Protein 2JJQ (pdb70)

Organism: Pyrococcus abyssi (strain GE5 / Orsay) (NCBI:txid272844)

B-factor: mean 24.48, std 11.79, range [9.78, 74.44]

Radius of gyration: 22.69 Å; Cα contacts (8 Å, |Δi|>4): 899; chains: 1; bounding box: 58×38×58 Å

Secondary structure (DSSP, 8-state):
-EEE--EE-TTS-EEETTEEETT--TT-EEEEEEEEESSSSEEEEEEEEEE--TTB---TTTTB-HHHHHHHHHHHHHHHHSS--EEEPPS-SSS-B-EEEEEEETTEEEEE--TTSEEE-S-BTTTBHHHHHHHHHHHHHHHHHT--BBBTTTTB-SEEEEEEEE-TTT--EEEEEE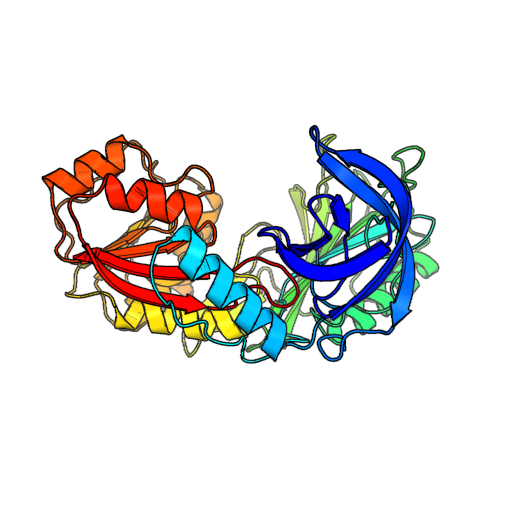ESSS-PPP-TTT---SEEEEEE--SSS--S--EEEEEEE-S-EEEEETTEEEEE-TTS---SBHHHHHHHHHHHHHH--SSEEEEET-TTTHHHHHHHHTT-EEEEEES-HHHHHHHHHHHHHHT--EEEEE--TTT---TT-SEEEE---TT-S-HHHHHHHHHH--SEEEEEES-HHHHHHHHHHSS--EEEEEEE--STTSS--EEEEEE-

GO terms:
  GO:0030697 tRNA (uracil(54)-C5)-methyltransferase activity, S-adenosyl methionine-dependent (F, IDA)
  GO:0030488 tRNA methylation (P, IDA)

CATH classification: 2.40.50.140 (+2 more: 3.40.50.150, 2.40.50.1070)

Nearest PDB structures (foldseek):
  2jjq-assembly1_A  TM=1.003E+00  e=6.076E-87  Pyrococcus abyssi
  2vs1-assembly1_A  TM=9.930E-01  e=3.707E-79  Pyrococcus abyssi
  8z62-assembly2_B  TM=8.956E-01  e=3.308E-47  Pyrococcus horikoshii OT3
  4dmg-assembly1_B  TM=4.684E-01  e=2.525E-12  Thermus thermophilus HB8
  3grv-assembly1_A  TM=6.833E-01  e=1.059E-05  Methanocaldococcus jannaschii

Foldseek 3Di:
DWDFFAAAPLQGFTQDPFATEFLADGGFTKAQDDWDDDPNGTYRPDMGGPDHHPQAPCLRQVRGDQVVLQVNLQVSLCVQQVHGFAEAEQPDQWLQFFKDKWFWEPVAIHAADPNQDGDHDQADGNNHDVRNLVSVLVVVQCVVVVAWHAYSVVRDGFWTIWMKGAASAPGAIEIETETADDDRPDCVVRDDGQKYWYAHADDPDRDRGHHTDDMDHDQWDWHDQPHAIATHHPPADDQGGSRLLNVVLVVLLVQADDAFEEAELCQLNSNPLSNQLVPGAYEYEHQDPVSQVRVVVSCVVRVGDYYYDYDDLLDDAPADGQEYEEEDDPQARDPNNLVRCQVRVRVKYKYKYQDSNSVSVSVVSHPWDFPHKHWYQSDRSGSTIIMITITD

Solvent-accessible surface area: 18596 Å² total; per-residue (Å²): 116,138,8,40,1,182,85,3,30,46,87,1,60,0,32,3,153,52,12,16,0,40,105,0,0,12,36,0,52,0,66,4,93,146,52,97,172,83,168,169,108,119,21,2,52,100,62,116,66,66,172,77,4,114,48,57,132,96,43,42,0,74,20,2,50,39,101,15,0,16,63,4,2,82,92,24,1,93,106,37,24,62,77,110,1,113,6,36,67,7,77,97,47,88,17,7,77,7,52,13,49,5,5,1,9,149,105,13,9,0,104,114,92,114,175,149,93,22,48,82,31,81,44,18,72,13,1,12,176,20,0,119,62,0,2,93,52,0,84,78,0,32,110,107,70,166,14,62,34,11,37,35,198,130,90,97,24,25,0,25,19,0,1,0,6,22,1,28,86,41,148,28,14,0,0,2,0,0,0,43,107,37,135,16,37,81,0,63,130,27,5,111,25,45,0,6,2,20,0,2,10,114,50,187,65,70,32,20,116,10,74,67,82,137,80,44,61,94,80,28,0,80,2,88,0,55,50,0,15,0,14,7,19,2,57,7,136,4,18,22,1,0,39,0,0,15,38,0,1,104,50,0,24,118,4,10,88,50,88,106,0,0,1,1,29,9,22,6,0,10,8,0,0,10,1,11,77,98,51,40,68,3,89,0,37,21,82,80,134,64,14,1,60,0,0,105,79,0,19,121,52,8,138,28,136,15,86,3,65,71,13,31,24,132,109,5,60,2,125,62,28,56,0,0,0,0,36,17,76,207,79,3,4,48,85,127,0,9,138,62,0,36,156,56,94,8,45,3,0,0,0,0,5,52,37,13,118,31,1,20,98,0,17,171,89,6,91,20,157,52,58,77,24,15,0,4,0,2,51,6,5,22,11,99,5,11,0,0,0,14,0,64

Structure (mmCIF, N/CA/C/O backbone):
data_2JJQ
#
_entry.id   2JJQ
#
_cell.length_a   62.894
_cell.length_b   63.313
_cell.length_c   101.685
_cell.angle_alpha   90.00
_cell.angle_beta   90.00
_cell.angle_gamma   90.00
#
_symmetry.space_group_name_H-M   'P 21 21 21'
#
loop_
_entity.id
_entity.type
_entity.pdbx_description
1 polymer 'UNCHARACTERIZED RNA METHYLTRANSFERASE PYRAB10780'
2 non-polymer S-ADENOSYL-L-HOMOCYSTEINE
3 non-polymer GLYCEROL
4 water water
#
loop_
_atom_site.group_PDB
_atom_site.id
_atom_site.type_symbol
_atom_site.label_atom_id
_atom_site.label_alt_id
_atom_site.label_comp_id
_atom_site.label_asym_id
_atom_site.label_entity_id
_atom_site.label_seq_id
_atom_site.pdbx_PDB_ins_code
_atom_site.Cartn_x
_atom_site.Cartn_y
_atom_site.Cartn_z
_atom_site.occupancy
_atom_site.B_iso_or_equiv
_atom_site.auth_seq_id
_atom_site.auth_comp_id
_atom_site.auth_asym_id
_atom_site.auth_atom_id
_atom_site.pdbx_PDB_model_num
ATOM 1 N N . MET A 1 21 ? 37.596 -8.348 -26.695 1.00 45.29 1 MET A N 1
ATOM 2 C CA . MET A 1 21 ? 38.564 -8.097 -25.593 1.00 45.46 1 MET A CA 1
ATOM 3 C C . MET A 1 21 ? 39.196 -6.699 -25.571 1.00 43.61 1 MET A C 1
ATOM 4 O O . MET A 1 21 ? 40.047 -6.438 -24.750 1.00 42.85 1 MET A O 1
ATOM 9 N N . ARG A 1 22 ? 38.752 -5.804 -26.450 1.00 42.33 2 ARG A N 1
ATOM 10 C CA . ARG A 1 22 ? 39.171 -4.395 -26.390 1.00 40.86 2 ARG A CA 1
ATOM 11 C C . ARG A 1 22 ? 38.057 -3.498 -26.881 1.00 39.24 2 ARG A C 1
ATOM 12 O O . ARG A 1 22 ? 37.257 -3.912 -27.728 1.00 38.83 2 ARG A O 1
ATOM 20 N N . GLY A 1 23 ? 37.979 -2.271 -26.354 1.00 36.31 3 GLY A N 1
ATOM 21 C CA . GLY A 1 23 ? 36.921 -1.351 -26.791 1.00 34.56 3 GLY A CA 1
ATOM 22 C C . GLY A 1 23 ? 36.580 -0.393 -25.670 1.00 32.59 3 GLY A C 1
ATOM 23 O O . GLY A 1 23 ? 37.226 -0.407 -24.638 1.00 31.05 3 GLY A O 1
ATOM 24 N N . VAL A 1 24 ? 35.583 0.451 -25.900 1.00 31.65 4 VAL A N 1
ATOM 25 C CA . VAL A 1 24 ? 35.144 1.396 -24.881 1.00 30.25 4 VAL A CA 1
ATOM 26 C C . VAL A 1 24 ? 33.868 0.883 -24.193 1.00 28.54 4 VAL A C 1
ATOM 27 O O . VAL A 1 24 ? 32.944 0.373 -24.833 1.00 27.32 4 VAL A O 1
ATOM 31 N N . ILE A 1 25 ? 33.847 0.975 -22.877 1.00 26.03 5 ILE A N 1
ATOM 32 C CA . ILE A 1 25 ? 32.644 0.639 -22.115 1.00 25.09 5 ILE A CA 1
ATOM 33 C C . ILE A 1 25 ? 31.541 1.569 -22.571 1.00 24.30 5 ILE A C 1
ATOM 34 O O . ILE A 1 25 ? 31.752 2.765 -22.641 1.00 22.87 5 ILE A O 1
ATOM 39 N N . ARG A 1 26 ? 30.373 1.032 -22.940 1.00 24.05 6 ARG A N 1
ATOM 40 C CA . ARG A 1 26 ? 29.300 1.868 -23.468 1.00 24.45 6 ARG A CA 1
ATOM 41 C C . ARG A 1 26 ? 28.248 2.220 -22.430 1.00 23.63 6 ARG A C 1
ATOM 42 O O . ARG A 1 26 ? 27.664 3.310 -22.464 1.00 23.58 6 ARG A O 1
ATOM 50 N N . LYS A 1 27 ? 28.000 1.287 -21.513 1.00 24.57 7 LYS A N 1
ATOM 51 C CA . LYS A 1 27 ? 27.002 1.520 -20.483 1.00 23.62 7 LYS A CA 1
ATOM 52 C C . LYS A 1 27 ? 27.275 0.599 -19.285 1.00 22.26 7 LYS A C 1
ATOM 53 O O . LYS A 1 27 ? 28.180 -0.247 -19.311 1.00 21.18 7 LYS A O 1
ATOM 59 N N . LEU A 1 28 ? 26.500 0.807 -18.216 1.00 21.08 8 LEU A N 1
ATOM 60 C CA . LEU A 1 28 ? 26.535 -0.074 -17.070 1.00 19.93 8 LEU A CA 1
ATOM 61 C C . LEU A 1 28 ? 25.274 -0.939 -17.124 1.00 20.28 8 LEU A C 1
ATOM 62 O O . LEU A 1 28 ? 24.202 -0.466 -17.514 1.00 21.31 8 LEU A O 1
ATOM 67 N N . ASN A 1 29 ? 25.369 -2.170 -16.695 1.00 19.46 9 ASN A N 1
ATOM 68 C CA . ASN A 1 29 ? 24.131 -2.916 -16.587 1.00 22.08 9 ASN A CA 1
ATOM 69 C C . ASN A 1 29 ? 23.447 -2.570 -15.251 1.00 22.62 9 ASN A C 1
ATOM 70 O O . ASN A 1 29 ? 23.929 -1.703 -14.482 1.00 21.46 9 ASN A O 1
ATOM 75 N N . ASP A 1 30 ? 22.353 -3.260 -14.962 1.00 23.23 10 ASP A N 1
ATOM 76 C CA . ASP A 1 30 ? 21.568 -2.918 -13.786 1.00 24.29 10 ASP A CA 1
ATOM 77 C C . ASP A 1 30 ? 22.305 -3.166 -12.458 1.00 23.87 10 ASP A C 1
ATOM 78 O O . ASP A 1 30 ? 21.933 -2.564 -11.455 1.00 23.59 10 ASP A O 1
ATOM 83 N N . ASP A 1 31 ? 23.315 -4.041 -12.425 1.00 23.04 11 ASP A N 1
ATOM 84 C CA . ASP A 1 31 ? 24.131 -4.196 -11.208 1.00 23.81 11 ASP A CA 1
ATOM 85 C C . ASP A 1 31 ? 25.315 -3.240 -11.175 1.00 22.77 11 ASP A C 1
ATOM 86 O O . ASP A 1 31 ? 26.126 -3.239 -10.265 1.00 22.96 11 ASP A O 1
ATOM 91 N N . GLY A 1 32 ? 25.421 -2.391 -12.174 1.00 21.88 12 GLY A N 1
ATOM 92 C CA . GLY A 1 32 ? 26.511 -1.445 -12.147 1.00 22.33 12 GLY A CA 1
ATOM 93 C C . GLY A 1 32 ? 27.761 -1.878 -12.872 1.00 23.21 12 GLY A C 1
ATOM 94 O O . GLY A 1 32 ? 28.777 -1.197 -12.778 1.00 24.16 12 GLY A O 1
ATOM 95 N N . PHE A 1 33 ? 27.714 -2.976 -13.621 1.00 22.88 13 PHE A N 1
ATOM 96 C CA . PHE A 1 33 ? 28.936 -3.465 -14.290 1.00 23.46 13 PHE A CA 1
ATOM 97 C C . PHE A 1 33 ? 29.037 -2.890 -15.694 1.00 22.35 13 PHE A C 1
ATOM 98 O O . PHE A 1 33 ? 28.021 -2.802 -16.383 1.00 21.84 13 PHE A O 1
ATOM 106 N N . GLY A 1 34 ? 30.246 -2.486 -16.111 1.00 22.51 14 GLY A N 1
ATOM 107 C CA . GLY A 1 34 ? 30.413 -1.971 -17.476 1.00 22.50 14 GLY A CA 1
ATOM 108 C C . GLY A 1 34 ? 30.096 -3.057 -18.521 1.00 24.05 14 GLY A C 1
ATOM 109 O O . GLY A 1 34 ? 30.401 -4.224 -18.298 1.00 24.10 14 GLY A O 1
ATOM 110 N N . VAL A 1 35 ? 29.457 -2.655 -19.626 1.00 25.34 15 VAL A N 1
ATOM 111 C CA . VAL A 1 35 ? 29.099 -3.567 -20.740 1.00 26.42 15 VAL A CA 1
ATOM 112 C C . VAL A 1 35 ? 30.033 -3.184 -21.890 1.00 26.37 15 VAL A C 1
ATOM 113 O O . VAL A 1 35 ? 29.987 -2.048 -22.401 1.00 25.52 15 VAL A O 1
ATOM 117 N N . LEU A 1 36 ? 30.886 -4.137 -22.245 1.00 26.82 16 LEU A N 1
ATOM 118 C CA . LEU A 1 36 ? 31.730 -4.097 -23.444 1.00 28.26 16 LEU A CA 1
ATOM 119 C C . LEU A 1 36 ? 31.381 -5.275 -24.359 1.00 28.72 16 LEU A C 1
ATOM 120 O O . LEU A 1 36 ? 31.844 -6.423 -24.157 1.00 28.05 16 LEU A O 1
ATOM 125 N N . LYS A 1 37 ? 30.565 -4.968 -25.358 1.00 29.70 17 LYS A N 1
ATOM 126 C CA . LYS A 1 37 ? 30.155 -5.925 -26.375 1.00 30.84 17 LYS A CA 1
ATOM 127 C C . LYS A 1 37 ? 29.683 -7.205 -25.714 1.00 31.68 17 LYS A C 1
ATOM 128 O O . LYS A 1 37 ? 30.090 -8.287 -26.137 1.00 32.59 17 LYS A O 1
ATOM 134 N N . GLY A 1 38 ? 28.835 -7.115 -24.690 1.00 31.53 18 GLY A N 1
ATOM 135 C CA . GLY A 1 38 ? 28.481 -8.371 -23.980 1.00 33.92 18 GLY A CA 1
ATOM 136 C C . GLY A 1 38 ? 29.564 -9.186 -23.214 1.00 33.37 18 GLY A C 1
ATOM 137 O O . GLY A 1 38 ? 29.428 -10.383 -23.050 1.00 33.72 18 GLY A O 1
ATOM 138 N N . ILE A 1 39 ? 30.648 -8.555 -22.789 1.00 32.80 19 ILE A N 1
ATOM 139 C CA . ILE A 1 39 ? 31.420 -9.032 -21.638 1.00 33.26 19 ILE A CA 1
ATOM 140 C C . ILE A 1 39 ? 31.127 -7.995 -20.521 1.00 33.17 19 ILE A C 1
ATOM 141 O O . ILE A 1 39 ? 30.832 -6.841 -20.853 1.00 33.19 19 ILE A O 1
ATOM 146 N N . LEU A 1 40 ? 31.157 -8.399 -19.244 1.00 31.92 20 LEU A N 1
ATOM 147 C CA . LEU A 1 40 ? 30.873 -7.488 -18.107 1.00 31.81 20 LEU A CA 1
ATOM 148 C C . LEU A 1 40 ? 32.219 -7.116 -17.511 1.00 31.48 20 LEU A C 1
ATOM 149 O O . LEU A 1 40 ? 33.127 -7.934 -17.597 1.00 30.96 20 LEU A O 1
ATOM 154 N N . VAL A 1 41 ? 32.345 -5.895 -16.945 1.00 30.31 21 VAL A N 1
ATOM 155 C CA . VAL A 1 41 ? 33.589 -5.385 -16.348 1.00 30.01 21 VAL A CA 1
ATOM 156 C C . VAL A 1 41 ? 33.277 -4.548 -15.095 1.00 29.53 21 VAL A C 1
ATOM 157 O O . VAL A 1 41 ? 32.776 -3.417 -15.217 1.00 27.94 21 VAL A O 1
ATOM 161 N N . PRO A 1 42 ? 33.553 -5.080 -13.891 1.00 29.42 22 PRO A N 1
ATOM 162 C CA . PRO A 1 42 ? 33.241 -4.331 -12.652 1.00 28.84 22 PRO A CA 1
ATOM 163 C C . PRO A 1 42 ? 34.125 -3.091 -12.469 1.00 27.80 22 PRO A C 1
ATOM 164 O O . PRO A 1 42 ? 35.296 -3.115 -12.879 1.00 28.40 22 PRO A O 1
ATOM 168 N N . PHE A 1 43 ? 33.587 -2.061 -11.811 1.00 25.57 23 PHE A N 1
ATOM 169 C CA . PHE A 1 43 ? 34.314 -0.822 -11.488 1.00 24.91 23 PHE A CA 1
ATOM 170 C C . PHE A 1 43 ? 34.877 -0.151 -12.731 1.00 22.06 23 PHE A C 1
ATOM 171 O O . PHE A 1 43 ? 35.958 0.442 -12.710 1.00 22.03 23 PHE A O 1
ATOM 179 N N . SER A 1 44 ? 34.132 -0.276 -13.815 1.00 20.76 24 SER A N 1
ATOM 180 C CA . SER A 1 44 ? 34.440 0.448 -15.030 1.00 20.08 24 SER A CA 1
ATOM 181 C C . SER A 1 44 ? 33.389 1.555 -15.248 1.00 19.59 24 SER A C 1
ATOM 182 O O . SER A 1 44 ? 32.358 1.617 -14.555 1.00 20.14 24 SER A O 1
ATOM 185 N N . ALA A 1 45 ? 33.660 2.447 -16.175 1.00 18.94 25 ALA A N 1
ATOM 186 C CA . ALA A 1 45 ? 32.774 3.607 -16.423 1.00 18.03 25 ALA A CA 1
ATOM 187 C C . ALA A 1 45 ? 32.522 3.701 -17.905 1.00 18.70 25 ALA A C 1
ATOM 188 O O . ALA A 1 45 ? 33.464 3.497 -18.698 1.00 18.07 25 ALA A O 1
ATOM 190 N N . PRO A 1 46 ? 31.299 4.073 -18.317 1.00 19.58 26 PRO A N 1
ATOM 191 C CA . PRO A 1 46 ? 31.093 4.249 -19.737 1.00 20.55 26 PRO A CA 1
ATOM 192 C C . PRO A 1 46 ? 32.063 5.287 -20.256 1.00 20.92 26 PRO A C 1
ATOM 193 O O . PRO A 1 46 ? 32.227 6.351 -19.632 1.00 21.42 26 PRO A O 1
ATOM 197 N N . GLY A 1 47 ? 32.724 4.986 -21.369 1.00 20.74 27 GLY A N 1
ATOM 198 C CA . GLY A 1 47 ? 33.726 5.941 -21.900 1.00 22.61 27 GLY A CA 1
ATOM 199 C C . GLY A 1 47 ? 35.157 5.476 -21.610 1.00 22.71 27 GLY A C 1
ATOM 200 O O . GLY A 1 47 ? 36.116 5.911 -22.261 1.00 23.70 27 GLY A O 1
ATOM 201 N N . ASP A 1 48 ? 35.317 4.592 -20.632 1.00 20.62 28 ASP A N 1
ATOM 202 C CA . ASP A 1 48 ? 36.623 3.963 -20.359 1.00 20.96 28 ASP A CA 1
ATOM 203 C C . ASP A 1 48 ? 37.116 3.200 -21.581 1.00 21.96 28 ASP A C 1
ATOM 204 O O . ASP A 1 48 ? 36.361 2.491 -22.212 1.00 21.21 28 ASP A O 1
ATOM 209 N N . GLU A 1 49 ? 38.387 3.350 -21.914 1.00 23.62 29 GLU A N 1
ATOM 210 C CA . GLU A 1 49 ? 38.952 2.590 -22.993 1.00 27.23 29 GLU A CA 1
ATOM 211 C C . GLU A 1 49 ? 39.768 1.520 -22.273 1.00 26.70 29 GLU A C 1
ATOM 212 O O . GLU A 1 49 ? 40.625 1.827 -21.434 1.00 28.14 29 GLU A O 1
ATOM 218 N N . ILE A 1 50 ? 39.423 0.260 -22.490 1.00 27.43 30 ILE A N 1
ATOM 219 C CA . ILE A 1 50 ? 40.083 -0.824 -21.747 1.00 27.99 30 ILE A CA 1
ATOM 220 C C . ILE A 1 50 ? 40.609 -1.961 -22.659 1.00 29.63 30 ILE A C 1
ATOM 221 O O . ILE A 1 50 ? 40.213 -2.091 -23.814 1.00 29.22 30 ILE A O 1
ATOM 226 N N . ILE A 1 51 ? 41.521 -2.758 -22.126 1.00 31.90 31 ILE A N 1
ATOM 227 C CA . ILE A 1 51 ? 41.888 -4.035 -22.755 1.00 34.50 31 ILE A CA 1
ATOM 228 C C . ILE A 1 51 ? 41.547 -5.129 -21.756 1.00 36.54 31 ILE A C 1
ATOM 229 O O . ILE A 1 51 ? 41.968 -5.049 -20.604 1.00 35.99 31 ILE A O 1
ATOM 234 N N . VAL A 1 52 ? 40.771 -6.129 -22.178 1.00 39.50 32 VAL A N 1
ATOM 235 C CA .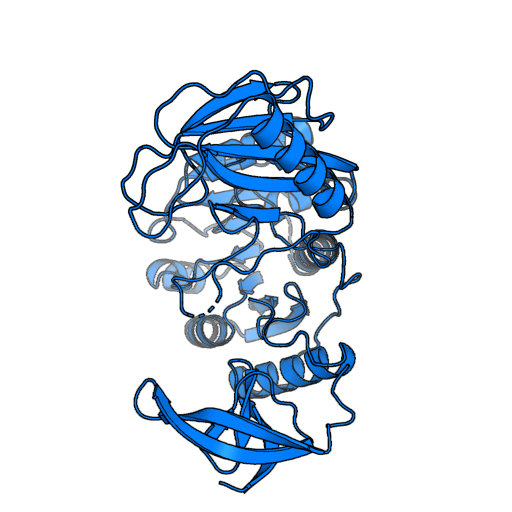 VAL A 1 52 ? 40.418 -7.229 -21.278 1.00 43.27 32 VAL A CA 1
ATOM 236 C C . VAL A 1 52 ? 41.523 -8.273 -21.347 1.00 45.83 32 VAL A C 1
ATOM 237 O O . VAL A 1 52 ? 41.797 -8.823 -22.428 1.00 46.59 32 VAL A O 1
ATOM 241 N N . GLU A 1 53 ? 42.156 -8.538 -20.211 1.00 48.36 33 GLU A N 1
ATOM 242 C CA . GLU A 1 53 ? 43.226 -9.520 -20.151 1.00 51.49 33 GLU A CA 1
ATOM 243 C C . GLU A 1 53 ? 42.701 -10.913 -19.813 1.00 52.99 33 GLU A C 1
ATOM 244 O O . GLU A 1 53 ? 42.922 -11.867 -20.549 1.00 53.05 33 GLU A O 1
ATOM 250 N N . ARG A 1 54 ? 41.996 -11.012 -18.693 1.00 55.46 34 ARG A N 1
ATOM 251 C CA . ARG A 1 54 ? 41.474 -12.286 -18.215 1.00 57.68 34 ARG A CA 1
ATOM 252 C C . ARG A 1 54 ? 39.950 -12.245 -18.205 1.00 58.79 34 ARG A C 1
ATOM 253 O O . ARG A 1 54 ? 39.348 -11.228 -17.845 1.00 58.33 34 ARG A O 1
ATOM 261 N N . VAL A 1 55 ? 39.329 -13.344 -18.625 1.00 60.48 35 VAL A N 1
ATOM 262 C CA . VAL A 1 55 ? 37.881 -13.493 -18.482 1.00 62.17 35 VAL A CA 1
ATOM 263 C C . VAL A 1 55 ? 37.562 -14.620 -17.504 1.00 63.17 35 VAL A C 1
ATOM 264 O O . VAL A 1 55 ? 38.342 -15.568 -17.364 1.00 63.33 35 VAL A O 1
ATOM 268 N N . GLU A 1 56 ? 36.433 -14.489 -16.809 1.00 64.25 36 GLU A N 1
ATOM 269 C CA . GLU A 1 56 ? 35.907 -15.546 -15.951 1.00 65.16 36 GLU A CA 1
ATOM 270 C C . GLU A 1 56 ? 34.414 -15.657 -16.186 1.00 65.79 36 GLU A C 1
ATOM 271 O O . GLU A 1 56 ? 33.782 -14.692 -16.633 1.00 65.46 36 GLU A O 1
ATOM 277 N N . ARG A 1 57 ? 33.839 -16.825 -15.909 1.00 66.6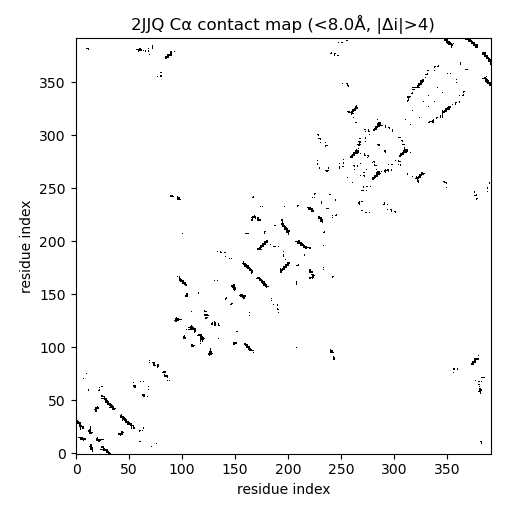6 37 ARG A N 1
ATOM 278 C CA . ARG A 1 57 ? 32.385 -16.948 -16.049 1.00 67.42 37 ARG A CA 1
ATOM 279 C C . ARG A 1 57 ? 31.648 -16.942 -14.714 1.00 67.37 37 ARG A C 1
ATOM 280 O O . ARG A 1 57 ? 31.999 -17.681 -13.777 1.00 67.37 37 ARG A O 1
ATOM 288 N N . VAL A 1 58 ? 30.649 -16.063 -14.641 1.00 67.21 38 VAL A N 1
ATOM 289 C CA . VAL A 1 58 ? 29.825 -15.896 -13.450 1.00 67.09 38 VAL A CA 1
ATOM 290 C C . VAL A 1 58 ? 28.360 -15.958 -13.851 1.00 66.97 38 VAL A C 1
ATOM 291 O O . VAL A 1 58 ? 27.814 -15.015 -14.439 1.00 67.26 38 VAL A O 1
ATOM 295 N N . LYS A 1 59 ? 27.742 -17.088 -13.530 1.00 66.49 39 LYS A N 1
ATOM 296 C CA . LYS A 1 59 ? 26.391 -17.424 -13.963 1.00 66.24 39 LYS A CA 1
ATOM 297 C C . LYS A 1 59 ? 26.214 -17.342 -15.486 1.00 65.73 39 LYS A C 1
ATOM 298 O O . LYS A 1 59 ? 25.315 -16.654 -15.992 1.00 65.82 39 LYS A O 1
ATOM 304 N N . LYS A 1 60 ? 27.089 -18.055 -16.199 1.00 64.89 40 LYS A N 1
ATOM 305 C CA . LYS A 1 60 ? 27.022 -18.199 -17.657 1.00 64.03 40 LYS A CA 1
ATOM 306 C C . LYS A 1 60 ? 27.199 -16.871 -18.414 1.00 63.32 40 LYS A C 1
ATOM 307 O O . LYS A 1 60 ? 26.650 -16.669 -19.510 1.00 63.25 40 LYS A O 1
ATOM 313 N N . ARG A 1 61 ? 27.980 -15.977 -17.819 1.00 61.82 41 ARG A N 1
ATOM 314 C CA . ARG A 1 61 ? 28.341 -14.725 -18.463 1.00 60.24 41 ARG A CA 1
ATOM 315 C C . ARG A 1 61 ? 29.846 -14.507 -18.366 1.00 58.86 41 ARG A C 1
ATOM 316 O O . ARG A 1 61 ? 30.505 -14.963 -17.427 1.00 58.27 41 ARG A O 1
ATOM 324 N N . ARG A 1 62 ? 30.395 -13.820 -19.355 1.00 57.23 42 ARG A N 1
ATOM 325 C CA . ARG A 1 62 ? 31.810 -13.510 -19.312 1.00 55.48 42 ARG A CA 1
ATOM 326 C C . ARG A 1 62 ? 31.999 -12.234 -18.514 1.00 53.61 42 ARG A C 1
ATOM 327 O O . ARG A 1 62 ? 31.372 -11.221 -18.796 1.00 53.13 42 ARG A O 1
ATOM 335 N N . VAL A 1 63 ? 32.857 -12.321 -17.508 1.00 51.84 43 VAL A N 1
ATOM 336 C CA . VAL A 1 63 ? 33.181 -11.212 -16.638 1.00 50.38 43 VAL A CA 1
ATOM 337 C C . VAL A 1 63 ? 34.682 -10.933 -16.699 1.00 49.90 43 VAL A C 1
ATOM 338 O O . VAL A 1 63 ? 35.498 -11.824 -16.420 1.00 49.99 43 VAL A O 1
ATOM 342 N N . ALA A 1 64 ? 35.050 -9.704 -17.058 1.00 48.43 44 ALA A N 1
ATOM 343 C CA . ALA A 1 64 ? 36.458 -9.301 -17.075 1.00 47.60 44 ALA A CA 1
ATOM 344 C C . ALA A 1 64 ? 37.089 -9.326 -15.674 1.00 46.98 44 ALA A C 1
ATOM 345 O O . ALA A 1 64 ? 36.874 -8.425 -14.884 1.00 47.10 44 ALA A O 1
ATOM 347 N N . SER A 1 65 ? 37.882 -10.349 -15.372 1.00 46.51 45 SER A N 1
ATOM 348 C CA . SER A 1 65 ? 38.552 -10.429 -14.064 1.00 46.05 45 SER A CA 1
ATOM 349 C C . SER A 1 65 ? 39.915 -9.723 -13.989 1.00 45.47 45 SER A C 1
ATOM 350 O O . SER A 1 65 ? 40.371 -9.376 -12.902 1.00 45.37 45 SER A O 1
ATOM 353 N N . GLN A 1 66 ? 40.565 -9.531 -15.136 1.00 44.39 46 GLN A N 1
ATOM 354 C CA . GLN A 1 66 ? 41.796 -8.740 -15.197 1.00 43.97 46 GLN A CA 1
ATOM 355 C C . GLN A 1 66 ? 41.729 -7.863 -16.447 1.00 42.88 46 GLN A C 1
ATOM 356 O O . GLN A 1 66 ? 41.536 -8.368 -17.563 1.00 43.05 46 GLN A O 1
ATOM 362 N N . TRP A 1 67 ? 41.837 -6.549 -16.260 1.00 41.42 47 TRP A N 1
ATOM 363 C CA . TRP A 1 67 ? 41.742 -5.629 -17.380 1.00 39.84 47 TRP A CA 1
ATOM 364 C C . TRP A 1 67 ? 42.653 -4.431 -17.180 1.00 39.27 47 TRP A C 1
ATOM 365 O O . TRP A 1 67 ? 43.084 -4.140 -16.063 1.00 37.79 47 TRP A O 1
ATOM 376 N N . LYS A 1 68 ? 42.967 -3.762 -18.290 1.00 38.13 48 LYS A N 1
ATOM 377 C CA . LYS A 1 68 ? 43.840 -2.601 -18.248 1.00 37.75 48 LYS A CA 1
ATOM 378 C C . LYS A 1 68 ? 43.038 -1.358 -18.630 1.00 35.95 48 LYS A C 1
ATOM 379 O O . LYS A 1 68 ? 42.391 -1.314 -19.670 1.00 35.55 48 LYS A O 1
ATOM 385 N N . LEU A 1 69 ? 43.094 -0.347 -17.789 1.00 35.17 49 LEU A N 1
ATOM 386 C CA . LEU A 1 69 ? 42.482 0.940 -18.132 1.00 34.39 49 LEU A CA 1
ATOM 387 C C . LEU A 1 69 ? 43.446 1.761 -18.986 1.00 34.42 49 LEU A C 1
ATOM 388 O O . LEU A 1 69 ? 44.428 2.294 -18.465 1.00 35.28 49 LEU A O 1
ATOM 393 N N . VAL A 1 70 ? 43.180 1.867 -20.283 1.00 33.42 50 VAL A N 1
ATOM 394 C CA . VAL A 1 70 ? 44.043 2.662 -21.188 1.00 33.02 50 VAL A CA 1
ATOM 395 C C . VAL A 1 70 ? 43.718 4.169 -21.183 1.00 33.26 50 VAL A C 1
ATOM 396 O O . VAL A 1 70 ? 44.624 5.032 -21.222 1.00 33.26 50 VAL A O 1
ATOM 400 N N . ARG A 1 71 ? 42.422 4.485 -21.167 1.00 31.46 51 ARG A N 1
ATOM 401 C CA . ARG A 1 71 ? 41.948 5.867 -21.080 1.00 30.81 51 ARG A CA 1
ATOM 402 C C . ARG A 1 71 ? 40.773 5.926 -20.093 1.00 28.89 51 ARG A C 1
ATOM 403 O O . ARG A 1 71 ? 39.882 5.074 -20.125 1.00 28.11 51 ARG A O 1
ATOM 411 N N . SER A 1 72 ? 40.831 6.882 -19.181 1.00 27.65 52 SER A N 1
ATOM 412 C CA . SER A 1 72 ? 39.793 7.047 -18.141 1.00 26.21 52 SER A CA 1
ATOM 413 C C . SER A 1 72 ? 38.614 7.862 -18.634 1.00 23.66 52 SER A C 1
ATOM 414 O O . SER A 1 72 ? 38.776 8.919 -19.230 1.00 23.07 52 SER A O 1
ATOM 417 N N . SER A 1 73 ? 37.408 7.380 -18.345 1.00 21.18 53 SER A N 1
ATOM 418 C CA . SER A 1 73 ? 36.203 8.068 -18.697 1.00 19.66 53 SER A CA 1
ATOM 419 C C . SER A 1 73 ? 36.158 9.356 -17.903 1.00 18.82 53 SER A C 1
ATOM 420 O O . SER A 1 73 ? 36.556 9.362 -16.738 1.00 18.39 53 SER A O 1
ATOM 423 N N . PRO A 1 74 ? 35.579 10.417 -18.510 1.00 18.79 54 PRO A N 1
ATOM 424 C CA . PRO A 1 74 ? 35.355 11.684 -17.824 1.00 18.67 54 PRO A CA 1
ATOM 425 C C . PRO A 1 74 ? 34.211 11.507 -16.786 1.00 19.02 54 PRO A C 1
ATOM 426 O O . PRO A 1 74 ? 34.011 12.386 -15.955 1.00 21.42 54 PRO A O 1
ATOM 430 N N . LEU A 1 75 ? 33.504 10.371 -16.795 1.00 17.91 55 LEU A N 1
ATOM 431 C CA . LEU A 1 75 ? 32.466 10.136 -15.762 1.00 17.19 55 LEU A CA 1
ATOM 432 C C . LEU A 1 75 ? 33.059 9.667 -14.438 1.00 17.04 55 LEU A C 1
ATOM 433 O O . LEU A 1 75 ? 32.322 9.520 -13.440 1.00 17.56 55 LEU A O 1
ATOM 438 N N . ARG A 1 76 ? 34.367 9.391 -14.410 1.00 17.25 56 ARG A N 1
ATOM 439 C CA . ARG A 1 76 ? 35.016 8.860 -13.218 1.00 17.97 56 ARG A CA 1
ATOM 440 C C . ARG A 1 76 ? 35.355 10.021 -12.272 1.00 19.09 56 ARG A C 1
ATOM 441 O O . ARG A 1 76 ? 35.487 11.172 -12.711 1.00 19.19 56 ARG A O 1
ATOM 449 N N . VAL A 1 77 ? 35.497 9.711 -10.999 1.00 20.11 57 VAL A N 1
ATOM 450 C CA . VAL A 1 77 ? 35.918 10.722 -10.056 1.00 21.45 57 VAL A CA 1
ATOM 451 C C . VAL A 1 77 ? 37.382 11.036 -10.319 1.00 22.32 57 VAL A C 1
ATOM 452 O O . VAL A 1 77 ? 37.911 11.900 -9.610 1.00 26.22 57 VAL A O 1
ATOM 456 N N . GLY A 1 89 ? 30.247 -2.530 -0.495 1.00 36.28 69 GLY A N 1
ATOM 457 C CA . GLY A 1 89 ? 29.017 -2.397 -1.291 1.00 35.44 69 GLY A CA 1
ATOM 458 C C . GLY A 1 89 ? 29.028 -1.244 -2.281 1.00 35.11 69 GLY A C 1
ATOM 459 O O . GLY A 1 89 ? 28.178 -1.175 -3.177 1.00 36.29 69 GLY A O 1
ATOM 460 N N . CYS A 1 90 ? 29.983 -0.328 -2.124 1.00 33.44 70 CYS A N 1
ATOM 461 C CA . CYS A 1 90 ? 30.017 0.925 -2.901 1.00 30.84 70 CYS A CA 1
ATOM 462 C C . CYS A 1 90 ? 30.520 0.759 -4.346 1.00 28.45 70 CYS A C 1
ATOM 463 O O . CYS A 1 90 ? 31.494 1.394 -4.798 1.00 28.49 70 CYS A O 1
ATOM 466 N N . THR A 1 91 ? 29.824 -0.071 -5.076 1.00 24.66 71 THR A N 1
ATOM 467 C CA . THR A 1 91 ? 30.291 -0.458 -6.387 1.00 23.63 71 THR A CA 1
ATOM 468 C C . THR A 1 91 ? 30.250 0.634 -7.451 1.00 21.38 71 THR A C 1
ATOM 469 O O . THR A 1 91 ? 30.755 0.450 -8.567 1.00 20.95 71 THR A O 1
ATOM 473 N N . LEU A 1 92 ? 29.656 1.779 -7.119 1.00 18.58 72 LEU A N 1
ATOM 474 C CA . LEU A 1 92 ? 29.672 2.911 -8.089 1.00 17.03 72 LEU A CA 1
ATOM 475 C C . LEU A 1 92 ? 30.504 4.082 -7.583 1.00 14.92 72 LEU A C 1
ATOM 476 O O . LEU A 1 92 ? 30.398 5.171 -8.131 1.00 14.35 72 LEU A O 1
ATOM 481 N N . GLN A 1 93 ? 31.304 3.877 -6.537 1.00 16.34 73 GLN A N 1
ATOM 482 C CA . GLN A 1 93 ? 32.026 4.995 -5.888 1.00 17.70 73 GLN A CA 1
ATOM 483 C C . GLN A 1 93 ? 33.065 5.645 -6.762 1.00 17.26 73 GLN A C 1
ATOM 484 O O . GLN A 1 93 ? 33.537 6.737 -6.460 1.00 18.44 73 GLN A O 1
ATOM 490 N N . HIS A 1 94 ? 33.435 4.963 -7.834 1.00 16.09 74 HIS A N 1
ATOM 491 C CA . HIS A 1 94 ? 34.469 5.480 -8.783 1.00 16.27 74 HIS A CA 1
ATOM 492 C C . HIS A 1 94 ? 33.844 6.455 -9.785 1.00 16.30 74 HIS A C 1
ATOM 493 O O . HIS A 1 94 ? 34.550 7.013 -10.651 1.00 16.40 74 HIS A O 1
ATOM 500 N N . LEU A 1 95 ? 32.528 6.649 -9.676 1.00 15.18 75 LEU A N 1
ATOM 501 C CA . LEU A 1 95 ? 31.760 7.510 -10.639 1.00 13.94 75 LEU A CA 1
ATOM 502 C C . LEU A 1 95 ? 31.321 8.831 -10.026 1.00 14.57 75 LEU A C 1
ATOM 503 O O . LEU A 1 95 ? 30.846 8.854 -8.890 1.00 14.91 75 LEU A O 1
ATOM 508 N N . ASN A 1 96 ? 31.411 9.914 -10.791 1.00 13.14 76 ASN A N 1
ATOM 509 C CA . ASN A 1 96 ? 30.894 11.219 -10.356 1.00 12.91 76 ASN A CA 1
ATOM 510 C C . ASN A 1 96 ? 29.436 11.053 -9.984 1.00 13.17 76 ASN A C 1
ATOM 511 O O . ASN A 1 96 ? 28.681 10.289 -10.629 1.00 10.62 76 ASN A O 1
ATOM 516 N N . TYR A 1 97 ? 29.041 11.808 -8.974 1.00 13.10 77 TYR A N 1
ATOM 517 C CA . TYR A 1 97 ? 27.677 11.615 -8.422 1.00 14.48 77 TYR A CA 1
ATOM 518 C C . TYR A 1 97 ? 26.582 11.912 -9.433 1.00 14.60 77 TYR A C 1
ATOM 519 O O . TYR A 1 97 ? 25.563 11.188 -9.552 1.00 13.58 77 TYR A O 1
ATOM 528 N N . ASP A 1 98 ? 26.799 12.946 -10.258 1.00 14.02 78 ASP A N 1
ATOM 529 C CA . ASP A 1 98 ? 25.758 13.260 -11.238 1.00 13.66 78 ASP A CA 1
ATOM 530 C C . ASP A 1 98 ? 25.569 12.092 -12.206 1.00 14.53 78 ASP A C 1
ATOM 531 O O . ASP A 1 98 ? 24.453 11.856 -12.707 1.00 15.12 78 ASP A O 1
ATOM 536 N N . TYR A 1 99 ? 26.646 11.375 -12.494 1.00 13.06 79 TYR A N 1
ATOM 537 C CA . TYR A 1 99 ? 26.503 10.231 -13.397 1.00 13.76 79 TYR A CA 1
ATOM 538 C C . TYR A 1 99 ? 25.816 9.083 -12.669 1.00 13.16 79 TYR A C 1
ATOM 539 O O . TYR A 1 99 ? 25.023 8.353 -13.270 1.00 13.96 79 TYR A O 1
ATOM 548 N N . GLN A 1 100 ? 26.161 8.871 -11.399 1.00 11.25 80 GLN A N 1
ATOM 549 C CA . GLN A 1 100 ? 25.392 7.851 -10.643 1.00 12.36 80 GLN A CA 1
ATOM 550 C C . GLN A 1 100 ? 23.899 8.127 -10.817 1.00 12.35 80 GLN A C 1
ATOM 551 O O . GLN A 1 100 ? 23.142 7.194 -11.006 1.00 13.44 80 GLN A O 1
ATOM 557 N N . LEU A 1 101 ? 23.458 9.382 -10.685 1.00 12.76 81 LEU A N 1
ATOM 558 C CA . LEU A 1 101 ? 22.022 9.668 -10.767 1.00 13.16 81 LEU A CA 1
ATOM 559 C C . LEU A 1 101 ? 21.466 9.427 -12.178 1.00 14.46 81 LEU A C 1
ATOM 560 O O . LEU A 1 101 ? 20.345 8.963 -12.351 1.00 13.95 81 LEU A O 1
ATOM 565 N N . GLU A 1 102 ? 22.279 9.721 -13.193 1.00 13.48 82 GLU A N 1
ATOM 566 C CA . GLU A 1 102 ? 21.887 9.485 -14.578 1.00 14.33 82 GLU A CA 1
ATOM 567 C C . GLU A 1 102 ? 21.716 7.968 -14.811 1.00 13.16 82 GLU A C 1
ATOM 568 O O . GLU A 1 102 ? 20.757 7.541 -15.443 1.00 13.93 82 GLU A O 1
ATOM 574 N N . PHE A 1 103 ? 22.634 7.166 -14.283 1.00 13.42 83 PHE A N 1
ATOM 575 C CA . PHE A 1 103 ? 22.548 5.721 -14.393 1.00 13.22 83 PHE A CA 1
ATOM 576 C C . PHE A 1 103 ? 21.235 5.225 -13.760 1.00 13.30 83 PHE A C 1
ATOM 577 O O . PHE A 1 103 ? 20.563 4.339 -14.311 1.00 13.32 83 PHE A O 1
ATOM 585 N N . LYS A 1 104 ? 20.872 5.784 -12.611 1.00 13.03 84 LYS A N 1
ATOM 586 C CA . LYS A 1 104 ? 19.661 5.376 -11.894 1.00 14.01 84 LYS A CA 1
ATOM 587 C C . LYS A 1 104 ? 18.410 5.795 -12.660 1.00 14.40 84 LYS A C 1
ATOM 588 O O . LYS A 1 104 ? 17.463 5.025 -12.740 1.00 15.26 84 LYS A O 1
ATOM 594 N N . ARG A 1 105 ? 18.419 6.990 -13.243 1.00 14.68 85 ARG A N 1
ATOM 595 C CA . ARG A 1 105 ? 17.292 7.415 -14.096 1.00 15.66 85 ARG A CA 1
ATOM 596 C C . ARG A 1 105 ? 17.074 6.460 -15.247 1.00 15.32 85 ARG A C 1
ATOM 597 O O . ARG A 1 105 ? 15.962 6.014 -15.495 1.00 15.19 85 ARG A O 1
ATOM 605 N N . LYS A 1 106 ? 18.148 6.133 -15.930 1.00 14.83 86 LYS A N 1
ATOM 606 C CA . LYS A 1 106 ? 18.078 5.251 -17.091 1.00 16.13 86 LYS A CA 1
ATOM 607 C C . LYS A 1 106 ? 17.602 3.838 -16.707 1.00 15.12 86 LYS A C 1
ATOM 608 O O . LYS A 1 106 ? 16.725 3.245 -17.363 1.00 14.36 86 LYS A O 1
ATOM 614 N N . LYS A 1 107 ? 18.174 3.302 -15.626 1.00 14.56 87 LYS A N 1
ATOM 615 C CA . LYS A 1 107 ? 17.751 1.999 -15.096 1.00 14.04 87 LYS A CA 1
ATOM 616 C C . LYS A 1 107 ? 16.268 1.919 -14.763 1.00 14.71 87 LYS A C 1
ATOM 617 O O . LYS A 1 107 ? 15.575 0.966 -15.169 1.00 13.64 87 LYS A O 1
ATOM 623 N N . LEU A 1 108 ? 15.747 2.945 -14.063 1.00 14.64 88 LEU A N 1
ATOM 624 C CA . LEU A 1 108 ? 14.320 2.979 -13.703 1.00 14.71 88 LEU A CA 1
ATOM 625 C C . LEU A 1 108 ? 13.443 3.070 -14.941 1.00 14.08 88 LEU A C 1
ATOM 626 O O . LEU A 1 108 ? 12.386 2.417 -15.005 1.00 13.37 88 LEU A O 1
ATOM 631 N N . LYS A 1 109 ? 13.826 3.917 -15.874 1.00 13.92 89 LYS A N 1
ATOM 632 C CA . LYS A 1 109 ? 13.048 4.028 -17.116 1.00 15.74 89 LYS A CA 1
ATOM 633 C C . LYS A 1 109 ? 13.008 2.680 -17.842 1.00 15.52 89 LYS A C 1
ATOM 634 O O . LYS A 1 109 ? 11.958 2.269 -18.299 1.00 14.91 89 LYS A O 1
ATOM 640 N N . ARG A 1 110 ? 14.144 1.972 -17.929 1.00 16.41 90 ARG A N 1
ATOM 641 C CA . ARG A 1 110 ? 14.196 0.591 -18.512 1.00 17.23 90 ARG A CA 1
ATOM 642 C C . ARG A 1 110 ? 13.248 -0.396 -17.840 1.00 16.40 90 ARG A C 1
ATOM 643 O O . ARG A 1 110 ? 12.512 -1.149 -18.509 1.00 17.92 90 ARG A O 1
ATOM 651 N N . ILE A 1 111 ? 13.257 -0.408 -16.505 1.00 14.40 91 ILE A N 1
ATOM 652 C CA . ILE A 1 111 ? 12.447 -1.341 -15.732 1.00 14.96 91 ILE A CA 1
ATOM 653 C C . ILE A 1 111 ? 10.949 -1.003 -15.689 1.00 15.37 91 ILE A C 1
ATOM 654 O O . ILE A 1 111 ? 10.101 -1.881 -15.852 1.00 14.65 91 ILE A O 1
ATOM 659 N N . LEU A 1 112 ? 10.639 0.264 -15.451 1.00 13.52 92 LEU A N 1
ATOM 660 C CA . LEU A 1 112 ? 9.266 0.700 -15.246 1.00 15.29 92 LEU A CA 1
ATOM 661 C C . LEU A 1 112 ? 8.573 1.139 -16.546 1.00 15.55 92 LEU A C 1
ATOM 662 O O . LEU A 1 112 ? 7.364 1.203 -16.576 1.00 15.50 92 LEU A O 1
ATOM 667 N N . GLY A 1 113 ? 9.345 1.577 -17.539 1.00 15.44 93 GLY A N 1
ATOM 668 C CA . GLY A 1 113 ? 8.732 1.969 -18.836 1.00 14.26 93 GLY A CA 1
ATOM 669 C C . GLY A 1 113 ? 8.583 3.448 -19.085 1.00 14.94 93 GLY A C 1
ATOM 670 O O . GLY A 1 113 ? 8.086 3.858 -20.141 1.00 13.79 93 GLY A O 1
ATOM 671 N N . PHE A 1 114 ? 9.033 4.286 -18.153 1.00 15.45 94 PHE A N 1
ATOM 672 C CA . PHE A 1 114 ? 8.842 5.758 -18.306 1.00 16.04 94 PHE A CA 1
ATOM 673 C C . PHE A 1 114 ? 9.799 6.490 -17.398 1.00 17.21 94 PHE A C 1
ATOM 674 O O . PHE A 1 114 ? 10.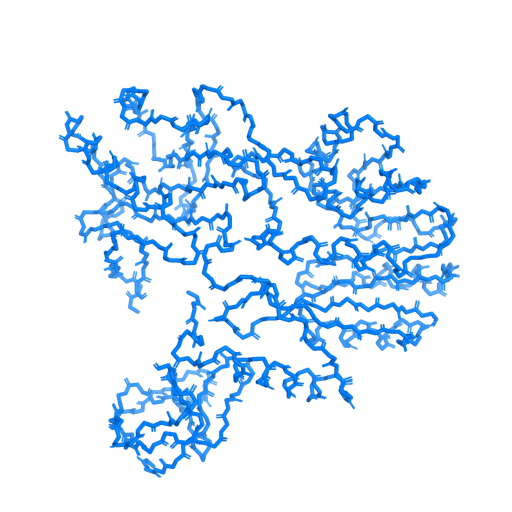352 5.883 -16.483 1.00 17.48 94 PHE A O 1
ATOM 682 N N . GLU A 1 115 ? 10.004 7.768 -17.667 1.00 17.16 95 GLU A N 1
ATOM 683 C CA . GLU A 1 115 ? 10.932 8.608 -16.910 1.00 18.71 95 GLU A CA 1
ATOM 684 C C . GLU A 1 115 ? 10.473 8.759 -15.436 1.00 16.62 95 GLU A C 1
ATOM 685 O O . GLU A 1 115 ? 9.303 9.110 -15.148 1.00 17.41 95 GLU A O 1
ATOM 691 N N . VAL A 1 116 ? 11.418 8.541 -14.533 1.00 15.91 96 VAL A N 1
ATOM 692 C CA . VAL A 1 116 ? 11.209 8.737 -13.093 1.00 15.76 96 VAL A CA 1
ATOM 693 C C . VAL A 1 116 ? 12.281 9.680 -12.558 1.00 15.25 96 VAL A C 1
ATOM 694 O O . VAL A 1 116 ? 13.447 9.505 -12.835 1.00 14.91 96 VAL A O 1
ATOM 698 N N . GLU A 1 117 ? 11.872 10.739 -11.870 1.00 15.20 97 GLU A N 1
ATOM 699 C CA . GLU A 1 117 ? 12.840 11.649 -11.280 1.00 15.72 97 GLU A CA 1
ATOM 700 C C . GLU A 1 117 ? 13.591 10.907 -10.166 1.00 15.17 97 GLU A C 1
ATOM 701 O O . GLU A 1 117 ? 12.997 10.083 -9.416 1.00 15.88 97 GLU A O 1
ATOM 707 N N . VAL A 1 118 ? 14.885 11.166 -10.046 1.00 14.71 98 VAL A N 1
ATOM 708 C CA . VAL A 1 118 ? 15.701 10.628 -8.951 1.00 14.41 98 VAL A CA 1
ATOM 709 C C . VAL A 1 118 ? 16.198 11.784 -8.055 1.00 15.72 98 VAL A C 1
ATOM 710 O O . VAL A 1 118 ? 17.009 12.636 -8.504 1.00 15.94 98 VAL A O 1
ATOM 714 N N . VAL A 1 119 ? 15.749 11.812 -6.814 1.00 13.77 99 VAL A N 1
ATOM 715 C CA . VAL A 1 119 ? 16.166 12.892 -5.897 1.00 14.83 99 VAL A CA 1
ATOM 716 C C . VAL A 1 119 ? 17.534 12.577 -5.310 1.00 14.00 99 VAL A C 1
ATOM 717 O O . VAL A 1 119 ? 17.704 11.485 -4.737 1.00 13.76 99 VAL A O 1
ATOM 721 N N . PRO A 1 120 ? 18.504 13.502 -5.477 1.00 13.68 100 PRO A N 1
ATOM 722 C CA . PRO A 1 120 ? 19.865 13.306 -4.953 1.00 13.96 100 PRO A CA 1
ATOM 723 C C . PRO A 1 120 ? 19.842 13.213 -3.460 1.00 12.82 100 PRO A C 1
ATOM 724 O O . PRO A 1 120 ? 18.985 13.829 -2.795 1.00 12.64 100 PRO A O 1
ATOM 728 N N . SER A 1 121 ? 20.714 12.366 -2.913 1.00 12.77 101 SER A N 1
ATOM 729 C CA . SER A 1 121 ? 20.959 12.391 -1.471 1.00 13.25 101 SER A CA 1
ATOM 730 C C . SER A 1 121 ? 21.547 13.776 -1.082 1.00 13.30 101 SER A C 1
ATOM 731 O O . SER A 1 121 ? 22.411 14.309 -1.829 1.00 14.31 101 SER A O 1
ATOM 734 N N . PRO A 1 122 ? 21.023 14.397 0.008 1.00 13.64 102 PRO A N 1
ATOM 735 C CA . PRO A 1 122 ? 21.498 15.737 0.417 1.00 15.02 102 PRO A CA 1
ATOM 736 C C . PRO A 1 122 ? 22.981 15.723 0.693 1.00 15.82 102 PRO A C 1
ATOM 737 O O . PRO A 1 122 ? 23.657 16.752 0.471 1.00 17.64 102 PRO A O 1
ATOM 741 N N . LYS A 1 123 ? 23.491 14.587 1.159 1.00 14.53 103 LYS A N 1
ATOM 742 C CA . LYS A 1 123 ? 24.937 14.397 1.374 1.00 15.58 103 LYS A CA 1
ATOM 743 C C . LYS A 1 123 ? 25.350 13.081 0.811 1.00 16.57 103 LYS A C 1
ATOM 744 O O . LYS A 1 123 ? 24.559 12.160 0.812 1.00 16.28 103 LYS A O 1
ATOM 750 N N . ILE A 1 124 ? 26.586 12.961 0.315 1.00 16.21 104 ILE A N 1
ATOM 751 C CA . ILE A 1 124 ? 26.985 11.658 -0.220 1.00 17.98 104 ILE A CA 1
ATOM 752 C C . ILE A 1 124 ? 28.235 11.144 0.448 1.00 19.41 104 ILE A C 1
ATOM 753 O O . ILE A 1 124 ? 28.749 10.069 0.091 1.00 21.29 104 ILE A O 1
ATOM 758 N N . PHE A 1 125 ? 28.737 11.926 1.390 1.00 21.38 105 PHE A N 1
ATOM 759 C CA . PHE A 1 125 ? 29.623 11.360 2.410 1.00 23.33 105 PHE A CA 1
ATOM 760 C C . PHE A 1 125 ? 29.179 11.850 3.826 1.00 22.14 105 PHE A C 1
ATOM 761 O O . PHE A 1 125 ? 28.683 12.986 4.008 1.00 22.79 105 PHE A O 1
ATOM 769 N N . GLY A 1 126 ? 29.303 10.977 4.820 1.00 20.97 106 GLY A N 1
ATOM 770 C CA . GLY A 1 126 ? 28.751 11.302 6.136 1.00 19.18 106 GLY A CA 1
ATOM 771 C C . GLY A 1 126 ? 27.264 10.997 6.300 1.00 18.84 106 GLY A C 1
ATOM 772 O O . GLY A 1 126 ? 26.723 11.210 7.386 1.00 19.07 106 GLY A O 1
ATOM 773 N N . HIS A 1 127 ? 26.613 10.498 5.247 1.00 17.54 107 HIS A N 1
ATOM 774 C CA . HIS A 1 127 ? 25.132 10.274 5.275 1.00 17.20 107 HIS A CA 1
ATOM 775 C C . HIS A 1 127 ? 24.723 8.974 5.951 1.00 17.22 107 HIS A C 1
ATOM 776 O O . HIS A 1 127 ? 23.559 8.811 6.384 1.00 16.37 107 HIS A O 1
ATOM 783 N N . ARG A 1 128 ? 25.648 8.006 5.986 1.00 15.52 108 ARG A N 1
ATOM 784 C CA . ARG A 1 128 ? 25.295 6.689 6.433 1.00 14.78 108 ARG A CA 1
ATOM 785 C C . ARG A 1 128 ? 25.367 6.634 7.972 1.00 14.13 108 ARG A C 1
ATOM 786 O O . ARG A 1 128 ? 26.372 7.054 8.559 1.00 15.25 108 ARG A O 1
ATOM 794 N N . ASN A 1 129 ? 24.350 6.047 8.600 1.00 13.73 109 ASN A N 1
ATOM 795 C CA . ASN A 1 129 ? 24.212 6.114 10.032 1.00 13.30 109 ASN A CA 1
ATOM 796 C C . ASN A 1 129 ? 24.446 4.774 10.742 1.00 13.50 109 ASN A C 1
ATOM 797 O O . ASN A 1 129 ? 24.226 4.689 11.963 1.00 14.46 109 ASN A O 1
ATOM 802 N N . ARG A 1 130 ? 24.918 3.754 10.005 1.00 13.18 110 ARG A N 1
ATOM 803 C CA . ARG A 1 130 ? 25.350 2.473 10.584 1.00 13.66 110 ARG A CA 1
ATOM 804 C C . ARG A 1 130 ? 26.491 1.881 9.740 1.00 15.35 110 ARG A C 1
ATOM 805 O O . ARG A 1 130 ? 26.386 1.847 8.521 1.00 16.00 110 ARG A O 1
ATOM 813 N N . ILE A 1 131 ? 27.560 1.408 10.384 1.00 14.32 111 ILE A N 1
ATOM 814 C CA . ILE A 1 131 ? 28.542 0.594 9.691 1.00 14.74 111 ILE A CA 1
ATOM 815 C C . ILE A 1 131 ? 28.926 -0.562 10.603 1.00 15.07 111 ILE A C 1
ATOM 816 O O . ILE A 1 131 ? 28.849 -0.412 11.854 1.00 15.79 111 ILE A O 1
ATOM 821 N N . ASP A 1 132 ? 29.243 -1.705 9.996 1.00 15.46 112 ASP A N 1
ATOM 822 C CA . ASP A 1 132 ? 29.584 -2.926 10.736 1.00 17.11 112 ASP A CA 1
ATOM 823 C C . ASP A 1 132 ? 31.025 -3.228 10.344 1.00 19.04 112 ASP A C 1
ATOM 824 O O . ASP A 1 132 ? 31.313 -3.528 9.165 1.00 18.32 112 ASP A O 1
ATOM 829 N N . LEU A 1 133 ? 31.945 -3.014 11.276 1.00 16.78 113 LEU A N 1
ATOM 830 C CA . LEU A 1 133 ? 33.359 -3.223 11.017 1.00 16.46 113 LEU A CA 1
ATOM 831 C C . LEU A 1 133 ? 33.809 -4.532 11.636 1.00 16.51 113 LEU A C 1
ATOM 832 O O . LEU A 1 133 ? 33.596 -4.783 12.833 1.00 16.44 113 LEU A O 1
ATOM 837 N N . ALA A 1 134 ? 34.390 -5.408 10.814 1.00 15.26 114 ALA A N 1
ATOM 838 C CA . ALA A 1 134 ? 34.986 -6.607 11.327 1.00 16.16 114 ALA A CA 1
ATOM 839 C C . ALA A 1 134 ? 36.325 -6.298 12.017 1.00 17.10 114 ALA A C 1
ATOM 840 O O . ALA A 1 134 ? 37.093 -5.446 11.552 1.00 17.92 114 ALA A O 1
ATOM 842 N N . ILE A 1 135 ? 36.610 -7.010 13.115 1.00 18.33 115 ILE A N 1
ATOM 843 C CA . ILE A 1 135 ? 37.818 -6.706 13.913 1.00 18.21 115 ILE A CA 1
ATOM 844 C C . ILE A 1 135 ? 38.681 -7.969 13.882 1.00 20.10 115 ILE A C 1
ATOM 845 O O . ILE A 1 135 ? 38.400 -8.936 14.544 1.00 18.23 115 ILE A O 1
ATOM 850 N N . THR A 1 136 ? 39.731 -7.971 13.072 1.00 22.79 116 THR A N 1
ATOM 851 C CA . THR A 1 136 ? 40.409 -9.236 12.836 1.00 25.29 116 THR A CA 1
ATOM 852 C C . THR A 1 136 ? 41.906 -9.123 13.085 1.00 27.06 116 THR A C 1
ATOM 853 O O . THR A 1 136 ? 42.453 -8.030 13.241 1.00 26.88 116 THR A O 1
ATOM 857 N N . LYS A 1 137 ? 42.561 -10.285 13.138 1.00 29.49 117 LYS A N 1
ATOM 858 C CA . LYS A 1 137 ? 44.006 -10.323 13.328 1.00 32.37 117 LYS A CA 1
ATOM 859 C C . LYS A 1 137 ? 44.716 -9.391 12.336 1.00 32.82 117 LYS A C 1
ATOM 860 O O . LYS A 1 137 ? 45.541 -8.550 12.718 1.00 33.77 117 LYS A O 1
ATOM 866 N N . ASP A 1 138 ? 44.338 -9.472 11.070 1.00 33.18 118 ASP A N 1
ATOM 867 C CA . ASP A 1 138 ? 44.993 -8.652 10.048 1.00 34.12 118 ASP A CA 1
ATOM 868 C C . ASP A 1 138 ? 44.352 -7.313 9.708 1.00 33.07 118 ASP A C 1
ATOM 869 O O . ASP A 1 138 ? 44.607 -6.753 8.652 1.00 34.00 118 ASP A O 1
ATOM 874 N N . GLY A 1 139 ? 43.497 -6.797 10.576 1.00 31.66 119 GLY A N 1
ATOM 875 C CA . GLY A 1 139 ? 42.989 -5.448 10.347 1.00 29.16 119 GLY A CA 1
ATOM 876 C C . GLY A 1 139 ? 41.544 -5.288 10.769 1.00 28.37 119 GLY A C 1
ATOM 877 O O . GLY A 1 139 ? 40.878 -6.284 11.085 1.00 27.27 119 GLY A O 1
ATOM 878 N N . ILE A 1 140 ? 41.082 -4.037 10.700 1.00 26.31 120 ILE A N 1
ATOM 879 C CA . ILE A 1 140 ? 39.701 -3.641 11.041 1.00 25.11 120 ILE A CA 1
ATOM 880 C C . ILE A 1 140 ? 39.071 -3.039 9.773 1.00 24.63 120 ILE A C 1
ATOM 881 O O . ILE A 1 140 ? 39.617 -2.094 9.169 1.00 24.62 120 ILE A O 1
ATOM 886 N N . GLY A 1 141 ? 37.942 -3.595 9.344 1.00 23.16 121 GLY A N 1
ATOM 887 C CA . GLY A 1 141 ? 37.276 -3.085 8.150 1.00 23.98 121 GLY A CA 1
ATOM 888 C C . GLY A 1 141 ? 36.292 -4.112 7.638 1.00 24.89 121 GLY A C 1
ATOM 889 O O . GLY A 1 141 ? 35.369 -4.499 8.331 1.00 23.95 121 GLY A O 1
ATOM 890 N N . PHE A 1 142 ? 36.509 -4.609 6.432 1.00 25.06 122 PHE A N 1
ATOM 891 C CA . PHE A 1 142 ? 35.515 -5.493 5.835 1.00 27.24 122 PHE A CA 1
ATOM 892 C C . PHE A 1 142 ? 36.165 -6.492 4.872 1.00 27.78 122 PHE A C 1
ATOM 893 O O . PHE A 1 142 ? 37.320 -6.297 4.473 1.00 26.84 122 PHE A O 1
ATOM 901 N N . ARG A 1 143 ? 35.452 -7.581 4.561 1.00 28.79 123 ARG A N 1
ATOM 902 C CA . ARG A 1 143 ? 36.020 -8.610 3.703 1.00 31.11 123 ARG A CA 1
ATOM 903 C C . ARG A 1 143 ? 36.154 -8.083 2.284 1.00 32.82 123 ARG A C 1
ATOM 904 O O . ARG A 1 143 ? 35.251 -7.408 1.768 1.00 32.45 123 ARG A O 1
ATOM 912 N N . GLU A 1 144 ? 37.278 -8.388 1.652 1.00 34.85 124 GLU A N 1
ATOM 913 C CA . GLU A 1 144 ? 37.465 -7.968 0.274 1.00 37.94 124 GLU A CA 1
ATOM 914 C C . GLU A 1 144 ? 36.670 -8.834 -0.704 1.00 38.63 124 GLU A C 1
ATOM 915 O O . GLU A 1 144 ? 35.880 -9.700 -0.301 1.00 39.75 124 GLU A O 1
ATOM 921 N N . LYS A 1 147 ? 37.176 -12.087 -2.917 1.00 41.70 127 LYS A N 1
ATOM 922 C CA . LYS A 1 147 ? 38.288 -12.518 -2.081 1.00 41.07 127 LYS A CA 1
ATOM 923 C C . LYS A 1 147 ? 37.888 -12.532 -0.587 1.00 39.82 127 LYS A C 1
ATOM 924 O O . LYS A 1 147 ? 38.546 -11.942 0.274 1.00 39.50 127 LYS A O 1
ATOM 930 N N . TRP A 1 148 ? 36.800 -13.234 -0.304 1.00 37.68 128 TRP A N 1
ATOM 931 C CA . TRP A 1 148 ? 36.189 -13.240 1.008 1.00 35.90 128 TRP A CA 1
ATOM 932 C C . TRP A 1 148 ? 37.127 -13.532 2.186 1.00 35.28 128 TRP A C 1
ATOM 933 O O . TRP A 1 148 ? 36.787 -13.237 3.313 1.00 34.88 128 TRP A O 1
ATOM 944 N N . TRP A 1 149 ? 38.285 -14.129 1.937 1.00 35.31 129 TRP A N 1
ATOM 945 C CA . TRP A 1 149 ? 39.168 -14.572 3.027 1.00 35.35 129 TRP A CA 1
ATOM 946 C C . TRP A 1 149 ? 40.127 -13.492 3.490 1.00 35.94 129 TRP A C 1
ATOM 947 O O . TRP A 1 149 ? 40.955 -13.730 4.361 1.00 36.51 129 TRP A O 1
ATOM 958 N N . LYS A 1 150 ? 40.001 -12.302 2.912 1.00 34.82 130 LYS A N 1
ATOM 959 C CA . LYS A 1 150 ? 40.989 -11.259 3.079 1.00 34.20 130 LYS A CA 1
ATOM 960 C C . LYS A 1 150 ? 40.264 -10.028 3.638 1.00 32.57 130 LYS A C 1
ATOM 961 O O . LYS A 1 150 ? 39.187 -9.685 3.175 1.00 31.98 130 LYS A O 1
ATOM 967 N N . ILE 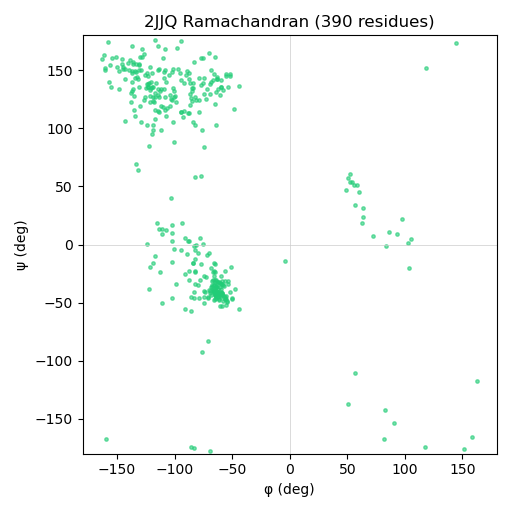A 1 151 ? 40.854 -9.376 4.630 1.00 31.53 131 ILE A N 1
ATOM 968 C CA . ILE A 1 151 ? 40.261 -8.160 5.178 1.00 30.68 131 ILE A CA 1
ATOM 969 C C . ILE A 1 151 ? 40.855 -6.940 4.500 1.00 30.34 131 ILE A C 1
ATOM 970 O O . ILE A 1 151 ? 42.060 -6.921 4.174 1.00 30.05 131 ILE A O 1
ATOM 975 N N . VAL A 1 152 ? 40.009 -5.947 4.260 1.00 28.40 132 VAL A N 1
ATOM 976 C CA . VAL A 1 152 ? 40.451 -4.634 3.845 1.00 28.28 132 VAL A CA 1
ATOM 977 C C . VAL A 1 152 ? 40.556 -3.807 5.142 1.00 28.53 132 VAL A C 1
ATOM 978 O O . VAL A 1 152 ? 39.556 -3.605 5.822 1.00 28.22 132 VAL A O 1
ATOM 982 N N . ASP A 1 153 ? 41.758 -3.407 5.519 1.00 28.02 133 ASP A N 1
ATOM 983 C CA . ASP A 1 153 ? 41.967 -2.661 6.743 1.00 28.58 133 ASP A CA 1
ATOM 984 C C . ASP A 1 153 ? 41.780 -1.153 6.496 1.00 27.75 133 ASP A C 1
ATOM 985 O O . ASP A 1 153 ? 42.312 -0.597 5.527 1.00 28.85 133 ASP A O 1
ATOM 990 N N . ILE A 1 154 ? 40.966 -0.491 7.314 1.00 25.37 134 ILE A N 1
ATOM 991 C CA . ILE A 1 154 ? 40.660 0.931 7.095 1.00 25.27 134 ILE A CA 1
ATOM 992 C C . ILE A 1 154 ? 40.839 1.735 8.369 1.00 25.38 134 ILE A C 1
ATOM 993 O O . ILE A 1 154 ? 40.729 1.167 9.459 1.00 24.09 134 ILE A O 1
ATOM 998 N N . ASP A 1 155 ? 41.113 3.033 8.216 1.00 24.98 135 ASP A N 1
ATOM 999 C CA . ASP A 1 155 ? 41.245 3.960 9.342 1.00 27.02 135 ASP A CA 1
ATOM 1000 C C . ASP A 1 155 ? 40.000 4.817 9.501 1.00 25.59 135 ASP A C 1
ATOM 1001 O O . ASP A 1 155 ? 39.837 5.474 10.513 1.00 23.84 135 ASP A O 1
ATOM 1006 N N . GLU A 1 156 ? 39.160 4.842 8.468 1.00 25.89 136 GLU A N 1
ATOM 1007 C CA . GLU A 1 156 ? 37.935 5.623 8.520 1.00 25.97 136 GLU A CA 1
ATOM 1008 C C . GLU A 1 156 ? 36.991 5.173 7.437 1.00 25.79 136 GLU A C 1
ATOM 1009 O O . GLU A 1 156 ? 37.398 4.554 6.460 1.00 25.00 136 GLU A O 1
ATOM 1015 N N . CYS A 1 157 ? 35.718 5.477 7.622 1.00 25.70 137 CYS A N 1
ATOM 1016 C CA . CYS A 1 157 ? 34.734 5.111 6.636 1.00 26.36 137 CYS A CA 1
ATOM 1017 C C . CYS A 1 157 ? 34.035 6.381 6.232 1.00 26.37 137 CYS A C 1
ATOM 1018 O O . CYS A 1 157 ? 33.204 6.927 6.981 1.00 26.09 137 CYS A O 1
ATOM 1021 N N . PRO A 1 158 ? 34.398 6.914 5.051 1.00 26.06 138 PRO A N 1
ATOM 1022 C CA . PRO A 1 158 ? 33.910 8.246 4.663 1.00 25.27 138 PRO A CA 1
ATOM 1023 C C . PRO A 1 158 ? 32.370 8.341 4.462 1.00 23.05 138 PRO A C 1
ATOM 1024 O O . PRO A 1 158 ? 31.802 9.384 4.720 1.00 22.04 138 PRO A O 1
ATOM 1028 N N . VAL A 1 159 ? 31.710 7.274 4.035 1.00 22.18 139 VAL A N 1
ATOM 1029 C CA . VAL A 1 159 ? 30.238 7.333 3.922 1.00 22.52 139 VAL A CA 1
ATOM 1030 C C . VAL A 1 159 ? 29.551 7.450 5.310 1.00 21.10 139 VAL A C 1
ATOM 1031 O O . VAL A 1 159 ? 28.504 8.077 5.415 1.00 20.77 139 VAL A O 1
ATOM 1035 N N . PHE A 1 160 ? 30.165 6.874 6.347 1.00 19.47 140 PHE A N 1
ATOM 1036 C CA . PHE A 1 160 ? 29.672 7.079 7.713 1.00 20.04 140 PHE A CA 1
ATOM 1037 C C . PHE A 1 160 ? 30.110 8.435 8.272 1.00 20.40 140 PHE A C 1
ATOM 1038 O O . PHE A 1 160 ? 29.324 9.165 8.873 1.00 20.54 140 PHE A O 1
ATOM 1046 N N . GLY A 1 161 ? 31.395 8.769 8.085 1.00 19.99 141 GLY A N 1
ATOM 1047 C CA . GLY A 1 161 ? 31.906 10.068 8.455 1.00 19.45 141 GLY A CA 1
ATOM 1048 C C . GLY A 1 161 ? 32.975 9.956 9.536 1.00 19.40 141 GLY A C 1
ATOM 1049 O O . GLY A 1 161 ? 33.379 8.839 9.950 1.00 18.09 141 GLY A O 1
ATOM 1050 N N . LYS A 1 162 ? 33.392 11.121 10.011 1.00 20.08 142 LYS A N 1
ATOM 1051 C CA . LYS A 1 162 ? 34.551 11.234 10.908 1.00 21.12 142 LYS A CA 1
ATOM 1052 C C . LYS A 1 162 ? 34.431 10.482 12.210 1.00 20.48 142 LYS A C 1
ATOM 1053 O O . LYS A 1 162 ? 35.435 10.160 12.796 1.00 20.74 142 LYS A O 1
ATOM 1059 N N . THR A 1 163 ? 33.211 10.264 12.697 1.00 19.46 143 THR A N 1
ATOM 1060 C CA . THR A 1 163 ? 33.046 9.451 13.911 1.00 19.97 143 THR A CA 1
ATOM 1061 C C . THR A 1 163 ? 33.724 8.123 13.743 1.00 19.46 143 THR A C 1
ATOM 1062 O O . THR A 1 163 ? 34.157 7.550 14.725 1.00 19.27 143 THR A O 1
ATOM 1066 N N . SER A 1 164 ? 33.780 7.590 12.521 1.00 19.89 144 SER A N 1
ATOM 1067 C CA . SER A 1 164 ? 34.318 6.228 12.371 1.00 20.44 144 SER A CA 1
ATOM 1068 C C . SER A 1 164 ? 35.831 6.250 12.641 1.00 19.69 144 SER A C 1
ATOM 1069 O O . SER A 1 164 ? 36.366 5.386 13.267 1.00 19.82 144 SER A O 1
ATOM 1072 N N . ARG A 1 165 ? 36.504 7.280 12.175 1.00 21.08 145 ARG A N 1
ATOM 1073 C CA . ARG A 1 165 ? 37.950 7.466 12.451 1.00 21.55 145 ARG A CA 1
ATOM 1074 C C . ARG A 1 165 ? 38.263 7.447 13.961 1.00 21.47 145 ARG A C 1
ATOM 1075 O O . ARG A 1 165 ? 39.146 6.693 14.439 1.00 22.76 145 ARG A O 1
ATOM 1083 N N . GLU A 1 166 ? 37.495 8.233 14.722 1.00 22.89 146 GLU A N 1
ATOM 1084 C CA . GLU A 1 166 ? 37.585 8.255 16.176 1.00 22.66 146 GLU A CA 1
ATOM 1085 C C . GLU A 1 166 ? 37.300 6.865 16.817 1.00 21.27 146 GLU A C 1
ATOM 1086 O O . GLU A 1 166 ? 38.028 6.400 17.727 1.00 20.22 146 GLU A O 1
ATOM 1092 N N . ALA A 1 167 ? 36.257 6.182 16.363 1.00 19.60 147 ALA A N 1
ATOM 1093 C CA . ALA A 1 167 ? 35.930 4.893 16.952 1.00 18.40 147 ALA A CA 1
ATOM 1094 C C . ALA A 1 167 ? 37.030 3.896 16.680 1.00 17.70 147 ALA A C 1
ATOM 1095 O O . ALA A 1 167 ? 37.397 3.124 17.543 1.00 16.75 147 ALA A O 1
ATOM 1097 N N . ILE A 1 168 ? 37.515 3.892 15.444 1.00 18.00 148 ILE A N 1
ATOM 1098 C CA . ILE A 1 168 ? 38.570 2.988 15.071 1.00 18.48 148 ILE A CA 1
ATOM 1099 C C . ILE A 1 168 ? 39.808 3.301 15.918 1.00 18.61 148 ILE A C 1
ATOM 1100 O O . ILE A 1 168 ? 40.419 2.427 16.510 1.00 18.28 148 ILE A O 1
ATOM 1105 N N . GLU A 1 169 ? 40.158 4.562 16.027 1.00 19.54 149 GLU A N 1
ATOM 1106 C CA . GLU A 1 169 ? 41.366 4.828 16.788 1.00 21.49 149 GLU A CA 1
ATOM 1107 C C . GLU A 1 169 ? 41.224 4.435 18.265 1.00 20.77 149 GLU A C 1
ATOM 1108 O O . GLU A 1 169 ? 42.143 3.821 18.813 1.00 21.22 149 GLU A O 1
ATOM 1114 N N . ARG A 1 170 ? 40.064 4.700 18.893 1.00 20.61 150 ARG A N 1
ATOM 1115 C CA . ARG A 1 170 ? 39.839 4.238 20.263 1.00 20.27 150 ARG A CA 1
ATOM 1116 C C . ARG A 1 170 ? 39.826 2.721 20.341 1.00 19.06 150 ARG A C 1
ATOM 1117 O O . ARG A 1 170 ? 40.220 2.122 21.339 1.00 18.87 150 ARG A O 1
ATOM 1125 N N . LEU A 1 171 ? 39.296 2.085 19.301 1.00 18.65 151 LEU A N 1
ATOM 1126 C CA . LEU A 1 171 ? 39.170 0.646 19.375 1.00 18.52 151 LEU A CA 1
ATOM 1127 C C . LEU A 1 171 ? 40.571 0.032 19.452 1.00 18.35 151 LEU A C 1
ATOM 1128 O O . LEU A 1 171 ? 40.810 -0.932 20.179 1.00 17.42 151 LEU A O 1
ATOM 1133 N N . LYS A 1 172 ? 41.473 0.561 18.635 1.00 20.57 152 LYS A N 1
ATOM 1134 C CA . LYS A 1 172 ? 42.845 0.032 18.601 1.00 22.14 152 LYS A CA 1
ATOM 1135 C C . LYS A 1 172 ? 43.503 0.154 19.992 1.00 22.43 152 LYS A C 1
ATOM 1136 O O . LYS A 1 172 ? 44.145 -0.776 20.471 1.00 23.05 152 LYS A O 1
ATOM 1142 N N . GLU A 1 173 ? 43.278 1.283 20.665 1.00 23.45 153 GLU A N 1
ATOM 1143 C CA . GLU A 1 173 ? 43.810 1.477 22.036 1.00 24.34 153 GLU A CA 1
ATOM 1144 C C . GLU A 1 173 ? 43.253 0.488 23.040 1.00 23.62 153 GLU A C 1
ATOM 1145 O O . GLU A 1 173 ? 44.003 -0.092 23.839 1.00 23.03 153 GLU A O 1
ATOM 1151 N N . PHE A 1 174 ? 41.927 0.293 22.983 1.00 22.47 154 PHE A N 1
ATOM 1152 C CA . PHE A 1 174 ? 41.179 -0.686 23.776 1.00 21.34 154 PHE A CA 1
ATOM 1153 C C . PHE A 1 174 ? 41.746 -2.096 23.587 1.00 22.54 154 PHE A C 1
ATOM 1154 O O . PHE A 1 174 ? 42.042 -2.805 24.567 1.00 23.50 154 PHE A O 1
ATOM 1162 N N . ILE A 1 175 ? 41.879 -2.495 22.330 1.00 21.09 155 ILE A N 1
ATOM 1163 C CA . ILE A 1 175 ? 42.352 -3.800 22.008 1.00 22.61 155 ILE A CA 1
ATOM 1164 C C . ILE A 1 175 ? 43.793 -3.899 22.522 1.00 23.43 155 ILE A C 1
ATOM 1165 O O . ILE A 1 175 ? 44.198 -4.906 23.080 1.00 23.49 155 ILE A O 1
ATOM 1170 N N . GLU A 1 176 ? 44.569 -2.862 22.283 1.00 25.71 156 GLU A N 1
ATOM 1171 C CA . GLU A 1 176 ? 45.996 -2.984 22.595 1.00 28.05 156 GLU A CA 1
ATOM 1172 C C . GLU A 1 176 ? 46.186 -3.006 24.100 1.00 28.28 156 GLU A C 1
ATOM 1173 O O . GLU A 1 176 ? 46.946 -3.830 24.656 1.00 29.11 156 GLU A O 1
ATOM 1179 N N . GLU A 1 177 ? 45.520 -2.095 24.786 1.00 28.20 157 GLU A N 1
ATOM 1180 C CA . GLU A 1 177 ? 45.818 -1.913 26.207 1.00 28.81 157 GLU A CA 1
ATOM 1181 C C . GLU A 1 177 ? 45.134 -2.894 27.098 1.00 28.14 157 GLU A C 1
ATOM 1182 O O . GLU A 1 177 ? 45.621 -3.134 28.212 1.00 29.57 157 GLU A O 1
ATOM 1188 N N . GLU A 1 178 ? 44.030 -3.480 26.634 1.00 26.64 158 GLU A N 1
ATOM 1189 C CA . GLU A 1 178 ? 43.342 -4.508 27.388 1.00 25.69 158 GLU A CA 1
ATOM 1190 C C . GLU A 1 178 ? 43.663 -5.895 26.830 1.00 26.01 158 GLU A C 1
ATOM 1191 O O . GLU A 1 178 ? 43.109 -6.882 27.307 1.00 25.37 158 GLU A O 1
ATOM 1197 N N . LYS A 1 179 ? 44.543 -5.943 25.820 1.00 26.23 159 LYS A N 1
ATOM 1198 C CA . LYS A 1 179 ? 45.010 -7.206 25.196 1.00 26.42 159 LYS A CA 1
ATOM 1199 C C . LYS A 1 179 ? 43.810 -8.071 24.825 1.00 25.55 159 LYS A C 1
ATOM 1200 O O . LYS A 1 179 ? 43.631 -9.215 25.286 1.00 25.74 159 LYS A O 1
ATOM 1206 N N . ILE A 1 180 ? 42.936 -7.489 24.009 1.00 23.68 160 ILE A N 1
ATOM 1207 C CA . ILE A 1 180 ? 41.717 -8.198 23.654 1.00 23.17 160 ILE A CA 1
ATOM 1208 C C . ILE A 1 180 ? 41.937 -9.147 22.468 1.00 21.80 160 ILE A C 1
ATOM 1209 O O . ILE A 1 180 ? 42.457 -8.741 21.428 1.00 22.82 160 ILE A O 1
ATOM 1214 N N . SER A 1 181 ? 41.472 -10.376 22.617 1.00 21.84 161 SER A N 1
ATOM 1215 C CA . SER A 1 181 ? 41.558 -11.405 21.579 1.00 22.18 161 SER A CA 1
ATOM 1216 C C . SER A 1 181 ? 40.629 -11.032 20.416 1.00 21.10 161 SER A C 1
ATOM 1217 O O . SER A 1 181 ? 39.488 -10.664 20.631 1.00 19.35 161 SER A O 1
ATOM 1220 N N . VAL A 1 182 ? 41.140 -11.045 19.194 1.00 20.92 162 VAL A N 1
ATOM 1221 C CA . VAL A 1 182 ? 40.311 -10.657 18.040 1.00 21.25 162 VAL A CA 1
ATOM 1222 C C . VAL A 1 182 ? 40.117 -11.813 17.034 1.00 21.34 162 VAL A C 1
ATOM 1223 O O . VAL A 1 182 ? 40.636 -12.915 17.207 1.00 21.76 162 VAL A O 1
ATOM 1227 N N . TRP A 1 183 ? 39.309 -11.573 16.013 1.00 21.50 163 TRP A N 1
ATOM 1228 C CA . TRP A 1 183 ? 38.853 -12.671 15.125 1.00 21.37 163 TRP A CA 1
ATOM 1229 C C . TRP A 1 183 ? 40.000 -13.110 14.259 1.00 22.16 163 TRP A C 1
ATOM 1230 O O . TRP A 1 183 ? 40.604 -12.294 13.534 1.00 22.79 163 TRP A O 1
ATOM 1241 N N . ASN A 1 184 ? 40.283 -14.406 14.308 1.00 23.78 164 ASN A N 1
ATOM 1242 C CA . ASN A 1 184 ? 41.235 -15.008 13.375 1.00 24.38 164 ASN A CA 1
ATOM 1243 C C . ASN A 1 184 ? 40.383 -15.685 12.345 1.00 24.85 164 ASN A C 1
ATOM 1244 O O . ASN A 1 184 ? 39.778 -16.722 12.633 1.00 24.25 164 ASN A O 1
ATOM 1249 N N . ILE A 1 185 ? 40.302 -15.088 11.158 1.00 26.16 165 ILE A N 1
ATOM 1250 C CA . ILE A 1 185 ? 39.395 -15.602 10.115 1.00 27.31 165 ILE A CA 1
ATOM 1251 C C . ILE A 1 185 ? 39.762 -16.989 9.553 1.00 28.24 165 ILE A C 1
ATOM 1252 O O . ILE A 1 185 ? 38.880 -17.773 9.185 1.00 26.17 165 ILE A O 1
ATOM 1257 N N . LYS A 1 186 ? 41.049 -17.312 9.530 1.00 28.45 166 LYS A N 1
ATOM 1258 C CA . LYS A 1 186 ? 41.481 -18.628 9.082 1.00 30.10 166 LYS A CA 1
ATOM 1259 C C . LYS A 1 186 ? 40.958 -19.760 9.928 1.00 30.15 166 LYS A C 1
ATOM 1260 O O . LYS A 1 186 ? 40.767 -20.866 9.429 1.00 30.53 166 LYS A O 1
ATOM 1266 N N . LYS A 1 187 ? 40.770 -19.519 11.225 1.00 29.94 167 LYS A N 1
ATOM 1267 C CA . LYS A 1 187 ? 40.406 -20.594 12.137 1.00 30.66 167 LYS A CA 1
ATOM 1268 C C . LYS A 1 187 ? 39.040 -20.358 12.745 1.00 30.42 167 LYS A C 1
ATOM 1269 O O . LYS A 1 187 ? 38.459 -21.254 13.404 1.00 30.46 167 LYS A O 1
ATOM 1275 N N . ASP A 1 188 ? 38.517 -19.150 12.525 1.00 29.92 168 ASP A N 1
ATOM 1276 C CA . ASP A 1 188 ? 37.272 -18.753 13.173 1.00 30.64 168 ASP A CA 1
ATOM 1277 C C . ASP A 1 188 ? 37.352 -18.881 14.677 1.00 28.95 168 ASP A C 1
ATOM 1278 O O . ASP A 1 188 ? 36.468 -19.462 15.319 1.00 29.41 168 ASP A O 1
ATOM 1283 N N . GLU A 1 189 ? 38.400 -18.302 15.227 1.00 28.53 169 GLU A N 1
ATOM 1284 C CA . GLU A 1 189 ? 38.592 -18.250 16.651 1.00 28.94 169 GLU A CA 1
ATOM 1285 C C . GLU A 1 189 ? 38.852 -16.809 17.038 1.00 27.51 169 GLU A C 1
ATOM 1286 O O . GLU A 1 189 ? 39.254 -15.997 16.204 1.00 27.99 169 GLU A O 1
ATOM 1292 N N . GLY A 1 190 ? 38.667 -16.503 18.315 1.00 26.81 170 GLY A N 1
ATOM 1293 C CA . GLY A 1 190 ? 38.906 -15.144 18.791 1.00 23.68 170 GLY A CA 1
ATOM 1294 C C . GLY A 1 190 ? 37.635 -14.525 19.347 1.00 22.70 170 GLY A C 1
ATOM 1295 O O . GLY A 1 190 ? 36.518 -14.898 18.929 1.00 22.81 170 GLY A O 1
ATOM 1296 N N . PHE A 1 191 ? 37.804 -13.594 20.297 1.00 20.34 171 PHE A N 1
ATOM 1297 C CA . PHE A 1 191 ? 36.681 -13.130 21.110 1.00 19.29 171 PHE A CA 1
ATOM 1298 C C . PHE A 1 191 ? 35.947 -12.007 20.386 1.00 18.39 171 PHE A C 1
ATOM 1299 O O . PHE A 1 191 ? 34.755 -12.124 20.125 1.00 18.65 171 PHE A O 1
ATOM 1307 N N . LEU A 1 192 ? 36.653 -10.938 20.050 1.00 17.87 172 LEU A N 1
ATOM 1308 C CA . LEU A 1 192 ? 35.991 -9.782 19.460 1.00 20.02 172 LEU A CA 1
ATOM 1309 C C . LEU A 1 192 ? 35.770 -9.979 17.934 1.00 19.75 172 LEU A C 1
ATOM 1310 O O . LEU A 1 192 ? 36.714 -10.270 17.208 1.00 19.98 172 LEU A O 1
ATOM 1315 N N . ARG A 1 193 ? 34.537 -9.813 17.449 1.00 18.98 173 ARG A N 1
ATOM 1316 C CA . ARG A 1 193 ? 34.237 -10.067 16.019 1.00 18.17 173 ARG A CA 1
ATOM 1317 C C . ARG A 1 193 ? 33.908 -8.775 15.230 1.00 17.41 173 ARG A C 1
ATOM 1318 O O . ARG A 1 193 ? 34.478 -8.553 14.160 1.00 17.05 173 ARG A O 1
ATOM 1326 N N . TYR A 1 194 ? 32.984 -7.944 15.735 1.00 15.45 174 TYR A N 1
ATOM 1327 C CA . TYR A 1 194 ? 32.570 -6.726 15.033 1.00 13.94 174 TYR A CA 1
ATOM 1328 C C . TYR A 1 194 ? 32.462 -5.560 15.994 1.00 14.73 174 TYR A C 1
ATOM 1329 O O . TYR A 1 194 ? 32.082 -5.754 17.171 1.00 14.44 174 TYR A O 1
ATOM 1338 N N . MET A 1 195 ? 32.727 -4.359 15.478 1.00 13.86 175 MET A N 1
ATOM 1339 C CA . MET A 1 195 ? 32.355 -3.130 16.150 1.00 15.10 175 MET A CA 1
ATOM 1340 C C . MET A 1 195 ? 31.301 -2.521 15.225 1.00 14.79 175 MET A C 1
ATOM 1341 O O . MET A 1 195 ? 31.620 -2.188 14.093 1.00 13.92 175 MET A O 1
ATOM 1346 N N . VAL A 1 196 ? 30.061 -2.433 15.691 1.00 13.92 176 VAL A N 1
ATOM 1347 C CA . VAL A 1 196 ? 29.010 -1.806 14.861 1.00 14.36 176 VAL A CA 1
ATOM 1348 C C . VAL A 1 196 ? 28.813 -0.396 15.374 1.00 15.09 176 VAL A C 1
ATOM 1349 O O . VAL A 1 196 ? 28.631 -0.195 16.592 1.00 15.01 176 VAL A O 1
ATOM 1353 N N . LEU A 1 197 ? 28.898 0.596 14.501 1.00 13.48 177 LEU A N 1
ATOM 1354 C CA . LEU A 1 197 ? 28.814 1.974 14.941 1.00 14.53 177 LEU A CA 1
ATOM 1355 C C . LEU A 1 197 ? 27.508 2.541 14.401 1.00 14.77 177 LEU A C 1
ATOM 1356 O O . LEU A 1 197 ? 27.176 2.326 13.239 1.00 13.33 177 LEU A O 1
ATOM 1361 N N . ARG A 1 198 ? 26.751 3.237 15.241 1.00 12.76 178 ARG A N 1
ATOM 1362 C CA . ARG A 1 198 ? 25.556 3.919 14.770 1.00 12.83 178 ARG A CA 1
ATOM 1363 C C . ARG A 1 198 ? 25.578 5.347 15.231 1.00 12.67 178 ARG A C 1
ATOM 1364 O O . ARG A 1 198 ? 26.161 5.659 16.301 1.00 12.90 178 ARG A O 1
ATOM 1372 N N . GLU A 1 199 ? 24.967 6.251 14.459 1.00 11.78 179 GLU A N 1
ATOM 1373 C CA . GLU A 1 199 ? 24.851 7.597 14.970 1.00 14.26 179 GLU A CA 1
ATOM 1374 C C . GLU A 1 199 ? 23.632 8.328 14.459 1.00 13.96 179 GLU A C 1
ATOM 1375 O O . GLU A 1 199 ? 23.128 8.019 13.369 1.00 15.29 179 GLU A O 1
ATOM 1381 N N . GLY A 1 200 ? 23.162 9.270 15.249 1.00 12.55 180 GLY A N 1
ATOM 1382 C CA . GLY A 1 200 ? 22.019 10.100 14.830 1.00 13.10 180 GLY A CA 1
ATOM 1383 C C . GLY A 1 200 ? 22.626 11.305 14.169 1.00 13.56 180 GLY A C 1
ATOM 1384 O O . GLY A 1 200 ? 23.347 12.110 14.826 1.00 15.88 180 GLY A O 1
ATOM 1385 N N . LYS A 1 201 ? 22.389 11.451 12.880 1.00 13.15 181 LYS A N 1
ATOM 1386 C CA . LYS A 1 201 ? 22.995 12.624 12.160 1.00 15.49 181 LYS A CA 1
ATOM 1387 C C . LYS A 1 201 ? 22.434 13.952 12.681 1.00 16.47 181 LYS A C 1
ATOM 1388 O O . LYS A 1 201 ? 23.161 14.975 12.695 1.00 17.95 181 LYS A O 1
ATOM 1394 N N . PHE A 1 202 ? 21.183 13.948 13.144 1.00 14.91 182 PHE A N 1
ATOM 1395 C CA . PHE A 1 202 ? 20.499 15.186 13.544 1.00 16.20 182 PHE A CA 1
ATOM 1396 C C . PHE A 1 202 ? 20.485 15.404 15.062 1.00 17.06 182 PHE A C 1
ATOM 1397 O O . PHE A 1 202 ? 19.971 16.418 15.541 1.00 18.92 182 PHE A O 1
ATOM 1405 N N . THR A 1 203 ? 21.005 14.435 15.813 1.00 15.87 183 THR A N 1
ATOM 1406 C CA . THR A 1 203 ? 21.048 14.520 17.264 1.00 16.29 183 THR A CA 1
ATOM 1407 C C . THR A 1 203 ? 22.478 14.488 17.791 1.00 16.77 183 THR A C 1
ATOM 1408 O O . THR A 1 203 ? 22.691 14.857 18.939 1.00 17.71 183 THR A O 1
ATOM 1412 N N . GLU A 1 204 ? 23.420 14.067 16.941 1.00 16.86 184 GLU A N 1
ATOM 1413 C CA . GLU A 1 204 ? 24.829 13.845 17.250 1.00 18.03 184 GLU A CA 1
ATOM 1414 C C . GLU A 1 204 ? 25.074 12.737 18.296 1.00 17.23 184 GLU A C 1
ATOM 1415 O O . GLU A 1 204 ? 26.117 12.684 18.884 1.00 19.44 184 GLU A O 1
ATOM 1421 N N . GLU A 1 205 ? 24.122 11.864 18.536 1.00 15.30 185 GLU A N 1
ATOM 1422 C CA . GLU A 1 205 ? 24.360 10.818 19.529 1.00 14.37 185 GLU A CA 1
ATOM 1423 C C . GLU A 1 205 ? 25.028 9.656 18.802 1.00 15.27 185 GLU A C 1
ATOM 1424 O O . GLU A 1 205 ? 24.708 9.423 17.635 1.00 13.64 185 GLU A O 1
ATOM 1430 N N . VAL A 1 206 ? 25.908 8.927 19.503 1.00 14.19 186 VAL A N 1
ATOM 1431 C CA . VAL A 1 206 ? 26.639 7.842 18.886 1.00 13.37 186 VAL A CA 1
ATOM 1432 C C . VAL A 1 206 ? 26.524 6.612 19.767 1.00 13.43 186 VAL A C 1
ATOM 1433 O O . VAL A 1 206 ? 26.676 6.695 20.996 1.00 13.95 186 VAL A O 1
ATOM 1437 N N . MET A 1 207 ? 26.261 5.482 19.141 1.00 11.68 187 MET A N 1
ATOM 1438 C CA . MET A 1 207 ? 26.226 4.180 19.815 1.00 11.43 187 MET A CA 1
ATOM 1439 C C . MET A 1 207 ? 27.286 3.245 19.221 1.00 12.24 187 MET A C 1
ATOM 1440 O O . MET A 1 207 ? 27.468 3.190 17.998 1.00 11.93 187 MET A O 1
ATOM 1445 N N . VAL A 1 208 ? 28.027 2.534 20.080 1.00 12.40 188 VAL A N 1
ATOM 1446 C CA . VAL A 1 208 ? 28.975 1.543 19.583 1.00 13.54 188 VAL A CA 1
ATOM 1447 C C . VAL A 1 208 ? 28.548 0.216 20.170 1.00 14.56 188 VAL A C 1
ATOM 1448 O O . VAL A 1 208 ? 28.125 0.162 21.321 1.00 15.31 188 VAL A O 1
ATOM 1452 N N . ASN A 1 209 ? 28.617 -0.841 19.373 1.00 13.71 189 ASN A N 1
ATOM 1453 C CA . ASN A 1 209 ? 28.199 -2.156 19.799 1.00 14.83 189 ASN A CA 1
ATOM 1454 C C . ASN A 1 209 ? 29.325 -3.138 19.457 1.00 14.94 189 ASN A C 1
ATOM 1455 O O . ASN A 1 209 ? 29.708 -3.267 18.296 1.00 15.66 189 ASN A O 1
ATOM 1460 N N . PHE A 1 210 ? 29.875 -3.783 20.474 1.00 13.43 190 PHE A N 1
ATOM 1461 C CA . PHE A 1 210 ? 30.932 -4.809 20.323 1.00 14.55 190 PHE A CA 1
ATOM 1462 C C . PHE A 1 210 ? 30.281 -6.143 20.280 1.00 15.25 190 PHE A C 1
ATOM 1463 O O . PHE A 1 210 ? 29.656 -6.580 21.261 1.00 15.32 190 PHE A O 1
ATOM 1471 N N . VAL A 1 211 ? 30.385 -6.813 19.126 1.00 13.82 191 VAL A N 1
ATOM 1472 C CA . VAL A 1 211 ? 29.811 -8.127 18.996 1.00 14.64 191 VAL A CA 1
ATOM 1473 C C . VAL A 1 211 ? 30.940 -9.132 19.170 1.00 14.23 191 VAL A C 1
ATOM 1474 O O . VAL A 1 211 ? 31.956 -9.029 18.500 1.00 15.34 191 VAL A O 1
ATOM 1478 N N . THR A 1 212 ? 30.741 -10.096 20.071 1.00 14.81 192 THR A N 1
ATOM 1479 C CA . THR A 1 212 ? 31.770 -11.023 20.467 1.00 15.63 192 THR A CA 1
ATOM 1480 C C . THR A 1 212 ? 31.232 -12.455 20.556 1.00 17.56 192 THR A C 1
ATOM 1481 O O . THR A 1 212 ? 30.018 -12.726 20.470 1.00 16.62 192 THR A O 1
ATOM 1485 N N . LYS A 1 213 ? 32.153 -13.399 20.723 1.00 18.72 193 LYS A N 1
ATOM 1486 C CA . LYS A 1 213 ? 31.760 -14.711 21.159 1.00 20.76 193 LYS A CA 1
ATOM 1487 C C . LYS A 1 213 ? 31.685 -14.728 22.708 1.00 22.68 193 LYS A C 1
ATOM 1488 O O . LYS A 1 213 ? 31.818 -13.682 23.374 1.00 21.01 193 LYS A O 1
ATOM 1494 N N . GLU A 1 214 ? 31.450 -15.897 23.286 1.00 24.53 194 GLU A N 1
ATOM 1495 C CA . GLU A 1 214 ? 31.394 -16.034 24.749 1.00 26.70 194 GLU A CA 1
ATOM 1496 C C . GLU A 1 214 ? 32.724 -15.603 25.375 1.00 25.21 194 GLU A C 1
ATOM 1497 O O . GLU A 1 214 ? 33.807 -15.814 24.820 1.00 25.01 194 GLU A O 1
ATOM 1503 N N . GLY A 1 215 ? 32.668 -14.937 26.513 1.00 25.35 195 GLY A N 1
ATOM 1504 C CA . GLY A 1 215 ? 33.867 -14.314 27.010 1.00 24.75 195 GLY A CA 1
ATOM 1505 C C . GLY A 1 215 ? 33.489 -13.211 27.973 1.00 24.11 195 GLY A C 1
ATOM 1506 O O . GLY A 1 215 ? 32.345 -13.114 28.404 1.00 24.76 195 GLY A O 1
ATOM 1507 N N . ASN A 1 216 ? 34.456 -12.370 28.277 1.00 24.47 196 ASN A N 1
ATOM 1508 C CA . ASN A 1 216 ? 34.283 -11.272 29.211 1.00 25.45 196 ASN A CA 1
ATOM 1509 C C . ASN A 1 216 ? 34.891 -10.011 28.614 1.00 23.74 196 ASN A C 1
ATOM 1510 O O . ASN A 1 216 ? 36.109 -9.892 28.464 1.00 22.69 196 ASN A O 1
ATOM 1515 N N . LEU A 1 217 ? 34.050 -9.056 28.245 1.00 21.34 197 LEU A N 1
ATOM 1516 C CA . LEU A 1 217 ? 34.559 -7.851 27.627 1.00 21.17 197 LEU A CA 1
ATOM 1517 C C . LEU A 1 217 ? 35.122 -6.947 28.738 1.00 21.84 197 LEU A C 1
ATOM 1518 O O . LEU A 1 217 ? 34.402 -6.634 29.698 1.00 21.57 197 LEU A O 1
ATOM 1523 N N . PRO A 1 218 ? 36.395 -6.552 28.621 1.00 22.98 198 PRO A N 1
ATOM 1524 C CA . PRO A 1 218 ? 36.961 -5.528 29.496 1.00 23.48 198 PRO A CA 1
ATOM 1525 C C . PRO A 1 218 ? 36.082 -4.257 29.508 1.00 24.51 198 PRO A C 1
ATOM 1526 O O . PRO A 1 218 ? 35.481 -3.904 28.493 1.00 23.56 198 PRO A O 1
ATOM 1530 N N . ASP A 1 219 ? 36.011 -3.588 30.662 1.00 23.68 199 ASP A N 1
ATOM 1531 C CA . ASP A 1 219 ? 35.284 -2.328 30.800 1.00 22.98 199 ASP A CA 1
ATOM 1532 C C . ASP A 1 219 ? 35.663 -1.383 29.673 1.00 21.45 199 ASP A C 1
ATOM 1533 O O . ASP A 1 219 ? 36.810 -1.006 29.557 1.00 21.48 199 ASP A O 1
ATOM 1538 N N . PRO A 1 220 ? 34.692 -1.014 28.795 1.00 21.49 200 PRO A N 1
ATOM 1539 C CA . PRO A 1 220 ? 35.005 -0.164 27.656 1.00 20.17 200 PRO A CA 1
ATOM 1540 C C . PRO A 1 220 ? 34.883 1.337 27.967 1.00 20.96 200 PRO A C 1
ATOM 1541 O O . PRO A 1 220 ? 35.294 2.150 27.198 1.00 19.34 200 PRO A O 1
ATOM 1545 N N . THR A 1 221 ? 34.356 1.670 29.138 1.00 21.70 201 THR A N 1
ATOM 1546 C CA . THR A 1 221 ? 34.045 3.033 29.553 1.00 24.91 201 THR A CA 1
ATOM 1547 C C . THR A 1 221 ? 35.215 3.998 29.575 1.00 24.78 201 THR A C 1
ATOM 1548 O O . THR A 1 221 ? 35.051 5.168 29.292 1.00 25.81 201 THR A O 1
ATOM 1552 N N . ASN A 1 222 ? 36.397 3.516 29.897 1.00 24.93 202 ASN A N 1
ATOM 1553 C CA . ASN A 1 222 ? 37.581 4.384 29.845 1.00 26.74 202 ASN A CA 1
ATOM 1554 C C . ASN A 1 222 ? 38.186 4.546 28.458 1.00 25.72 202 ASN A C 1
ATOM 1555 O O . ASN A 1 222 ? 39.159 5.260 28.295 1.00 26.85 202 ASN A O 1
ATOM 1560 N N . TYR A 1 223 ? 37.606 3.890 27.457 1.00 21.97 203 TYR A N 1
ATOM 1561 C CA . TYR A 1 223 ? 38.183 3.971 26.130 1.00 20.70 203 TYR A CA 1
ATOM 1562 C C . TYR A 1 223 ? 37.301 4.700 25.152 1.00 19.61 203 TYR A C 1
ATOM 1563 O O . TYR A 1 223 ? 37.783 5.186 24.140 1.00 18.43 203 TYR A O 1
ATOM 1572 N N . PHE A 1 224 ? 35.999 4.732 25.439 1.00 19.43 204 PHE A N 1
ATOM 1573 C CA . PHE A 1 224 ? 35.027 5.400 24.545 1.00 20.11 204 PHE A CA 1
ATOM 1574 C C . PHE A 1 224 ? 34.202 6.422 25.295 1.00 21.86 204 PHE A C 1
ATOM 1575 O O . PHE A 1 224 ? 33.888 6.210 26.458 1.00 22.82 204 PHE A O 1
ATOM 1583 N N . ASP A 1 225 ? 33.857 7.511 24.608 1.00 23.08 205 ASP A N 1
ATOM 1584 C CA . ASP A 1 225 ? 33.064 8.585 25.186 1.00 25.15 205 ASP A CA 1
ATOM 1585 C C . ASP A 1 225 ? 31.694 8.738 24.517 1.00 23.30 205 ASP A C 1
ATOM 1586 O O . ASP A 1 225 ? 31.016 9.764 24.705 1.00 23.72 205 ASP A O 1
ATOM 1591 N N . PHE A 1 226 ? 31.247 7.706 23.821 1.00 19.51 206 PHE A N 1
ATOM 1592 C CA . PHE A 1 226 ? 30.010 7.810 23.061 1.00 17.49 206 PHE A CA 1
ATOM 1593 C C . PHE A 1 226 ? 28.799 7.705 23.997 1.00 16.91 206 PHE A C 1
ATOM 1594 O O . PHE A 1 226 ? 28.894 7.232 25.149 1.00 16.79 206 PHE A O 1
ATOM 1602 N N . ASP A 1 227 ? 27.650 8.174 23.533 1.00 14.99 207 ASP A N 1
ATOM 1603 C CA . ASP A 1 227 ? 26.446 8.159 24.363 1.00 15.69 207 ASP A CA 1
ATOM 1604 C C . ASP A 1 227 ? 25.998 6.774 24.808 1.00 14.96 207 ASP A C 1
ATOM 1605 O O . ASP A 1 227 ? 25.398 6.624 25.877 1.00 15.84 207 ASP A O 1
ATOM 1610 N N . SER A 1 228 ? 26.218 5.763 23.971 1.00 13.71 208 SER A N 1
ATOM 1611 C CA . SER A 1 228 ? 25.772 4.392 24.308 1.00 13.04 208 SER A CA 1
ATOM 1612 C C . SER A 1 228 ? 26.907 3.424 23.903 1.00 13.72 208 SER A C 1
ATOM 1613 O O . SER A 1 228 ? 27.452 3.558 22.781 1.00 13.18 208 SER A O 1
ATOM 1616 N N . ILE A 1 229 ? 27.318 2.514 24.805 1.00 13.44 209 ILE A N 1
ATOM 1617 C CA . ILE A 1 229 ? 28.235 1.433 24.480 1.00 14.20 209 ILE A CA 1
ATOM 1618 C C . ILE A 1 229 ? 27.511 0.121 24.793 1.00 13.82 209 ILE A C 1
ATOM 1619 O O . ILE A 1 229 ? 26.972 -0.044 25.872 1.00 12.39 209 ILE A O 1
ATOM 1624 N N . TYR A 1 230 ? 27.466 -0.794 23.838 1.00 13.28 210 TYR A N 1
ATOM 1625 C CA . TYR A 1 230 ? 26.812 -2.064 24.011 1.00 13.09 210 TYR A CA 1
ATOM 1626 C C . TYR A 1 230 ? 27.837 -3.172 23.818 1.00 15.28 210 TYR A C 1
ATOM 1627 O O . TYR A 1 230 ? 28.802 -3.014 23.031 1.00 15.93 210 TYR A O 1
ATOM 1636 N N . TRP A 1 231 ? 27.631 -4.257 24.559 1.00 14.48 211 TRP A N 1
ATOM 1637 C CA . TRP A 1 231 ? 28.306 -5.517 24.344 1.00 14.62 211 TRP A CA 1
ATOM 1638 C C . TRP A 1 231 ? 27.240 -6.557 24.007 1.00 14.70 211 TRP A C 1
ATOM 1639 O O . TRP A 1 231 ? 26.316 -6.751 24.788 1.00 15.07 211 TRP A O 1
ATOM 1650 N N . SER A 1 232 ? 27.364 -7.210 22.845 1.00 14.20 212 SER A N 1
ATOM 1651 C CA . SER A 1 232 ? 26.434 -8.226 22.391 1.00 16.19 212 SER A CA 1
ATOM 1652 C C . SER A 1 232 ? 27.252 -9.495 22.142 1.00 16.63 212 SER A C 1
ATOM 1653 O O . SER A 1 232 ? 28.372 -9.423 21.689 1.00 17.19 212 SER A O 1
ATOM 1656 N N . VAL A 1 233 ? 26.662 -10.639 22.425 1.00 18.51 213 VAL A N 1
ATOM 1657 C CA . VAL A 1 233 ? 27.339 -11.920 22.265 1.00 18.66 213 VAL A CA 1
ATOM 1658 C C . VAL A 1 233 ? 26.581 -12.713 21.217 1.00 20.01 213 VAL A C 1
ATOM 1659 O O . VAL A 1 233 ? 25.392 -13.038 21.369 1.00 19.97 213 VAL A O 1
ATOM 1663 N N . ASN A 1 234 ? 27.264 -12.966 20.115 1.00 21.47 214 ASN A N 1
ATOM 1664 C CA . ASN A 1 234 ? 26.675 -13.757 19.055 1.00 22.21 214 ASN A CA 1
ATOM 1665 C C . ASN A 1 234 ? 26.871 -15.211 19.459 1.00 24.02 214 ASN A C 1
ATOM 1666 O O . ASN A 1 234 ? 27.985 -15.761 19.350 1.00 23.65 214 ASN A O 1
ATOM 1671 N N . ARG A 1 235 ? 25.802 -15.827 19.954 1.00 24.47 215 ARG A N 1
ATOM 1672 C CA . ARG A 1 235 ? 25.871 -17.243 20.389 1.00 28.31 215 ARG A CA 1
ATOM 1673 C C . ARG A 1 235 ? 25.524 -18.298 19.311 1.00 30.36 215 ARG A C 1
ATOM 1674 O O . ARG A 1 235 ? 25.469 -19.511 19.605 1.00 32.39 215 ARG A O 1
ATOM 1682 N N . SER A 1 236 ? 25.309 -17.855 18.080 1.00 31.94 216 SER A N 1
ATOM 1683 C CA . SER A 1 236 ? 25.043 -18.755 16.951 1.00 33.15 216 SER A CA 1
ATOM 1684 C C . SER A 1 236 ? 26.328 -18.999 16.167 1.00 34.50 216 SER A C 1
ATOM 1685 O O . SER A 1 236 ? 27.319 -18.309 16.379 1.00 34.19 216 SER A O 1
ATOM 1688 N N . LYS A 1 237 ? 26.313 -19.964 15.242 1.00 35.27 217 LYS A N 1
ATOM 1689 C CA . LYS A 1 237 ? 27.522 -20.300 14.481 1.00 36.36 217 LYS A CA 1
ATOM 1690 C C . LYS A 1 237 ? 27.659 -19.372 13.320 1.00 35.70 217 LYS A C 1
ATOM 1691 O O . LYS A 1 237 ? 28.721 -19.284 12.708 1.00 37.31 217 LYS A O 1
ATOM 1697 N N . SER A 1 238 ? 26.573 -18.685 13.001 1.00 34.99 218 SER A N 1
ATOM 1698 C CA . SER A 1 238 ? 26.567 -17.780 11.883 1.00 34.33 218 SER A CA 1
ATOM 1699 C C . SER A 1 238 ? 27.564 -16.640 12.116 1.00 33.36 218 SER A C 1
ATOM 1700 O O . SER A 1 238 ? 27.749 -16.172 13.241 1.00 34.01 218 SER A O 1
ATOM 1703 N N . ASP A 1 239 ? 28.216 -16.234 11.045 1.00 31.11 219 ASP A N 1
ATOM 1704 C CA . ASP A 1 239 ? 28.944 -14.987 11.015 1.00 28.88 219 ASP A CA 1
ATOM 1705 C C . ASP A 1 239 ? 27.948 -13.830 10.884 1.00 27.12 219 ASP A C 1
ATOM 1706 O O . ASP A 1 239 ? 27.469 -13.516 9.788 1.00 27.44 219 ASP A O 1
ATOM 1711 N N . VAL A 1 240 ? 27.611 -13.179 12.003 1.00 24.08 220 VAL A N 1
ATOM 1712 C CA . VAL A 1 240 ? 26.686 -12.054 11.950 1.00 22.01 220 VAL A CA 1
ATOM 1713 C C . VAL A 1 240 ? 27.222 -10.923 12.825 1.00 20.23 220 VAL A C 1
ATOM 1714 O O . VAL A 1 240 ? 27.987 -11.157 13.736 1.00 19.68 220 VAL A O 1
ATOM 1718 N N . SER A 1 241 ? 26.789 -9.716 12.537 1.00 19.86 221 SER A N 1
ATOM 1719 C CA . SER A 1 241 ? 27.239 -8.539 13.264 1.00 19.15 221 SER A CA 1
ATOM 1720 C C . SER A 1 241 ? 26.160 -8.058 14.274 1.00 17.93 221 SER A C 1
ATOM 1721 O O . SER A 1 241 ? 25.906 -6.895 14.439 1.00 18.13 221 SER A O 1
ATOM 1724 N N . TYR A 1 242 ? 25.511 -9.001 14.930 1.00 18.05 222 TYR A N 1
ATOM 1725 C CA . TYR A 1 242 ? 24.598 -8.688 16.014 1.00 18.61 222 TYR A CA 1
ATOM 1726 C C . TYR A 1 242 ? 24.564 -9.942 16.904 1.00 17.97 222 TYR A C 1
ATOM 1727 O O . TYR A 1 242 ? 25.014 -11.033 16.509 1.00 19.77 222 TYR A O 1
ATOM 1736 N N . GLY A 1 243 ? 24.136 -9.773 18.134 1.00 16.93 223 GLY A N 1
ATOM 1737 C CA . GLY A 1 243 ? 24.057 -10.926 19.017 1.00 17.06 223 GLY A CA 1
ATOM 1738 C C . GLY A 1 243 ? 23.105 -10.608 20.150 1.00 16.96 223 GLY A C 1
ATOM 1739 O O . GLY A 1 243 ? 22.404 -9.591 20.128 1.00 16.75 223 GLY A O 1
ATOM 1740 N N . ASP A 1 244 ? 23.128 -11.446 21.162 1.00 16.29 224 ASP A N 1
ATOM 1741 C CA . ASP A 1 244 ? 22.292 -11.215 22.357 1.00 18.03 224 ASP A CA 1
ATOM 1742 C C . ASP A 1 244 ? 22.857 -10.055 23.156 1.00 16.90 224 ASP A C 1
ATOM 1743 O O . ASP A 1 244 ? 24.036 -10.008 23.385 1.00 17.34 224 ASP A O 1
ATOM 1748 N N . ILE A 1 245 ? 22.006 -9.135 23.587 1.00 16.21 225 ILE A N 1
ATOM 1749 C CA . ILE A 1 245 ? 22.435 -8.033 24.384 1.00 15.86 225 ILE A CA 1
ATOM 1750 C C . ILE A 1 245 ? 22.956 -8.544 25.733 1.00 16.17 225 ILE A C 1
ATOM 1751 O O . ILE A 1 245 ? 22.213 -9.177 26.487 1.00 16.94 225 ILE A O 1
ATOM 1756 N N . GLU A 1 246 ? 24.209 -8.246 26.019 1.00 16.40 226 GLU A N 1
ATOM 1757 C CA . GLU A 1 246 ? 24.818 -8.646 27.263 1.00 17.53 226 GLU A CA 1
ATOM 1758 C C . GLU A 1 246 ? 24.898 -7.493 28.266 1.00 16.22 226 GLU A C 1
ATOM 1759 O O . GLU A 1 246 ? 24.646 -7.682 29.471 1.00 17.88 226 GLU A O 1
ATOM 1765 N N . ARG A 1 247 ? 25.329 -6.325 27.810 1.00 15.34 227 ARG A N 1
ATOM 1766 C CA . ARG A 1 247 ? 25.456 -5.164 28.722 1.00 15.01 227 ARG A CA 1
ATOM 1767 C C . ARG A 1 247 ? 25.492 -3.921 27.873 1.00 15.20 227 ARG A C 1
ATOM 1768 O O . ARG A 1 247 ? 25.947 -3.979 26.717 1.00 13.45 227 ARG A O 1
ATOM 1776 N N . PHE A 1 248 ? 25.005 -2.815 28.435 1.00 14.04 228 PHE A N 1
ATOM 1777 C CA . PHE A 1 248 ? 25.265 -1.501 27.881 1.00 14.37 228 PHE A CA 1
ATOM 1778 C C . PHE A 1 248 ? 25.676 -0.545 28.991 1.00 14.09 228 PHE A C 1
ATOM 1779 O O . PHE A 1 248 ? 25.350 -0.774 30.172 1.00 15.06 228 PHE A O 1
ATOM 1787 N N . TRP A 1 249 ? 26.408 0.487 28.608 1.00 13.31 229 TRP A N 1
ATOM 1788 C CA . TRP A 1 249 ? 26.870 1.575 29.443 1.00 13.42 229 TRP A CA 1
ATOM 1789 C C . TRP A 1 249 ? 26.342 2.852 28.771 1.00 14.14 229 TRP A C 1
ATOM 1790 O O . TRP A 1 249 ? 26.342 2.970 27.516 1.00 15.60 229 TRP A O 1
ATOM 1801 N N . GLY A 1 250 ? 25.853 3.789 29.564 1.00 13.84 230 GLY A N 1
ATOM 1802 C CA . GLY A 1 250 ? 25.288 5.020 29.010 1.00 13.15 230 GLY A CA 1
ATOM 1803 C C . GLY A 1 250 ? 23.856 4.769 28.602 1.00 14.57 230 GLY A C 1
ATOM 1804 O O . GLY A 1 250 ? 23.128 4.055 29.289 1.00 15.12 230 GLY A O 1
ATOM 1805 N N . LYS A 1 251 ? 23.429 5.366 27.487 1.00 14.26 231 LYS A N 1
ATOM 1806 C CA . LYS A 1 251 ? 22.017 5.335 27.126 1.00 15.43 231 LYS A CA 1
ATOM 1807 C C . LYS A 1 251 ? 21.590 3.976 26.587 1.00 13.82 231 LYS A C 1
ATOM 1808 O O . LYS A 1 251 ? 22.333 3.326 25.833 1.00 13.85 231 LYS A O 1
ATOM 1814 N N . GLU A 1 252 ? 20.415 3.526 26.999 1.00 12.91 232 GLU A N 1
ATOM 1815 C CA . GLU A 1 252 ? 19.914 2.277 26.469 1.00 13.46 232 GLU A CA 1
ATOM 1816 C C . GLU A 1 252 ? 19.638 2.447 24.954 1.00 14.16 232 GLU A C 1
ATOM 1817 O O . GLU A 1 252 ? 19.809 1.518 24.173 1.00 13.02 232 GLU A O 1
ATOM 1823 N N . PHE A 1 253 ? 19.200 3.633 24.555 1.00 13.84 233 PHE A N 1
ATOM 1824 C CA . PHE A 1 253 ? 18.921 3.862 23.107 1.00 13.92 233 PHE A CA 1
ATOM 1825 C C . PHE A 1 253 ? 19.525 5.192 22.724 1.00 14.58 233 PHE A C 1
ATOM 1826 O O . PHE A 1 253 ? 19.508 6.133 23.541 1.00 15.77 233 PHE A O 1
ATOM 1834 N N . ILE A 1 254 ? 20.068 5.314 21.513 1.00 13.43 234 ILE A N 1
ATOM 1835 C CA . ILE A 1 254 ? 20.238 6.683 21.009 1.00 13.27 234 ILE A CA 1
ATOM 1836 C C . ILE A 1 254 ? 19.036 7.088 20.148 1.00 13.51 234 ILE A C 1
ATOM 1837 O O . ILE A 1 254 ? 18.138 6.270 19.887 1.00 13.36 234 ILE A O 1
ATOM 1842 N N . ARG A 1 255 ? 19.030 8.341 19.724 1.00 13.71 235 ARG A N 1
ATOM 1843 C CA . ARG A 1 255 ? 17.937 8.790 18.875 1.00 14.67 235 ARG A CA 1
ATOM 1844 C C . ARG A 1 255 ? 18.429 9.371 17.568 1.00 13.45 235 ARG A C 1
ATOM 1845 O O . ARG A 1 255 ? 19.494 10.017 17.484 1.00 13.37 235 ARG A O 1
ATOM 1853 N N . GLU A 1 256 ? 17.609 9.172 16.553 1.00 12.40 236 GLU A N 1
ATOM 1854 C CA . GLU A 1 256 ? 17.771 9.950 15.315 1.00 12.30 236 GLU A CA 1
ATOM 1855 C C . GLU A 1 256 ? 16.521 10.817 15.250 1.00 12.06 236 GLU A C 1
ATOM 1856 O O . GLU A 1 256 ? 15.457 10.456 15.765 1.00 13.06 236 GLU A O 1
ATOM 1862 N N . ARG A 1 257 ? 16.650 11.972 14.623 1.00 13.13 237 ARG A N 1
ATOM 1863 C CA . ARG A 1 257 ? 15.499 12.846 14.514 1.00 13.01 237 ARG A CA 1
ATOM 1864 C C . ARG A 1 257 ? 15.261 13.225 13.069 1.00 13.05 237 ARG A C 1
ATOM 1865 O O . ARG A 1 257 ? 16.195 13.721 12.395 1.00 12.51 237 ARG A O 1
ATOM 1873 N N . LEU A 1 258 ? 14.039 12.961 12.571 1.00 11.98 238 LEU A N 1
ATOM 1874 C CA . LEU A 1 258 ? 13.635 13.423 11.220 1.00 11.41 238 LEU A CA 1
ATOM 1875 C C . LEU A 1 258 ? 12.650 14.557 11.373 1.00 12.32 238 LEU A C 1
ATOM 1876 O O . LEU A 1 258 ? 11.529 14.351 11.829 1.00 11.91 238 LEU A O 1
ATOM 1881 N N . ASP A 1 259 ? 13.086 15.759 11.009 1.00 13.45 239 ASP A N 1
ATOM 1882 C CA . ASP A 1 259 ? 12.313 16.975 11.293 1.00 14.08 239 ASP A CA 1
ATOM 1883 C C . ASP A 1 259 ? 12.046 17.080 12.819 1.00 15.24 239 ASP A C 1
ATOM 1884 O O . ASP A 1 259 ? 12.997 17.287 13.621 1.00 16.29 239 ASP A O 1
ATOM 1889 N N . ASP A 1 260 ? 10.794 16.917 13.255 1.00 14.19 240 ASP A N 1
ATOM 1890 C CA . ASP A 1 260 ? 10.500 17.000 14.684 1.00 15.26 240 ASP A CA 1
ATOM 1891 C C . ASP A 1 260 ? 10.175 15.638 15.301 1.00 13.95 240 ASP A C 1
ATOM 1892 O O . ASP A 1 260 ? 9.593 15.574 16.407 1.00 16.04 240 ASP A O 1
ATOM 1897 N N . VAL A 1 261 ? 10.443 14.547 14.566 1.00 11.59 241 VAL A N 1
ATOM 1898 C CA . VAL A 1 261 ? 10.031 13.233 15.077 1.00 11.97 241 VAL A CA 1
ATOM 1899 C C . VAL A 1 261 ? 11.258 12.438 15.521 1.00 12.88 241 VAL A C 1
ATOM 1900 O O . VAL A 1 261 ? 12.199 12.323 14.717 1.00 13.26 241 VAL A O 1
ATOM 1904 N N . ASP A 1 262 ? 11.276 11.923 16.761 1.00 12.34 242 ASP A N 1
ATOM 1905 C CA . ASP A 1 262 ? 12.429 11.184 17.278 1.00 14.55 242 ASP A CA 1
ATOM 1906 C C . ASP A 1 262 ? 12.183 9.683 17.064 1.00 14.37 242 ASP A C 1
ATOM 1907 O O . ASP A 1 262 ? 11.023 9.233 17.108 1.00 15.87 242 ASP A O 1
ATOM 1912 N N . TYR A 1 263 ? 13.260 8.932 16.833 1.00 12.74 243 TYR A N 1
ATOM 1913 C CA . TYR A 1 263 ? 13.209 7.500 16.646 1.00 12.92 243 TYR A CA 1
ATOM 1914 C C . TYR A 1 263 ? 14.334 6.892 17.464 1.00 12.13 243 TYR A C 1
ATOM 1915 O O . TYR A 1 263 ? 15.499 7.285 17.292 1.00 13.90 243 TYR A O 1
ATOM 1924 N N . LEU A 1 264 ? 13.982 5.922 18.298 1.00 12.85 244 LEU A N 1
ATOM 1925 C CA . LEU A 1 264 ? 14.951 5.242 19.147 1.00 11.56 244 LEU A CA 1
ATOM 1926 C C . LEU A 1 264 ? 15.733 4.266 18.322 1.00 13.44 244 LEU A C 1
ATOM 1927 O O . LEU A 1 264 ? 15.147 3.554 17.489 1.00 15.19 244 LEU A O 1
ATOM 1932 N N . ILE A 1 265 ? 17.039 4.218 18.549 1.00 11.81 245 ILE A N 1
ATOM 1933 C CA . ILE A 1 265 ? 17.914 3.317 17.836 1.00 13.91 245 ILE A CA 1
ATOM 1934 C C . ILE A 1 265 ? 18.446 2.329 18.885 1.00 13.24 245 ILE A C 1
ATOM 1935 O O . ILE A 1 265 ? 18.990 2.750 19.900 1.00 11.81 245 ILE A O 1
ATOM 1940 N N . HIS A 1 266 ? 18.328 1.041 18.588 1.00 14.38 246 HIS A N 1
ATOM 1941 C CA . HIS A 1 266 ? 18.825 -0.051 19.397 1.00 14.50 246 HIS A CA 1
ATOM 1942 C C . HIS A 1 266 ? 19.805 -0.874 18.533 1.00 14.77 246 HIS A C 1
ATOM 1943 O O . HIS A 1 266 ? 19.681 -0.917 17.324 1.00 14.88 246 HIS A O 1
ATOM 1950 N N . PRO A 1 267 ? 20.772 -1.555 19.149 1.00 16.02 247 PRO A N 1
ATOM 1951 C CA . PRO A 1 267 ? 21.730 -2.255 18.313 1.00 16.65 247 PRO A CA 1
ATOM 1952 C C . PRO A 1 267 ? 21.069 -3.205 17.378 1.00 17.82 247 PRO A C 1
ATOM 1953 O O . PRO A 1 267 ? 21.577 -3.369 16.271 1.00 20.35 247 PRO A O 1
ATOM 1957 N N . ASN A 1 268 ? 19.930 -3.785 17.787 1.00 17.26 248 ASN A N 1
ATOM 1958 C CA . ASN A 1 268 ? 19.273 -4.844 17.038 1.00 18.87 248 ASN A CA 1
ATOM 1959 C C . ASN A 1 268 ? 18.030 -4.428 16.218 1.00 19.38 248 ASN A C 1
ATOM 1960 O O . ASN A 1 268 ? 17.289 -5.286 15.775 1.00 21.51 248 ASN A O 1
ATOM 1965 N N . SER A 1 269 ? 17.775 -3.130 16.099 1.00 18.29 249 SER A N 1
ATOM 1966 C CA . SER A 1 269 ? 16.573 -2.658 15.393 1.00 17.58 249 SER A CA 1
ATOM 1967 C C . SER A 1 269 ? 17.017 -2.021 14.068 1.00 16.06 249 SER A C 1
ATOM 1968 O O . SER A 1 269 ? 18.106 -1.444 13.972 1.00 17.11 249 SER A O 1
ATOM 1971 N N . PHE A 1 270 ? 16.174 -2.121 13.039 1.00 16.05 250 PHE A N 1
ATOM 1972 C CA . PHE A 1 270 ? 16.533 -1.558 11.701 1.00 15.43 250 PHE A CA 1
ATOM 1973 C C . PHE A 1 270 ? 16.094 -0.096 11.672 1.00 15.24 250 PHE A C 1
ATOM 1974 O O . PHE A 1 270 ? 15.056 0.234 12.226 1.00 14.71 250 PHE A O 1
ATOM 1982 N N . PHE A 1 271 ? 16.882 0.774 11.047 1.00 13.43 251 PHE A N 1
ATOM 1983 C CA . PHE A 1 271 ? 16.445 2.156 10.774 1.00 13.94 251 PHE A CA 1
ATOM 1984 C C . PHE A 1 271 ? 17.033 2.534 9.373 1.00 15.22 251 PHE A C 1
ATOM 1985 O O . PHE A 1 271 ? 18.138 2.059 9.005 1.00 13.49 251 PHE A O 1
ATOM 1993 N N . GLN A 1 272 ? 16.267 3.289 8.572 1.00 12.80 252 GLN A N 1
ATOM 1994 C CA . GLN A 1 272 ? 16.782 3.680 7.282 1.00 13.78 252 GLN A CA 1
ATOM 1995 C C . GLN A 1 272 ? 18.262 4.139 7.453 1.00 13.14 252 GLN A C 1
ATOM 1996 O O . GLN A 1 272 ? 18.577 4.906 8.382 1.00 14.36 252 GLN A O 1
ATOM 2002 N N . THR A 1 273 ? 19.144 3.717 6.540 1.00 13.50 253 THR A N 1
ATOM 2003 C CA . THR A 1 273 ? 20.587 3.931 6.731 1.00 14.47 253 THR A CA 1
ATOM 2004 C C . THR A 1 273 ? 21.095 5.301 6.297 1.00 13.61 253 THR A C 1
ATOM 2005 O O . THR A 1 273 ? 22.212 5.651 6.635 1.00 13.68 253 THR A O 1
ATOM 2009 N N . ASN A 1 274 ? 20.314 6.030 5.511 1.00 12.15 254 ASN A N 1
ATOM 2010 C CA . ASN A 1 274 ? 20.732 7.352 5.049 1.00 12.57 254 ASN A CA 1
ATOM 2011 C C . ASN A 1 274 ? 19.829 8.378 5.719 1.00 12.21 254 ASN A C 1
ATOM 2012 O O . ASN A 1 274 ? 18.703 8.600 5.318 1.00 10.62 254 ASN A O 1
ATOM 2017 N N . SER A 1 275 ? 20.325 8.979 6.783 1.00 11.36 255 SER A N 1
ATOM 2018 C CA . SER A 1 275 ? 19.410 9.814 7.572 1.00 12.81 255 SER A CA 1
ATOM 2019 C C . SER A 1 275 ? 18.939 10.998 6.747 1.00 12.96 255 SER A C 1
ATOM 2020 O O . SER A 1 275 ? 17.802 11.468 6.923 1.00 12.73 255 SER A O 1
ATOM 2023 N N . TYR A 1 276 ? 19.800 11.494 5.850 1.00 12.83 256 TYR A N 1
ATOM 2024 C CA . TYR A 1 276 ? 19.484 12.770 5.151 1.00 13.94 256 TYR A CA 1
ATOM 2025 C C . TYR A 1 276 ? 18.371 12.579 4.183 1.00 14.55 256 TYR A C 1
ATOM 2026 O O . TYR A 1 276 ? 17.397 13.348 4.157 1.00 14.03 256 TYR A O 1
ATOM 2035 N N . GLN A 1 277 ? 18.473 11.492 3.431 1.00 14.20 257 GLN A N 1
ATOM 2036 C CA . GLN A 1 277 ? 17.382 11.147 2.493 1.00 13.93 257 GLN A CA 1
ATOM 2037 C C . GLN A 1 277 ? 16.176 10.649 3.225 1.00 12.67 257 GLN A C 1
ATOM 2038 O O . GLN A 1 277 ? 15.069 10.726 2.694 1.00 11.87 257 GLN A O 1
ATOM 2044 N N . ALA A 1 278 ? 16.379 10.044 4.401 1.00 11.67 258 ALA A N 1
ATOM 2045 C CA . ALA A 1 278 ? 15.233 9.533 5.159 1.00 11.54 258 ALA A CA 1
ATOM 2046 C C . ALA A 1 278 ? 14.280 10.701 5.419 1.00 10.74 258 ALA A C 1
ATOM 2047 O O . ALA A 1 278 ? 13.084 10.501 5.504 1.00 10.27 258 ALA A O 1
ATOM 2049 N N . VAL A 1 279 ? 14.831 11.898 5.633 1.00 11.20 259 VAL A N 1
ATOM 2050 C CA . VAL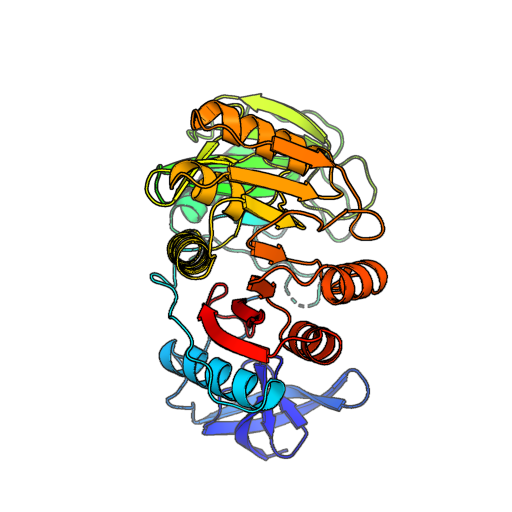 A 1 279 ? 14.004 13.087 5.885 1.00 10.09 259 VAL A CA 1
ATOM 2051 C C . VAL A 1 279 ? 13.135 13.299 4.630 1.00 11.06 259 VAL A C 1
ATOM 2052 O O . VAL A 1 279 ? 11.920 13.525 4.741 1.00 10.62 259 VAL A O 1
ATOM 2056 N N . ASN A 1 280 ? 13.747 13.251 3.448 1.00 10.77 260 ASN A N 1
ATOM 2057 C CA . ASN A 1 280 ? 12.933 13.448 2.215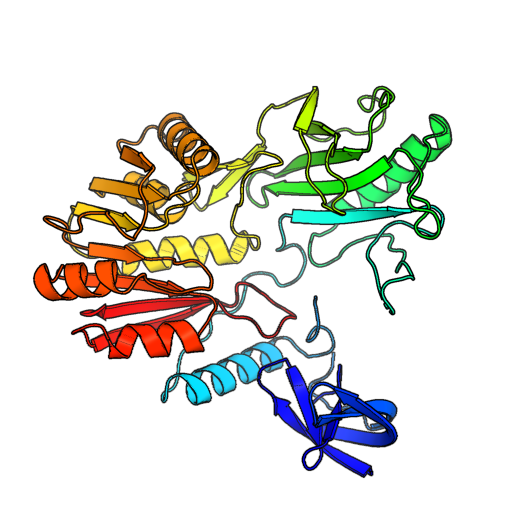 1.00 11.80 260 ASN A CA 1
ATOM 2058 C C . ASN A 1 280 ? 11.891 12.331 2.050 1.00 12.27 260 ASN A C 1
ATOM 2059 O O . ASN A 1 280 ? 10.788 12.576 1.583 1.00 11.47 260 ASN A O 1
ATOM 2064 N N . LEU A 1 281 ? 12.265 11.112 2.436 1.00 11.45 261 LEU A N 1
ATOM 2065 C CA . LEU A 1 281 ? 11.377 9.940 2.259 1.00 11.42 261 LEU A CA 1
ATOM 2066 C C . LEU A 1 281 ? 10.127 10.063 3.124 1.00 11.41 261 LEU A C 1
ATOM 2067 O O . LEU A 1 281 ? 9.006 9.904 2.639 1.00 11.01 261 LEU A O 1
ATOM 2072 N N . VAL A 1 282 ? 10.277 10.409 4.408 1.00 11.00 262 VAL A N 1
ATOM 2073 C CA . VAL A 1 282 ? 9.072 10.544 5.271 1.00 12.22 262 VAL A CA 1
ATOM 2074 C C . VAL A 1 282 ? 8.244 11.749 4.835 1.00 13.22 262 VAL A C 1
ATOM 2075 O O . VAL A 1 282 ? 7.044 11.697 4.900 1.00 13.65 262 VAL A O 1
ATOM 2079 N N . ARG A 1 283 ? 8.897 12.832 4.409 1.00 11.99 263 ARG A N 1
ATOM 2080 C CA . ARG A 1 283 ? 8.135 14.006 3.931 1.00 13.45 263 ARG A CA 1
ATOM 2081 C C . ARG A 1 283 ? 7.347 13.604 2.694 1.00 14.15 263 ARG A C 1
ATOM 2082 O O . ARG A 1 283 ? 6.163 13.970 2.570 1.00 14.16 263 ARG A O 1
ATOM 2090 N N . LYS A 1 284 ? 7.995 12.836 1.805 1.00 12.98 264 LYS A N 1
ATOM 2091 C CA . LYS A 1 284 ? 7.338 12.480 0.529 1.00 15.08 264 LYS A CA 1
ATOM 2092 C C . LYS A 1 284 ? 6.143 11.617 0.794 1.00 14.85 264 LYS A C 1
ATOM 2093 O O . LYS A 1 284 ? 5.107 11.849 0.200 1.00 14.52 264 LYS A O 1
ATOM 2099 N N . VAL A 1 285 ? 6.301 10.591 1.641 1.00 13.50 265 VAL A N 1
ATOM 2100 C CA . VAL A 1 285 ? 5.159 9.763 2.029 1.00 14.66 265 VAL A CA 1
ATOM 2101 C C . VAL A 1 285 ? 4.035 10.602 2.615 1.00 14.94 265 VAL A C 1
ATOM 2102 O O . VAL A 1 285 ? 2.864 10.417 2.222 1.00 15.55 265 VAL A O 1
ATOM 2106 N N . SER A 1 286 ? 4.371 11.550 3.489 1.00 14.51 266 SER A N 1
ATOM 2107 C CA . SER A 1 286 ? 3.318 12.348 4.142 1.00 16.46 266 SER A CA 1
ATOM 2108 C C . SER A 1 286 ? 2.595 13.198 3.111 1.00 17.22 266 SER A C 1
ATOM 2109 O O . SER A 1 286 ? 1.447 13.592 3.337 1.00 18.14 266 SER A O 1
ATOM 2112 N N . GLU A 1 287 ? 3.281 13.532 2.026 1.00 16.42 267 GLU A N 1
ATOM 2113 C CA . GLU A 1 287 ? 2.699 14.379 0.982 1.00 17.51 267 GLU A CA 1
ATOM 2114 C C . GLU A 1 287 ? 1.734 13.615 0.055 1.00 17.42 267 GLU A C 1
ATOM 2115 O O . GLU A 1 287 ? 0.770 14.191 -0.487 1.00 17.76 267 GLU A O 1
ATOM 2121 N N . LEU A 1 288 ? 2.000 12.332 -0.121 1.00 14.70 268 LEU A N 1
ATOM 2122 C CA . LEU A 1 288 ? 1.262 11.493 -1.063 1.00 14.50 268 LEU A CA 1
ATOM 2123 C C . LEU A 1 288 ? 0.013 10.871 -0.476 1.00 15.73 268 LEU A C 1
ATOM 2124 O O . LEU A 1 288 ? -0.930 10.575 -1.218 1.00 16.30 268 LEU A O 1
ATOM 2129 N N . VAL A 1 289 ? 0.006 10.598 0.828 1.00 14.94 269 VAL A N 1
ATOM 2130 C CA . VAL A 1 289 ? -1.188 9.955 1.405 1.00 14.81 269 VAL A CA 1
ATOM 2131 C C . VAL A 1 289 ? -2.406 10.909 1.300 1.00 14.39 269 VAL A C 1
ATOM 2132 O O . VAL A 1 289 ? -2.247 12.113 1.178 1.00 15.69 269 VAL A O 1
ATOM 2136 N N . GLU A 1 290 ? -3.597 10.348 1.409 1.00 15.84 270 GLU A N 1
ATOM 2137 C CA . GLU A 1 290 ? -4.845 11.118 1.381 1.00 16.65 270 GLU A CA 1
ATOM 2138 C C . GLU A 1 290 ? -5.773 10.657 2.495 1.00 17.34 270 GLU A C 1
ATOM 2139 O O . GLU A 1 290 ? -5.802 9.492 2.865 1.00 17.79 270 GLU A O 1
ATOM 2145 N N . GLY A 1 291 ? -6.584 11.590 3.000 1.00 17.46 271 GLY A N 1
ATOM 2146 C CA . GLY A 1 291 ? -7.589 11.234 3.974 1.00 18.09 271 GLY A CA 1
ATOM 2147 C C . GLY A 1 291 ? -7.067 11.342 5.393 1.00 18.92 271 GLY A C 1
ATOM 2148 O O . GLY A 1 291 ? -6.149 12.094 5.659 1.00 20.35 271 GLY A O 1
ATOM 2149 N N . GLU A 1 292 ? -7.646 10.579 6.310 1.00 18.42 272 GLU A N 1
ATOM 2150 C CA . GLU A 1 292 ? -7.247 10.685 7.709 1.00 19.57 272 GLU A CA 1
ATOM 2151 C C . GLU A 1 292 ? -6.750 9.354 8.269 1.00 19.02 272 GLU A C 1
ATOM 2152 O O . GLU A 1 292 ? -5.804 9.309 9.105 1.00 18.56 272 GLU A O 1
ATOM 2158 N N . LYS A 1 293 ? -7.420 8.283 7.839 1.00 16.29 273 LYS A N 1
ATOM 2159 C CA . LYS A 1 293 ? -7.129 6.888 8.323 1.00 16.11 273 LYS A CA 1
ATOM 2160 C C . LYS A 1 293 ? -6.048 6.204 7.491 1.00 13.79 273 LYS A C 1
ATOM 2161 O O . LYS A 1 293 ? -6.261 5.922 6.324 1.00 13.83 273 LYS A O 1
ATOM 2167 N N . ILE A 1 294 ? -4.888 5.947 8.093 1.00 12.67 274 ILE A N 1
ATOM 2168 C CA . ILE A 1 294 ? -3.748 5.438 7.331 1.00 12.32 274 ILE A CA 1
ATOM 2169 C C . ILE A 1 294 ? -3.360 4.098 7.876 1.00 13.16 274 ILE A C 1
ATOM 2170 O O . ILE A 1 294 ? -3.304 3.946 9.105 1.00 12.60 274 ILE A O 1
ATOM 2175 N N . LEU A 1 295 ? -3.100 3.138 6.990 1.00 12.25 275 LEU A N 1
ATOM 2176 C CA . LEU A 1 295 ? -2.421 1.885 7.415 1.00 13.49 275 LEU A CA 1
ATOM 2177 C C . LEU A 1 295 ? -0.951 1.923 6.993 1.00 13.11 275 LEU A C 1
ATOM 2178 O O . LEU A 1 295 ? -0.668 2.132 5.814 1.00 13.53 275 LEU A O 1
ATOM 2183 N N . ASP A 1 296 ? -0.042 1.729 7.955 1.00 13.07 276 ASP A N 1
ATOM 2184 C CA . ASP A 1 296 ? 1.397 1.655 7.715 1.00 12.04 276 ASP A CA 1
ATOM 2185 C C . ASP A 1 296 ? 1.725 0.136 7.731 1.00 13.13 276 ASP A C 1
ATOM 2186 O O . ASP A 1 296 ? 2.093 -0.438 8.790 1.00 13.01 276 ASP A O 1
ATOM 2191 N N . MET A 1 297 ? 1.613 -0.497 6.558 1.00 12.88 277 MET A N 1
ATOM 2192 C CA . MET A 1 297 ? 1.825 -1.940 6.418 1.00 13.66 277 MET A CA 1
ATOM 2193 C C . MET A 1 297 ? 3.326 -2.219 6.185 1.00 13.66 277 MET A C 1
ATOM 2194 O O . MET A 1 297 ? 3.968 -1.519 5.401 1.00 15.13 277 MET A O 1
ATOM 2199 N N . TYR A 1 298 ? 3.841 -3.272 6.823 1.00 12.91 278 TYR A N 1
ATOM 2200 C CA . TYR A 1 298 ? 5.281 -3.535 6.900 1.00 13.20 278 TYR A CA 1
ATOM 2201 C C . TYR A 1 298 ? 5.945 -2.310 7.565 1.00 12.81 278 TYR A C 1
ATOM 2202 O O . TYR A 1 298 ? 6.927 -1.791 7.080 1.00 13.30 278 TYR A O 1
ATOM 2211 N N . SER A 1 299 ? 5.410 -1.908 8.716 1.00 12.07 279 SER A N 1
ATOM 2212 C CA . SER A 1 299 ? 5.827 -0.615 9.365 1.00 13.38 279 SER A CA 1
ATOM 2213 C C . SER A 1 299 ? 7.241 -0.640 9.879 1.00 13.69 279 SER A C 1
ATOM 2214 O O . SER A 1 299 ? 7.832 0.407 10.164 1.00 14.50 279 SER A O 1
ATOM 2217 N N . GLY A 1 300 ? 7.792 -1.829 10.096 1.00 13.12 280 GLY A N 1
ATOM 2218 C CA . GLY A 1 300 ? 9.043 -1.871 10.873 1.00 13.40 280 GLY A CA 1
ATOM 2219 C C . GLY A 1 300 ? 8.859 -1.084 12.150 1.00 13.51 280 GLY A C 1
ATOM 2220 O O . GLY A 1 300 ? 7.817 -1.181 12.825 1.00 11.66 280 GLY A O 1
ATOM 2221 N N . VAL A 1 301 ? 9.882 -0.304 12.490 1.00 12.55 281 VAL A N 1
ATOM 2222 C CA . VAL A 1 301 ? 9.858 0.492 13.722 1.00 12.85 281 VAL A CA 1
ATOM 2223 C C . VAL A 1 301 ? 9.010 1.760 13.574 1.00 13.06 281 VAL A C 1
ATOM 2224 O O . VAL A 1 301 ? 8.947 2.557 14.490 1.00 13.16 281 VAL A O 1
ATOM 2228 N N . GLY A 1 302 ? 8.330 1.922 12.437 1.00 12.36 282 GLY A N 1
ATOM 2229 C CA . GLY A 1 302 ? 7.232 2.927 12.360 1.00 13.60 282 GLY A CA 1
ATOM 2230 C C . GLY A 1 302 ? 7.678 4.251 11.736 1.00 13.17 282 GLY A C 1
ATOM 2231 O O . GLY A 1 302 ? 7.045 5.307 11.927 1.00 15.86 282 GLY A O 1
ATOM 2232 N N . THR A 1 303 ? 8.746 4.176 10.976 1.00 15.12 283 THR A N 1
ATOM 2233 C CA . THR A 1 303 ? 9.312 5.354 10.315 1.00 15.17 283 THR A CA 1
ATOM 2234 C C . THR A 1 303 ? 8.206 6.212 9.694 1.00 15.13 283 THR A C 1
ATOM 2235 O O . THR A 1 303 ? 8.077 7.405 10.008 1.00 15.25 283 THR A O 1
ATOM 2239 N N . PHE A 1 304 ? 7.391 5.610 8.843 1.00 13.07 284 PHE A N 1
ATOM 2240 C CA . PHE A 1 304 ? 6.310 6.390 8.202 1.00 12.88 284 PHE A CA 1
ATOM 2241 C C . PHE A 1 304 ? 5.188 6.683 9.169 1.00 12.25 284 PHE A C 1
ATOM 2242 O O . PHE A 1 304 ? 4.734 7.798 9.275 1.00 13.38 284 PHE A O 1
ATOM 2250 N N . GLY A 1 305 ? 4.710 5.641 9.849 1.00 11.70 285 GLY A N 1
ATOM 2251 C CA . GLY A 1 305 ? 3.514 5.742 10.692 1.00 12.70 285 GLY A CA 1
ATOM 2252 C C . GLY A 1 305 ? 3.664 6.762 11.800 1.00 11.46 285 GLY A C 1
ATOM 2253 O O . GLY A 1 305 ? 2.740 7.540 12.051 1.00 13.39 285 GLY A O 1
ATOM 2254 N N . ILE A 1 306 ? 4.854 6.840 12.393 1.00 13.49 286 ILE A N 1
ATOM 2255 C CA . ILE A 1 306 ? 5.035 7.734 13.514 1.00 13.08 286 ILE A CA 1
ATOM 2256 C C . ILE A 1 306 ? 5.078 9.173 12.996 1.00 12.50 286 ILE A C 1
ATOM 2257 O O . ILE A 1 306 ? 4.529 10.077 13.628 1.00 11.97 286 ILE A O 1
ATOM 2262 N N . TYR A 1 307 ? 5.760 9.358 11.876 1.00 10.78 287 TYR A N 1
ATOM 2263 C CA . TYR A 1 307 ? 5.913 10.702 11.273 1.00 10.45 287 TYR A CA 1
ATOM 2264 C C . TYR A 1 307 ? 4.501 11.184 10.904 1.00 10.64 287 TYR A C 1
ATOM 2265 O O . TYR A 1 307 ? 4.106 12.334 11.145 1.00 11.22 287 TYR A O 1
ATOM 2274 N N . LEU A 1 308 ? 3.717 10.310 10.319 1.00 11.00 288 LEU A N 1
ATOM 2275 C CA . LEU A 1 308 ? 2.399 10.668 9.940 1.00 11.60 288 LEU A CA 1
ATOM 2276 C C . LEU A 1 308 ? 1.510 10.981 11.151 1.00 12.76 288 LEU A C 1
ATOM 2277 O O . LEU A 1 308 ? 0.678 11.898 11.089 1.00 13.08 288 LEU A O 1
ATOM 2282 N N . ALA A 1 309 ? 1.631 10.191 12.212 1.00 12.00 289 ALA A N 1
ATOM 2283 C CA . ALA A 1 309 ? 0.898 10.461 13.456 1.00 11.68 289 ALA A CA 1
ATOM 2284 C C . ALA A 1 309 ? 1.288 11.871 13.971 1.00 11.21 289 ALA A C 1
ATOM 2285 O O . ALA A 1 309 ? 0.438 12.648 14.428 1.00 13.46 289 ALA A O 1
ATOM 2287 N N . LYS A 1 310 ? 2.557 12.209 13.914 1.00 11.68 290 LYS A N 1
ATOM 2288 C CA . LYS A 1 310 ? 3.013 13.570 14.315 1.00 12.03 290 LYS A CA 1
ATOM 2289 C C . LYS A 1 310 ? 2.346 14.679 13.464 1.00 15.04 290 LYS A C 1
ATOM 2290 O O . LYS A 1 310 ? 2.016 15.784 13.995 1.00 14.98 290 LYS A O 1
ATOM 2296 N N . ARG A 1 311 ? 2.095 14.357 12.196 1.00 13.62 291 ARG A N 1
ATOM 2297 C CA . ARG A 1 311 ? 1.482 15.306 11.214 1.00 15.64 291 ARG A CA 1
ATOM 2298 C C . ARG A 1 311 ? -0.056 15.327 11.368 1.00 15.51 291 ARG A C 1
ATOM 2299 O O . ARG A 1 311 ? -0.761 16.126 10.696 1.00 16.77 291 ARG A O 1
ATOM 2307 N N . GLY A 1 312 ? -0.588 14.474 12.234 1.00 14.85 292 GLY A N 1
ATOM 2308 C CA . GLY A 1 312 ? -2.005 14.514 12.624 1.00 15.92 292 GLY A CA 1
ATOM 2309 C C . GLY A 1 312 ? -2.902 13.421 12.031 1.00 16.32 292 GLY A C 1
ATOM 2310 O O . GLY A 1 312 ? -4.158 13.420 12.227 1.00 15.58 292 GLY A O 1
ATOM 2311 N N . PHE A 1 313 ? -2.305 12.468 11.297 1.00 12.88 293 PHE A N 1
ATOM 2312 C CA . PHE A 1 313 ? -3.097 11.378 10.762 1.00 12.54 293 PHE A CA 1
ATOM 2313 C C . PHE A 1 313 ? -3.460 10.377 11.830 1.00 14.73 293 PHE A C 1
ATOM 2314 O O . PHE A 1 313 ? -2.790 10.297 12.871 1.00 15.26 293 PHE A O 1
ATOM 2322 N N . ASN A 1 314 ? -4.490 9.593 11.532 1.00 13.78 294 ASN A N 1
ATOM 2323 C CA . ASN A 1 314 ? -4.912 8.479 12.355 1.00 15.82 294 ASN A CA 1
ATOM 2324 C C . ASN A 1 314 ? -4.222 7.182 11.840 1.00 14.36 294 ASN A C 1
ATOM 2325 O O . ASN A 1 314 ? -4.533 6.714 10.769 1.00 15.03 294 ASN A O 1
ATOM 2330 N N . VAL A 1 315 ? -3.275 6.627 12.591 1.00 13.89 295 VAL A N 1
ATOM 2331 C CA . VAL A 1 315 ? -2.376 5.634 12.001 1.00 13.77 295 VAL A CA 1
ATOM 2332 C C . VAL A 1 315 ? -2.456 4.306 12.738 1.00 14.18 295 VAL A C 1
ATOM 2333 O O . VAL A 1 315 ? -2.408 4.272 13.978 1.00 14.50 295 VAL A O 1
ATOM 2337 N N . LYS A 1 316 ? -2.563 3.230 11.966 1.00 13.99 296 LYS A N 1
ATOM 2338 C CA . LYS A 1 316 ? -2.393 1.887 12.513 1.00 14.05 296 LYS A CA 1
ATOM 2339 C C . LYS A 1 316 ? -1.275 1.271 11.681 1.00 15.19 296 LYS A C 1
ATOM 2340 O O . LYS A 1 316 ? -1.266 1.424 10.473 1.00 16.42 296 LYS A O 1
ATOM 2346 N N . GLY A 1 317 ? -0.353 0.562 12.304 1.00 14.84 297 GLY A N 1
ATOM 2347 C CA . GLY A 1 317 ? 0.701 -0.087 11.542 1.00 15.34 297 GLY A CA 1
ATOM 2348 C C . GLY A 1 317 ? 0.820 -1.540 11.958 1.00 15.02 297 GLY A C 1
ATOM 2349 O O . GLY A 1 317 ? 0.444 -1.920 13.080 1.00 14.73 297 GLY A O 1
ATOM 2350 N N . PHE A 1 318 ? 1.336 -2.340 11.048 1.00 15.17 298 PHE A N 1
ATOM 2351 C CA . PHE A 1 318 ? 1.541 -3.762 11.311 1.00 14.93 298 PHE A CA 1
ATOM 2352 C C . PHE A 1 318 ? 2.870 -4.240 10.723 1.00 15.55 298 PHE A C 1
ATOM 2353 O O . PHE A 1 318 ? 3.312 -3.785 9.665 1.00 13.32 298 PHE A O 1
ATOM 2361 N N . ASP A 1 319 ? 3.458 -5.246 11.356 1.00 13.07 299 ASP A N 1
ATOM 2362 C CA . ASP A 1 319 ? 4.681 -5.840 10.863 1.00 14.24 299 ASP A CA 1
ATOM 2363 C C . ASP A 1 319 ? 4.767 -7.224 11.523 1.00 14.57 299 ASP A C 1
ATOM 2364 O O . ASP A 1 319 ? 4.236 -7.421 12.634 1.00 15.80 299 ASP A O 1
ATOM 2369 N N . SER A 1 320 ? 5.413 -8.177 10.865 1.00 15.50 300 SER A N 1
ATOM 2370 C CA . SER A 1 320 ? 5.480 -9.540 11.435 1.00 16.97 300 SER A CA 1
ATOM 2371 C C . SER A 1 320 ? 6.601 -9.637 12.472 1.00 17.53 300 SER A C 1
ATOM 2372 O O . SER A 1 320 ? 6.708 -10.622 13.220 1.00 18.37 300 SER A O 1
ATOM 2375 N N . ASN A 1 321 ? 7.471 -8.637 12.532 1.00 16.16 301 ASN A N 1
ATOM 2376 C CA . ASN A 1 321 ? 8.567 -8.671 13.502 1.00 16.94 301 ASN A CA 1
ATOM 2377 C C . ASN A 1 321 ? 8.188 -8.080 14.869 1.00 16.77 301 ASN A C 1
ATOM 2378 O O . ASN A 1 321 ? 8.000 -6.862 14.990 1.00 16.01 301 ASN A O 1
ATOM 2383 N N . GLU A 1 322 ? 8.128 -8.908 15.915 1.00 15.36 302 GLU A N 1
ATOM 2384 C CA . GLU A 1 322 ? 7.743 -8.453 17.257 1.00 16.82 302 GLU A CA 1
ATOM 2385 C C . GLU A 1 322 ? 8.631 -7.367 17.816 1.00 14.10 302 GLU A C 1
ATOM 2386 O O . GLU A 1 322 ? 8.130 -6.441 18.435 1.00 14.75 302 GLU A O 1
ATOM 2392 N N . PHE A 1 323 ? 9.948 -7.510 17.650 1.00 14.64 303 PHE A N 1
ATOM 2393 C CA . PHE A 1 323 ? 10.857 -6.525 18.217 1.00 14.25 303 PHE A CA 1
ATOM 2394 C C . PHE A 1 323 ? 10.641 -5.204 17.497 1.00 14.84 303 PHE A C 1
ATOM 2395 O O . PHE A 1 323 ? 10.625 -4.127 18.138 1.00 15.67 303 PHE A O 1
ATOM 2403 N N . ALA A 1 324 ? 10.452 -5.253 16.193 1.00 13.87 304 ALA A N 1
ATOM 2404 C CA . ALA A 1 324 ? 10.266 -3.984 15.442 1.00 13.15 304 ALA A CA 1
ATOM 2405 C C . ALA A 1 324 ? 9.014 -3.253 15.926 1.00 14.54 304 ALA A C 1
ATOM 2406 O O . ALA A 1 324 ? 8.997 -2.019 16.102 1.00 11.14 304 ALA A O 1
ATOM 2408 N N . ILE A 1 325 ? 7.959 -4.016 16.144 1.00 14.59 305 ILE A N 1
ATOM 2409 C CA . ILE A 1 325 ? 6.707 -3.468 16.663 1.00 15.54 305 ILE A CA 1
ATOM 2410 C C . ILE A 1 325 ? 6.857 -2.858 18.061 1.00 14.58 305 ILE A C 1
ATOM 2411 O O . ILE A 1 325 ? 6.300 -1.784 18.357 1.00 12.91 305 ILE A O 1
ATOM 2416 N N . GLU A 1 326 ? 7.596 -3.541 18.937 1.00 14.36 306 GLU A N 1
ATOM 2417 C CA . GLU A 1 326 ? 7.934 -3.019 20.240 1.00 16.73 306 GLU A CA 1
ATOM 2418 C C . GLU A 1 326 ? 8.649 -1.656 20.123 1.00 14.32 306 GLU A C 1
ATOM 2419 O O . GLU A 1 326 ? 8.359 -0.704 20.876 1.00 14.38 306 GLU A O 1
ATOM 2425 N N . MET A 1 327 ? 9.604 -1.552 19.206 1.00 13.02 307 MET A N 1
ATOM 2426 C CA . MET A 1 327 ? 10.330 -0.273 18.989 1.00 12.51 307 MET A CA 1
ATOM 2427 C C . MET A 1 327 ? 9.327 0.769 18.486 1.00 11.89 307 MET A C 1
ATOM 2428 O O . MET A 1 327 ? 9.411 1.952 18.858 1.00 12.65 307 MET A O 1
ATOM 2433 N N . ALA A 1 328 ? 8.374 0.343 17.658 1.00 13.12 308 ALA A N 1
ATOM 2434 C CA . ALA A 1 328 ? 7.430 1.334 17.072 1.00 11.88 308 ALA A CA 1
ATOM 2435 C C . ALA A 1 328 ? 6.617 1.870 18.252 1.00 11.95 308 ALA A C 1
ATOM 2436 O O . ALA A 1 328 ? 6.318 3.055 18.326 1.00 11.69 308 ALA A O 1
ATOM 2438 N N . ARG A 1 329 ? 6.239 0.977 19.174 1.00 11.87 309 ARG A N 1
ATOM 2439 C CA . ARG A 1 329 ? 5.410 1.396 20.334 1.00 11.93 309 ARG A CA 1
ATOM 2440 C C . ARG A 1 329 ? 6.182 2.347 21.229 1.00 13.07 309 ARG A C 1
ATOM 2441 O O . ARG A 1 329 ? 5.631 3.339 21.731 1.00 13.81 309 ARG A O 1
ATOM 2449 N N . ARG A 1 330 ? 7.473 2.075 21.420 1.00 12.48 310 ARG A N 1
ATOM 2450 C CA . ARG A 1 330 ? 8.342 2.965 22.155 1.00 12.84 310 ARG A CA 1
ATOM 2451 C C . ARG A 1 330 ? 8.437 4.286 21.454 1.00 13.60 310 ARG A C 1
ATOM 2452 O O . ARG A 1 330 ? 8.415 5.340 22.104 1.00 14.09 310 ARG A O 1
ATOM 2460 N N . ASN A 1 331 ? 8.538 4.270 20.130 1.00 13.46 311 ASN A N 1
ATOM 2461 C CA . ASN A 1 331 ? 8.568 5.549 19.395 1.00 14.01 311 ASN A CA 1
ATOM 2462 C C . ASN A 1 331 ? 7.283 6.376 19.548 1.00 13.81 311 ASN A C 1
ATOM 2463 O O . ASN A 1 331 ? 7.324 7.583 19.639 1.00 13.89 311 ASN A O 1
ATOM 2468 N N . VAL A 1 332 ? 6.134 5.712 19.533 1.00 14.59 312 VAL A N 1
ATOM 2469 C CA . VAL A 1 332 ? 4.876 6.421 19.745 1.00 14.74 312 VAL A CA 1
ATOM 2470 C C . VAL A 1 332 ? 4.970 7.177 21.092 1.00 15.31 312 VAL A C 1
ATOM 2471 O O . VAL A 1 332 ? 4.592 8.352 21.202 1.00 15.13 312 VAL A O 1
ATOM 2475 N N . GLU A 1 333 ? 5.441 6.471 22.124 1.00 14.31 313 GLU A N 1
ATOM 2476 C CA . GLU A 1 333 ? 5.493 7.026 23.463 1.00 15.26 313 GLU A CA 1
ATOM 2477 C C . GLU A 1 333 ? 6.391 8.278 23.538 1.00 14.98 313 GLU A C 1
ATOM 2478 O O . GLU A 1 333 ? 5.968 9.312 24.065 1.00 16.27 313 GLU A O 1
ATOM 2484 N N . ILE A 1 334 ? 7.638 8.179 23.060 1.00 14.94 314 ILE A N 1
ATOM 2485 C CA . ILE A 1 334 ? 8.546 9.291 23.185 1.00 14.37 314 ILE A CA 1
ATOM 2486 C C . ILE A 1 334 ? 8.140 10.517 22.352 1.00 15.57 314 ILE A C 1
ATOM 2487 O O . ILE A 1 334 ? 8.567 11.662 22.648 1.00 16.49 314 ILE A O 1
ATOM 2492 N N . ASN A 1 335 ? 7.351 10.298 21.293 1.00 14.60 315 ASN A N 1
ATOM 2493 C CA . ASN A 1 335 ? 6.857 11.446 20.505 1.00 14.99 315 ASN A CA 1
ATOM 2494 C C . ASN A 1 335 ? 5.477 11.956 20.911 1.00 16.54 315 ASN A C 1
ATOM 2495 O O . ASN A 1 335 ? 4.997 12.953 20.332 1.00 16.36 315 ASN A O 1
ATOM 2500 N N . ASN A 1 336 ? 4.848 11.260 21.855 1.00 17.18 316 ASN A N 1
ATOM 2501 C CA . ASN A 1 336 ? 3.575 11.705 22.419 1.00 18.51 316 ASN A CA 1
ATOM 2502 C C . ASN A 1 336 ? 2.510 11.815 21.348 1.00 18.91 316 ASN A C 1
ATOM 2503 O O . ASN A 1 336 ? 1.768 12.825 21.275 1.00 19.37 316 ASN A O 1
ATOM 2508 N N . VAL A 1 337 ? 2.447 10.786 20.496 1.00 17.42 317 VAL A N 1
ATOM 2509 C CA . VAL A 1 337 ? 1.430 10.731 19.457 1.00 17.49 317 VAL A CA 1
ATOM 2510 C C . VAL A 1 337 ? 0.512 9.554 19.776 1.00 18.25 317 VAL A C 1
ATOM 2511 O O . VAL A 1 337 ? 0.775 8.762 20.699 1.00 18.26 317 VAL A O 1
ATOM 2515 N N . ASP A 1 338 ? -0.585 9.464 19.042 1.00 19.18 318 ASP A N 1
ATOM 2516 C CA . ASP A 1 338 ? -1.561 8.416 19.288 1.00 21.11 318 ASP A CA 1
ATOM 2517 C C . ASP A 1 338 ? -1.657 7.600 18.022 1.00 20.80 318 ASP A C 1
ATOM 2518 O O . ASP A 1 338 ? -2.369 7.973 17.104 1.00 22.11 318 ASP A O 1
ATOM 2523 N N . ALA A 1 339 ? -0.909 6.507 17.955 1.00 19.72 319 ALA A N 1
ATOM 2524 C CA . ALA A 1 339 ? -0.919 5.604 16.789 1.00 17.45 319 ALA A CA 1
ATOM 2525 C C . ALA A 1 339 ? -0.849 4.215 17.416 1.00 16.19 319 ALA A C 1
ATOM 2526 O O . ALA A 1 339 ? -0.370 4.074 18.565 1.00 14.98 319 ALA A O 1
ATOM 2528 N N . GLU A 1 340 ? -1.319 3.198 16.698 1.00 15.41 320 GLU A N 1
ATOM 2529 C CA . GLU A 1 340 ? -1.313 1.846 17.241 1.00 16.57 320 GLU A CA 1
ATOM 2530 C C . GLU A 1 340 ? -0.523 0.950 16.266 1.00 16.60 320 GLU A C 1
ATOM 2531 O O . GLU A 1 340 ? -0.687 1.084 15.039 1.00 16.73 320 GLU A O 1
ATOM 2537 N N . PHE A 1 341 ? 0.354 0.110 16.819 1.00 14.91 321 PHE A N 1
ATOM 2538 C CA . PHE A 1 341 ? 1.133 -0.892 16.073 1.00 16.10 321 PHE A CA 1
ATOM 2539 C C . PHE A 1 341 ? 0.876 -2.295 16.612 1.00 17.17 321 PHE A C 1
ATOM 2540 O O . PHE A 1 341 ? 0.791 -2.495 17.824 1.00 18.02 321 PHE A O 1
ATOM 2548 N N . GLU A 1 342 ? 0.759 -3.249 15.715 1.00 18.11 322 GLU A N 1
ATOM 2549 C CA . GLU A 1 342 ? 0.433 -4.623 16.072 1.00 19.30 322 GLU A CA 1
ATOM 2550 C C . GLU A 1 342 ? 1.212 -5.605 15.172 1.00 17.97 322 GLU A C 1
ATOM 2551 O O . GLU A 1 342 ? 1.570 -5.302 14.024 1.00 17.65 322 GLU A O 1
ATOM 2557 N N . VAL A 1 343 ? 1.504 -6.787 15.716 1.00 16.39 323 VAL A N 1
ATOM 2558 C CA . VAL A 1 343 ? 2.225 -7.786 14.950 1.00 16.57 323 VAL A CA 1
ATOM 2559 C C . VAL A 1 343 ? 1.213 -8.561 14.131 1.00 17.59 323 VAL A C 1
ATOM 2560 O O . VAL A 1 343 ? 0.223 -9.097 14.681 1.00 19.82 323 VAL A O 1
ATOM 2564 N N . ALA A 1 344 ? 1.405 -8.581 12.834 1.00 18.43 324 ALA A N 1
ATOM 2565 C CA . ALA A 1 344 ? 0.552 -9.369 11.929 1.00 18.88 324 ALA A CA 1
ATOM 2566 C C . ALA A 1 344 ? 1.344 -9.655 10.667 1.00 19.75 324 ALA A C 1
ATOM 2567 O O . ALA A 1 344 ? 2.268 -8.916 10.306 1.00 18.36 324 ALA A O 1
ATOM 2569 N N . SER A 1 345 ? 0.976 -10.743 10.000 1.00 18.60 325 SER A N 1
ATOM 2570 C CA . SER A 1 345 ? 1.538 -11.117 8.730 1.00 19.24 325 SER A CA 1
ATOM 2571 C C . SER A 1 345 ? 0.732 -10.499 7.587 1.00 19.59 325 SER A C 1
ATOM 2572 O O . SER A 1 345 ? -0.501 -10.372 7.691 1.00 20.68 325 SER A O 1
ATOM 2575 N N . ASP A 1 346 ? 1.409 -10.141 6.491 1.00 18.43 326 ASP A N 1
ATOM 2576 C CA . ASP A 1 346 ? 0.718 -9.717 5.302 1.00 19.96 326 ASP A CA 1
ATOM 2577 C C . ASP A 1 346 ? -0.297 -10.784 4.794 1.00 21.01 326 ASP A C 1
ATOM 2578 O O . ASP A 1 346 ? -1.217 -10.465 4.108 1.00 20.20 326 ASP A O 1
ATOM 2583 N N . ARG A 1 347 ? -0.106 -12.047 5.153 1.00 23.75 327 ARG A N 1
ATOM 2584 C CA . ARG A 1 347 ? -1.041 -13.099 4.718 1.00 26.59 327 ARG A CA 1
ATOM 2585 C C . ARG A 1 347 ? -2.434 -12.870 5.336 1.00 27.20 327 ARG A C 1
ATOM 2586 O O . ARG A 1 347 ? -3.447 -13.323 4.784 1.00 28.53 327 ARG A O 1
ATOM 2594 N N . GLU A 1 348 ? -2.493 -12.163 6.460 1.00 27.21 328 GLU A N 1
ATOM 2595 C CA . GLU A 1 348 ? -3.728 -12.043 7.249 1.00 28.54 328 GLU A CA 1
ATOM 2596 C C . GLU A 1 348 ? -4.270 -10.635 7.487 1.00 27.56 328 GLU A C 1
ATOM 2597 O O . GLU A 1 348 ? -5.455 -10.484 7.846 1.00 28.94 328 GLU A O 1
ATOM 2603 N N . VAL A 1 349 ? -3.434 -9.604 7.332 1.00 24.85 329 VAL A N 1
ATOM 2604 C CA . VAL A 1 349 ? -3.841 -8.232 7.691 1.00 24.30 329 VAL A CA 1
ATOM 2605 C C . VAL A 1 349 ? -5.051 -7.774 6.907 1.00 23.23 329 VAL A C 1
ATOM 2606 O O . VAL A 1 349 ? -5.134 -7.966 5.698 1.00 23.24 329 VAL A O 1
ATOM 2610 N N . SER A 1 350 ? -5.993 -7.154 7.607 1.00 23.53 330 SER A N 1
ATOM 2611 C CA . SER A 1 350 ? -7.135 -6.507 6.960 1.00 22.90 330 SER A CA 1
ATOM 2612 C C . SER A 1 350 ? -6.785 -5.098 6.497 1.00 22.98 330 SER A C 1
ATOM 2613 O O . SER A 1 350 ? -6.136 -4.330 7.221 1.00 22.45 330 SER A O 1
ATOM 2616 N N . VAL A 1 351 ? -7.249 -4.753 5.311 1.00 21.62 331 VAL A N 1
ATOM 2617 C CA . VAL A 1 351 ? -7.069 -3.419 4.765 1.00 21.10 331 VAL A CA 1
ATOM 2618 C C . VAL A 1 351 ? -8.389 -2.691 4.705 1.00 20.36 331 VAL A C 1
ATOM 2619 O O . VAL A 1 351 ? -8.512 -1.653 4.091 1.00 20.63 331 VAL A O 1
ATOM 2623 N N . LYS A 1 352 ? -9.406 -3.222 5.379 1.00 20.41 332 LYS A N 1
ATOM 2624 C CA . LYS A 1 352 ? -10.705 -2.563 5.379 1.00 20.90 332 LYS A CA 1
ATOM 2625 C C . LYS A 1 352 ? -10.667 -1.256 6.142 1.00 19.55 332 LYS A C 1
ATOM 2626 O O . LYS A 1 352 ? -10.068 -1.188 7.224 1.00 20.78 332 LYS A O 1
ATOM 2632 N N . GLY A 1 353 ? -11.341 -0.240 5.628 1.00 19.42 333 GLY A N 1
ATOM 2633 C CA . GLY A 1 353 ? -11.647 0.952 6.411 1.00 19.56 333 GLY A CA 1
ATOM 2634 C C . GLY A 1 353 ? -10.572 2.027 6.441 1.00 19.98 333 GLY A C 1
ATOM 2635 O O . GLY A 1 353 ? -10.661 2.942 7.261 1.00 22.39 333 GLY A O 1
ATOM 2636 N N . PHE A 1 354 ? -9.548 1.915 5.589 1.00 17.16 334 PHE A N 1
ATOM 2637 C CA . PHE A 1 354 ? -8.490 2.947 5.557 1.00 17.33 334 PHE A CA 1
ATOM 2638 C C . PHE A 1 354 ? -8.707 3.868 4.373 1.00 16.76 334 PHE A C 1
ATOM 2639 O O . PHE A 1 354 ? -9.233 3.429 3.356 1.00 18.87 334 PHE A O 1
ATOM 2647 N N . ASP A 1 355 ? -8.279 5.131 4.493 1.00 15.35 335 ASP A N 1
ATOM 2648 C CA . ASP A 1 355 ? -8.238 6.039 3.338 1.00 14.57 335 ASP A CA 1
ATOM 2649 C C . ASP A 1 355 ? -6.972 5.862 2.476 1.00 14.79 335 ASP A C 1
ATOM 2650 O O . ASP A 1 355 ? -7.019 6.011 1.255 1.00 14.39 335 ASP A O 1
ATOM 2655 N N . THR A 1 356 ? -5.848 5.539 3.129 1.00 13.36 336 THR A N 1
ATOM 2656 C CA . THR A 1 356 ? -4.616 5.266 2.418 1.00 12.88 336 THR A CA 1
ATOM 2657 C C . THR A 1 356 ? -3.953 4.070 3.018 1.00 12.20 336 THR A C 1
ATOM 2658 O O . THR A 1 356 ? -3.961 3.926 4.228 1.00 13.18 336 THR A O 1
ATOM 2662 N N . VAL A 1 357 ? -3.380 3.188 2.188 1.00 12.17 337 VAL A N 1
ATOM 2663 C CA . VAL A 1 357 ? -2.602 2.096 2.731 1.00 11.35 337 VAL A CA 1
ATOM 2664 C C . VAL A 1 357 ? -1.159 2.285 2.223 1.00 11.44 337 VAL A C 1
ATOM 2665 O O . VAL A 1 357 ? -0.922 2.364 1.018 1.00 13.25 337 VAL A O 1
ATOM 2669 N N . ILE A 1 358 ? -0.192 2.290 3.133 1.00 11.31 338 ILE A N 1
ATOM 2670 C CA . ILE A 1 358 ? 1.236 2.367 2.743 1.00 10.74 338 ILE A CA 1
ATOM 2671 C C . ILE A 1 358 ? 1.790 0.985 2.825 1.00 11.43 338 ILE A C 1
ATOM 2672 O O . ILE A 1 358 ? 1.564 0.294 3.828 1.00 11.33 338 ILE A O 1
ATOM 2677 N N . VAL A 1 359 ? 2.499 0.560 1.787 1.00 11.41 339 VAL A N 1
ATOM 2678 C CA . VAL A 1 359 ? 3.185 -0.744 1.871 1.00 12.70 339 VAL A CA 1
ATOM 2679 C C . VAL A 1 359 ? 4.664 -0.588 1.587 1.00 13.19 339 VAL A C 1
ATOM 2680 O O . VAL A 1 359 ? 5.026 0.071 0.634 1.00 12.83 339 VAL A O 1
ATOM 2684 N N . ASP A 1 360 ? 5.508 -1.214 2.413 1.00 12.73 340 ASP A N 1
ATOM 2685 C CA . ASP A 1 360 ? 6.962 -1.156 2.231 1.00 13.42 340 ASP A CA 1
ATOM 2686 C C . ASP A 1 360 ? 7.441 -2.587 2.383 1.00 13.66 340 ASP A C 1
ATOM 2687 O O . ASP A 1 360 ? 8.043 -2.915 3.371 1.00 13.67 340 ASP A O 1
ATOM 2692 N N . PRO A 1 361 ? 7.110 -3.451 1.425 1.00 14.64 341 PRO A N 1
ATOM 2693 C CA . PRO A 1 361 ? 7.299 -4.880 1.627 1.00 15.27 341 PRO A CA 1
ATOM 2694 C C . PRO A 1 361 ? 8.741 -5.325 1.654 1.00 15.76 341 PRO A C 1
ATOM 2695 O O . PRO A 1 361 ? 9.621 -4.548 1.280 1.00 15.08 341 PRO A O 1
ATOM 2699 N N . PRO A 1 362 ? 8.982 -6.563 2.146 1.00 16.77 342 PRO A N 1
ATOM 2700 C CA . PRO A 1 362 ? 10.300 -7.186 2.079 1.00 17.52 342 PRO A CA 1
ATOM 2701 C C . PRO A 1 362 ? 10.620 -7.517 0.612 1.00 18.64 342 PRO A C 1
ATOM 2702 O O . PRO A 1 362 ? 9.834 -7.211 -0.287 1.00 17.86 342 PRO A O 1
ATOM 2706 N N . ARG A 1 363 ? 11.769 -8.144 0.390 1.00 19.91 343 ARG A N 1
ATOM 2707 C CA . ARG A 1 363 ? 12.197 -8.524 -0.959 1.00 22.45 343 ARG A CA 1
ATOM 2708 C C . ARG A 1 363 ? 11.168 -9.362 -1.769 1.00 21.16 343 ARG A C 1
ATOM 2709 O O . ARG A 1 363 ? 11.101 -9.253 -2.979 1.00 22.45 343 ARG A O 1
ATOM 2717 N N . ALA A 1 364 ? 10.409 -10.201 -1.091 1.00 21.61 344 ALA A N 1
ATOM 2718 C CA . ALA A 1 364 ? 9.398 -11.054 -1.734 1.00 20.82 344 ALA A CA 1
ATOM 2719 C C . ALA A 1 364 ? 8.255 -10.249 -2.362 1.00 20.58 344 ALA A C 1
ATOM 2720 O O . ALA A 1 364 ? 7.474 -10.790 -3.177 1.00 21.43 344 ALA A O 1
ATOM 2722 N N . GLY A 1 365 ? 8.126 -8.985 -1.962 1.00 18.25 345 GLY A N 1
ATOM 2723 C CA . GLY A 1 365 ? 7.034 -8.162 -2.452 1.00 17.72 345 GLY A CA 1
ATOM 2724 C C . GLY A 1 365 ? 5.766 -8.425 -1.668 1.00 16.31 345 GLY A C 1
ATOM 2725 O O . GLY A 1 365 ? 5.795 -9.077 -0.636 1.00 17.39 345 GLY A O 1
ATOM 2726 N N . LEU A 1 366 ? 4.636 -7.940 -2.162 1.00 16.14 346 LEU A N 1
ATOM 2727 C CA . LEU A 1 366 ? 3.372 -8.067 -1.455 1.00 15.57 346 LEU A CA 1
ATOM 2728 C C . LEU A 1 366 ? 2.835 -9.502 -1.531 1.00 17.51 346 LEU A C 1
ATOM 2729 O O . LEU A 1 366 ? 2.754 -10.060 -2.616 1.00 19.49 346 LEU A O 1
ATOM 2734 N N . HIS A 1 367 ? 2.462 -10.098 -0.408 1.00 18.17 347 HIS A N 1
ATOM 2735 C CA . HIS A 1 367 ? 1.798 -11.412 -0.472 1.00 20.07 347 HIS A CA 1
ATOM 2736 C C . HIS A 1 367 ? 0.580 -11.345 -1.403 1.00 20.82 347 HIS A C 1
ATOM 2737 O O . HIS A 1 367 ? -0.214 -10.407 -1.322 1.00 20.04 347 HIS A O 1
ATOM 2744 N N . PRO A 1 368 ? 0.407 -12.358 -2.285 1.00 21.25 348 PRO A N 1
ATOM 2745 C CA . PRO A 1 368 ? -0.798 -12.421 -3.147 1.00 21.60 348 PRO A CA 1
ATOM 2746 C C . PRO A 1 368 ? -2.134 -12.206 -2.439 1.00 20.35 348 PRO A C 1
ATOM 2747 O O . PRO A 1 368 ? -3.034 -11.552 -3.002 1.00 21.71 348 PRO A O 1
ATOM 2751 N N . ARG A 1 369 ? -2.287 -12.728 -1.231 1.00 20.49 349 ARG A N 1
ATOM 2752 C CA . ARG A 1 369 ? -3.519 -12.530 -0.454 1.00 21.54 349 ARG A CA 1
ATOM 2753 C C . ARG A 1 369 ? -3.753 -11.059 -0.091 1.00 20.69 349 ARG A C 1
ATOM 2754 O O . ARG A 1 369 ? -4.876 -10.587 -0.040 1.00 21.24 349 ARG A O 1
ATOM 2762 N N . LEU A 1 370 ? -2.677 -10.349 0.197 1.00 19.57 350 LEU A N 1
ATOM 2763 C CA . LEU A 1 370 ? -2.779 -8.920 0.500 1.00 18.58 350 LEU A CA 1
ATOM 2764 C C . LEU A 1 370 ? -3.178 -8.189 -0.790 1.00 18.77 350 LEU A C 1
ATOM 2765 O O . LEU A 1 370 ? -4.015 -7.286 -0.752 1.00 17.05 350 LEU A O 1
ATOM 2770 N N . VAL A 1 371 ? -2.573 -8.544 -1.935 1.00 19.09 351 VAL A N 1
ATOM 2771 C CA . VAL A 1 371 ? -3.032 -7.921 -3.188 1.00 20.48 351 VAL A CA 1
ATOM 2772 C C . VAL A 1 371 ? -4.517 -8.153 -3.505 1.00 20.31 351 VAL A C 1
ATOM 2773 O O . VAL A 1 371 ? -5.240 -7.214 -3.882 1.00 18.02 351 VAL A O 1
ATOM 2777 N N . LYS A 1 372 ? -4.979 -9.377 -3.269 1.00 20.35 352 LYS A N 1
ATOM 2778 C CA . LYS A 1 372 ? -6.430 -9.647 -3.394 1.00 21.67 352 LYS A CA 1
ATOM 2779 C C . LYS A 1 372 ? -7.282 -8.753 -2.495 1.00 21.59 352 LYS A C 1
ATOM 2780 O O . LYS A 1 372 ? -8.327 -8.194 -2.919 1.00 20.93 352 LYS A O 1
ATOM 2786 N N . ARG A 1 373 ? -6.839 -8.604 -1.241 1.00 21.18 353 ARG A N 1
ATOM 2787 C CA . ARG A 1 373 ? -7.576 -7.828 -0.261 1.00 20.72 353 ARG A CA 1
ATOM 2788 C C . ARG A 1 373 ? -7.608 -6.356 -0.659 1.00 19.36 353 ARG A C 1
ATOM 2789 O O . ARG A 1 373 ? -8.649 -5.703 -0.565 1.00 19.79 353 ARG A O 1
ATOM 2797 N N . LEU A 1 374 ? -6.479 -5.847 -1.171 1.00 18.25 354 LEU A N 1
ATOM 2798 C CA . LEU A 1 374 ? -6.398 -4.448 -1.617 1.00 18.49 354 LEU A CA 1
ATOM 2799 C C . LEU A 1 374 ? -7.326 -4.225 -2.828 1.00 19.43 354 LEU A C 1
ATOM 2800 O O . LEU A 1 374 ? -7.996 -3.191 -2.949 1.00 19.95 354 LEU A O 1
ATOM 2805 N N . ASN A 1 375 ? -7.337 -5.202 -3.732 1.00 20.95 355 ASN A N 1
ATOM 2806 C CA . ASN A 1 375 ? -8.227 -5.174 -4.921 1.00 21.43 355 ASN A CA 1
ATOM 2807 C C . ASN A 1 375 ? -9.730 -5.188 -4.576 1.00 23.16 355 ASN A C 1
ATOM 2808 O O . ASN A 1 375 ? -10.561 -4.613 -5.296 1.00 23.80 355 ASN A O 1
ATOM 2813 N N . ARG A 1 376 ? -10.066 -5.855 -3.487 1.00 23.64 356 ARG A N 1
ATOM 2814 C CA . ARG A 1 376 ? -11.458 -6.018 -3.062 1.00 25.41 356 ARG A CA 1
ATOM 2815 C C . ARG A 1 376 ? -11.887 -4.790 -2.285 1.00 25.14 356 ARG A C 1
ATOM 2816 O O . ARG A 1 376 ? -12.952 -4.235 -2.531 1.00 25.49 356 ARG A O 1
ATOM 2824 N N . GLU A 1 377 ? -11.040 -4.343 -1.360 1.00 24.02 357 GLU A N 1
ATOM 2825 C CA . GLU A 1 377 ? -11.382 -3.213 -0.500 1.00 24.04 357 GLU A CA 1
ATOM 2826 C C . GLU A 1 377 ? -11.202 -1.882 -1.191 1.00 23.53 357 GLU A C 1
ATOM 2827 O O . GLU A 1 377 ? -11.932 -0.920 -0.908 1.00 23.87 357 GLU A O 1
ATOM 2833 N N . LYS A 1 378 ? -10.195 -1.797 -2.060 1.00 22.08 358 LYS A N 1
ATOM 2834 C CA . LYS A 1 378 ? -9.937 -0.596 -2.822 1.00 21.12 358 LYS A CA 1
ATOM 2835 C C . LYS A 1 378 ? -9.823 0.679 -1.975 1.00 20.53 358 LYS A C 1
ATOM 2836 O O . LYS A 1 378 ? -10.565 1.644 -2.171 1.00 19.58 358 LYS A O 1
ATOM 2842 N N . PRO A 1 379 ? -8.845 0.715 -1.063 1.00 18.07 359 PRO A N 1
ATOM 2843 C CA . PRO A 1 379 ? -8.563 2.002 -0.434 1.00 17.70 359 PRO A CA 1
ATOM 2844 C C . PRO A 1 379 ? -8.281 3.024 -1.512 1.00 16.17 359 PRO A C 1
ATOM 2845 O O . PRO A 1 379 ? -7.754 2.653 -2.560 1.00 15.92 359 PRO A O 1
ATOM 2849 N N . GLY A 1 380 ? -8.664 4.280 -1.273 1.00 15.97 360 GLY A N 1
ATOM 2850 C CA . GLY A 1 380 ? -8.568 5.336 -2.249 1.00 17.25 360 GLY A CA 1
ATOM 2851 C C . GLY A 1 380 ? -7.140 5.533 -2.776 1.00 16.96 360 GLY A C 1
ATOM 2852 O O . GLY A 1 380 ? -6.945 5.809 -3.961 1.00 15.56 360 GLY A O 1
ATOM 2853 N N . VAL A 1 381 ? -6.157 5.348 -1.876 1.00 15.47 361 VAL A N 1
ATOM 2854 C CA . VAL A 1 381 ? -4.768 5.565 -2.234 1.00 14.65 361 VAL A CA 1
ATOM 2855 C C . VAL A 1 381 ? -3.907 4.425 -1.674 1.00 13.84 361 VAL A C 1
ATOM 2856 O O . VAL A 1 381 ? -4.066 4.010 -0.524 1.00 13.64 361 VAL A O 1
ATOM 2860 N N . ILE A 1 382 ? -3.026 3.902 -2.508 1.00 12.94 362 ILE A N 1
ATOM 2861 C CA . ILE A 1 382 ? -1.948 3.062 -2.003 1.00 13.15 362 ILE A CA 1
ATOM 2862 C C . ILE A 1 382 ? -0.628 3.786 -2.202 1.00 13.08 362 ILE A C 1
ATOM 2863 O O . ILE A 1 382 ? -0.339 4.281 -3.304 1.00 13.54 362 ILE A O 1
ATOM 2868 N N . VAL A 1 383 ? 0.211 3.832 -1.164 1.00 12.43 363 VAL A N 1
ATOM 2869 C CA . VAL A 1 383 ? 1.583 4.365 -1.347 1.00 12.90 363 VAL A CA 1
ATOM 2870 C C . VAL A 1 383 ? 2.552 3.191 -1.216 1.00 12.88 363 VAL A C 1
ATOM 2871 O O . VAL A 1 383 ? 2.598 2.561 -0.191 1.00 13.78 363 VAL A O 1
ATOM 2875 N N . TYR A 1 384 ? 3.303 2.889 -2.269 1.00 13.48 364 TYR A N 1
ATOM 2876 C CA . TYR A 1 384 ? 4.138 1.711 -2.311 1.00 13.86 364 TYR A CA 1
ATOM 2877 C C . TYR A 1 384 ? 5.587 2.218 -2.296 1.00 14.34 364 TYR A C 1
ATOM 2878 O O . TYR A 1 384 ? 5.980 2.992 -3.170 1.00 14.59 364 TYR A O 1
ATOM 2887 N N . VAL A 1 385 ? 6.347 1.840 -1.269 1.00 12.66 365 VAL A N 1
ATOM 2888 C CA . VAL A 1 385 ? 7.758 2.192 -1.153 1.00 11.97 365 VAL A CA 1
ATOM 2889 C C . VAL A 1 385 ? 8.571 0.931 -1.384 1.00 13.62 365 VAL A C 1
ATOM 2890 O O . VAL A 1 385 ? 8.245 -0.120 -0.832 1.00 14.33 365 VAL A O 1
ATOM 2894 N N . SER A 1 386 ? 9.611 1.023 -2.213 1.00 13.57 366 SER A N 1
ATOM 2895 C CA . SER A 1 386 ? 10.339 -0.182 -2.637 1.00 15.30 366 SER A CA 1
ATOM 2896 C C . SER A 1 386 ? 11.751 0.174 -3.040 1.00 14.92 366 SER A C 1
ATOM 2897 O O . SER A 1 386 ? 11.941 1.141 -3.781 1.00 15.40 366 SER A O 1
ATOM 2900 N N . CYS A 1 387 ? 12.738 -0.601 -2.615 1.00 15.56 367 CYS A N 1
ATOM 2901 C CA . CYS A 1 387 ? 14.073 -0.461 -3.262 1.00 16.57 367 CYS A CA 1
ATOM 2902 C C . CYS A 1 387 ? 14.311 -1.624 -4.270 1.00 17.38 367 CYS A C 1
ATOM 2903 O O . CYS A 1 387 ? 15.427 -1.844 -4.714 1.00 16.46 367 CYS A O 1
ATOM 2906 N N . ASN A 1 388 ? 13.237 -2.316 -4.661 1.00 16.59 368 ASN A N 1
ATOM 2907 C CA . ASN A 1 388 ? 13.330 -3.385 -5.666 1.00 17.28 368 ASN A CA 1
ATOM 2908 C C . ASN A 1 388 ? 12.396 -3.044 -6.832 1.00 16.95 368 ASN A C 1
ATOM 2909 O O . ASN A 1 388 ? 11.262 -3.506 -6.866 1.00 15.39 368 ASN A O 1
ATOM 2914 N N . PRO A 1 389 ? 12.872 -2.235 -7.784 1.00 17.92 369 PRO A N 1
ATOM 2915 C CA . PRO A 1 389 ? 12.021 -1.786 -8.891 1.00 18.89 369 PRO A CA 1
ATOM 2916 C C . PRO A 1 389 ? 11.294 -2.924 -9.648 1.00 18.26 369 PRO A C 1
ATOM 2917 O O . PRO A 1 389 ? 10.142 -2.757 -10.052 1.00 17.72 369 PRO A O 1
ATOM 2921 N N . GLU A 1 390 ? 11.983 -4.039 -9.894 1.00 17.29 370 GLU A N 1
ATOM 2922 C CA . GLU A 1 390 ? 11.363 -5.108 -10.631 1.00 18.43 370 GLU A CA 1
ATOM 2923 C C . GLU A 1 390 ? 10.208 -5.749 -9.875 1.00 17.90 370 GLU A C 1
ATOM 2924 O O . GLU A 1 390 ? 9.213 -6.122 -10.496 1.00 17.48 370 GLU A O 1
ATOM 2930 N N . THR A 1 391 ? 10.352 -5.906 -8.557 1.00 17.14 371 THR A N 1
ATOM 2931 C CA . THR A 1 391 ? 9.252 -6.448 -7.734 1.00 18.11 371 THR A CA 1
ATOM 2932 C C . THR A 1 391 ? 8.097 -5.457 -7.651 1.00 17.33 371 THR A C 1
ATOM 2933 O O . THR A 1 391 ? 6.936 -5.856 -7.753 1.00 15.47 371 THR A O 1
ATOM 2937 N N . PHE A 1 392 ? 8.412 -4.168 -7.487 1.00 16.22 372 PHE A N 1
ATOM 2938 C CA . PHE A 1 392 ? 7.377 -3.140 -7.545 1.00 16.64 372 PHE A CA 1
ATOM 2939 C C . PHE A 1 392 ? 6.588 -3.253 -8.865 1.00 16.15 372 PHE A C 1
ATOM 2940 O O . PHE A 1 392 ? 5.354 -3.232 -8.887 1.00 16.34 372 PHE A O 1
ATOM 2948 N N . ALA A 1 393 ? 7.315 -3.342 -9.972 1.00 16.37 373 ALA A N 1
ATOM 2949 C CA . ALA A 1 393 ? 6.680 -3.365 -11.303 1.00 16.90 373 ALA A CA 1
ATOM 2950 C C . ALA A 1 393 ? 5.738 -4.553 -11.435 1.00 16.97 373 ALA A C 1
ATOM 2951 O O . ALA A 1 393 ? 4.651 -4.427 -12.013 1.00 16.91 373 ALA A O 1
ATOM 2953 N N . ARG A 1 394 ? 6.194 -5.700 -10.926 1.00 16.79 374 ARG A N 1
ATOM 2954 C CA . ARG A 1 394 ? 5.424 -6.947 -10.880 1.00 18.25 374 ARG A CA 1
ATOM 2955 C C . ARG A 1 394 ? 4.143 -6.779 -10.095 1.00 19.06 374 ARG A C 1
ATOM 2956 O O . ARG A 1 394 ? 3.051 -7.120 -10.573 1.00 18.29 374 ARG A O 1
ATOM 2964 N N . ASP A 1 395 ? 4.267 -6.265 -8.864 1.00 18.02 375 ASP A N 1
ATOM 2965 C CA . ASP A 1 395 ? 3.115 -6.144 -7.983 1.00 17.74 375 ASP A CA 1
ATOM 2966 C C . ASP A 1 395 ? 2.123 -5.112 -8.533 1.00 18.58 375 ASP A C 1
ATOM 2967 O O . ASP A 1 395 ? 0.929 -5.292 -8.393 1.00 18.86 375 ASP A O 1
ATOM 2972 N N . VAL A 1 396 ? 2.600 -4.029 -9.141 1.00 19.21 376 VAL A N 1
ATOM 2973 C CA . VAL A 1 396 ? 1.666 -2.985 -9.565 1.00 21.55 376 VAL A CA 1
ATOM 2974 C C . VAL A 1 396 ? 0.726 -3.524 -10.681 1.00 22.19 376 VAL A C 1
ATOM 2975 O O . VAL A 1 396 ? -0.455 -3.172 -10.717 1.00 21.68 376 VAL A O 1
ATOM 2979 N N . LYS A 1 397 ? 1.243 -4.399 -11.538 1.00 22.26 377 LYS A N 1
ATOM 2980 C CA . LYS A 1 397 ? 0.416 -5.058 -12.575 1.00 24.86 377 LYS A CA 1
ATOM 2981 C C . LYS A 1 397 ? -0.716 -5.872 -11.977 1.00 25.39 377 LYS A C 1
ATOM 2982 O O . LYS A 1 397 ? -1.812 -5.924 -12.549 1.00 26.56 377 LYS A O 1
ATOM 2988 N N . MET A 1 398 ? -0.448 -6.511 -10.839 1.00 24.73 378 MET A N 1
ATOM 2989 C CA . MET A 1 398 ? -1.459 -7.308 -10.155 1.00 25.08 378 MET A CA 1
ATOM 2990 C C . MET A 1 398 ? -2.501 -6.434 -9.445 1.00 24.35 378 MET A C 1
ATOM 2991 O O . MET A 1 398 ? -3.628 -6.862 -9.230 1.00 24.39 378 MET A O 1
ATOM 2996 N N . LEU A 1 399 ? -2.124 -5.218 -9.045 1.00 21.76 379 LEU A N 1
ATOM 2997 C CA . LEU A 1 399 ? -3.090 -4.340 -8.356 1.00 20.48 379 LEU A CA 1
ATOM 2998 C C . LEU A 1 399 ? -4.051 -3.664 -9.323 1.00 20.46 379 LEU A C 1
ATOM 2999 O O . LEU A 1 399 ? -3.628 -3.190 -10.383 1.00 20.89 379 LEU A O 1
ATOM 3004 N N . ASP A 1 400 ? -5.307 -3.507 -8.923 1.00 20.02 380 ASP A N 1
ATOM 3005 C CA . ASP A 1 400 ? -6.262 -2.769 -9.781 1.00 21.17 380 ASP A CA 1
ATOM 3006 C C . ASP A 1 400 ? -6.162 -1.259 -9.623 1.00 21.42 380 ASP A C 1
ATOM 3007 O O . ASP A 1 400 ? -7.148 -0.570 -9.293 1.00 20.43 380 ASP A O 1
ATOM 3012 N N . TYR A 1 401 ? -4.949 -0.743 -9.886 1.00 20.48 381 TYR A N 1
ATOM 3013 C CA . TYR A 1 401 ? -4.601 0.637 -9.612 1.00 21.35 381 TYR A CA 1
ATOM 3014 C C . TYR A 1 401 ? -3.652 1.084 -10.677 1.00 21.50 381 TYR A C 1
ATOM 3015 O O . TYR A 1 401 ? -2.949 0.266 -11.250 1.00 22.27 381 TYR A O 1
ATOM 3024 N N . ARG A 1 402 ? -3.595 2.381 -10.914 1.00 21.48 382 ARG A N 1
ATOM 3025 C CA . ARG A 1 402 ? -2.594 2.963 -11.824 1.00 22.43 382 ARG A CA 1
ATOM 3026 C C . ARG A 1 402 ? -1.572 3.784 -11.005 1.00 21.63 382 ARG A C 1
ATOM 3027 O O . ARG A 1 402 ? -1.861 4.126 -9.881 1.00 20.35 382 ARG A O 1
ATOM 3035 N N . ILE A 1 403 ? -0.394 4.061 -11.571 1.00 20.44 383 ILE A N 1
ATOM 3036 C CA . ILE A 1 403 ? 0.579 4.956 -10.917 1.00 19.74 383 ILE A CA 1
ATOM 3037 C C . ILE A 1 403 ? 0.158 6.406 -11.138 1.00 20.49 383 ILE A C 1
ATOM 3038 O O . ILE A 1 403 ? 0.093 6.906 -12.275 1.00 20.19 383 ILE A O 1
ATOM 3043 N N . ASP A 1 404 ? -0.206 7.075 -10.056 1.00 18.98 384 ASP A N 1
ATOM 3044 C CA . ASP A 1 404 ? -0.661 8.440 -10.126 1.00 20.49 384 ASP A CA 1
ATOM 3045 C C . ASP A 1 404 ? 0.554 9.381 -10.087 1.00 19.57 384 ASP A C 1
ATOM 3046 O O . ASP A 1 404 ? 0.663 10.325 -10.886 1.00 19.79 384 ASP A O 1
ATOM 3051 N N . GLU A 1 405 ? 1.479 9.094 -9.173 1.00 18.05 385 GLU A N 1
ATOM 3052 C CA . GLU A 1 405 ? 2.725 9.879 -9.034 1.00 17.96 385 GLU A CA 1
ATOM 3053 C C . GLU A 1 405 ? 3.808 8.895 -8.637 1.00 16.71 385 GLU A C 1
ATOM 3054 O O . GLU A 1 405 ? 3.528 7.908 -8.008 1.00 14.67 385 GLU A O 1
ATOM 3060 N N . ILE A 1 406 ? 5.044 9.183 -9.014 1.00 15.39 386 ILE A N 1
ATOM 3061 C CA . ILE A 1 406 ? 6.171 8.319 -8.610 1.00 15.70 386 ILE A CA 1
ATOM 3062 C C . ILE A 1 406 ? 7.469 9.104 -8.649 1.00 15.91 386 ILE A C 1
ATOM 3063 O O . ILE A 1 406 ? 7.699 9.929 -9.575 1.00 15.53 386 ILE A O 1
ATOM 3068 N N . VAL A 1 407 ? 8.325 8.870 -7.653 1.00 16.55 387 VAL A N 1
ATOM 3069 C CA . VAL A 1 407 ? 9.640 9.475 -7.619 1.00 17.21 387 VAL A CA 1
ATOM 3070 C C . VAL A 1 407 ? 10.571 8.442 -7.004 1.00 16.07 387 VAL A C 1
ATOM 3071 O O . VAL A 1 407 ? 10.121 7.590 -6.272 1.00 16.14 387 VAL A O 1
ATOM 3075 N N . ALA A 1 408 ? 11.852 8.491 -7.352 1.00 14.44 388 ALA A N 1
ATOM 3076 C CA . ALA A 1 408 ? 12.882 7.664 -6.734 1.00 14.38 388 ALA A CA 1
ATOM 3077 C C . ALA A 1 408 ? 13.740 8.573 -5.889 1.00 14.48 388 ALA A C 1
ATOM 3078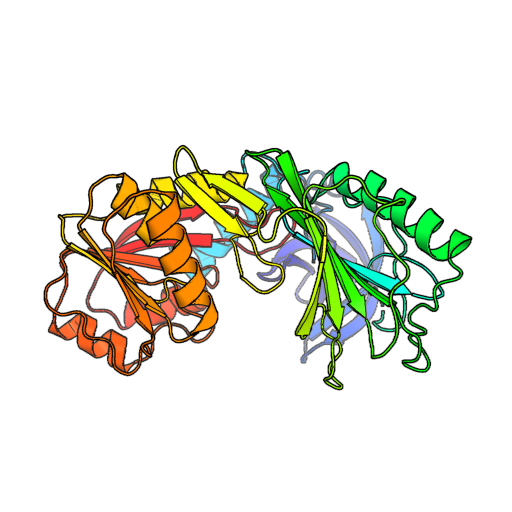 O O . ALA A 1 408 ? 13.955 9.737 -6.237 1.00 16.32 388 ALA A O 1
ATOM 3080 N N . LEU A 1 409 ? 14.176 8.068 -4.758 1.00 14.10 389 LEU A N 1
ATOM 3081 C CA . LEU A 1 409 ? 15.063 8.858 -3.857 1.00 13.49 389 LEU A CA 1
ATOM 3082 C C . LEU A 1 409 ? 16.356 8.071 -3.813 1.00 13.99 389 LEU A C 1
ATOM 3083 O O . LEU A 1 409 ? 16.336 6.835 -3.660 1.00 15.93 389 LEU A O 1
ATOM 3088 N N . ASP A 1 410 ? 17.472 8.761 -4.032 1.00 12.98 390 ASP A N 1
ATOM 3089 C CA . ASP A 1 410 ? 18.750 8.080 -3.918 1.00 14.23 390 ASP A CA 1
ATOM 3090 C C . ASP A 1 410 ? 19.082 7.837 -2.429 1.00 13.84 390 ASP A C 1
ATOM 3091 O O . ASP A 1 410 ? 19.821 8.601 -1.784 1.00 14.43 390 ASP A O 1
ATOM 3096 N N . MET A 1 411 ? 18.544 6.756 -1.888 1.00 13.19 391 MET A N 1
ATOM 3097 C CA . MET A 1 411 ? 18.801 6.436 -0.499 1.00 14.43 391 MET A CA 1
ATOM 3098 C C . MET A 1 411 ? 20.194 5.833 -0.377 1.00 14.27 391 MET A C 1
ATOM 3099 O O . MET A 1 411 ? 20.783 5.777 0.744 1.00 14.08 391 MET A O 1
ATOM 3104 N N . PHE A 1 412 ? 20.748 5.398 -1.513 1.00 14.37 392 PHE A N 1
ATOM 3105 C CA . PHE A 1 412 ? 21.942 4.533 -1.474 1.00 14.46 392 PHE A CA 1
ATOM 3106 C C . PHE A 1 412 ? 23.045 5.023 -2.438 1.00 14.71 392 PHE A C 1
ATOM 3107 O O . PHE A 1 412 ? 23.427 4.300 -3.380 1.00 13.53 392 PHE A O 1
ATOM 3115 N N . PRO A 1 413 ? 23.579 6.199 -2.171 1.00 14.03 393 PRO A N 1
ATOM 3116 C CA . PRO A 1 413 ? 24.680 6.703 -3.012 1.00 15.29 393 PRO A CA 1
ATOM 3117 C C . PRO A 1 413 ? 25.827 5.680 -3.158 1.00 14.88 393 PRO A C 1
ATOM 3118 O O . PRO A 1 413 ? 26.141 4.937 -2.209 1.00 13.12 393 PRO A O 1
ATOM 3122 N N . HIS A 1 414 ? 26.489 5.678 -4.334 1.00 14.60 394 HIS A N 1
ATOM 3123 C CA . HIS A 1 414 ? 27.646 4.821 -4.595 1.00 14.13 394 HIS A CA 1
ATOM 3124 C C . HIS A 1 414 ? 27.303 3.347 -4.758 1.00 15.14 394 HIS A C 1
ATOM 3125 O O . HIS A 1 414 ? 28.210 2.517 -4.827 1.00 16.84 394 HIS A O 1
ATOM 3132 N N . THR A 1 415 ? 26.014 3.028 -4.801 1.00 14.86 395 THR A N 1
ATOM 3133 C CA . THR A 1 415 ? 25.546 1.681 -5.110 1.00 14.31 395 THR A CA 1
ATOM 3134 C C . THR A 1 415 ? 24.552 1.820 -6.264 1.00 15.12 395 THR A C 1
ATOM 3135 O O . THR A 1 415 ? 24.030 2.926 -6.521 1.00 13.61 395 THR A O 1
ATOM 3139 N N . PRO A 1 416 ? 24.227 0.693 -6.945 1.00 15.91 396 PRO A N 1
ATOM 3140 C CA . PRO A 1 416 ? 23.212 0.768 -7.996 1.00 17.00 396 PRO A CA 1
ATOM 3141 C C . PRO A 1 416 ? 21.761 0.880 -7.512 1.00 17.64 396 PRO A C 1
ATOM 3142 O O . PRO A 1 416 ? 20.849 0.947 -8.329 1.00 18.38 396 PRO A O 1
ATOM 3146 N N . HIS A 1 417 ? 21.550 0.901 -6.194 1.00 17.82 397 HIS A N 1
ATOM 3147 C CA . HIS A 1 417 ? 20.210 0.778 -5.644 1.00 19.56 397 HIS A CA 1
ATOM 3148 C C . HIS A 1 417 ? 19.510 2.100 -5.489 1.00 20.08 397 HIS A C 1
ATOM 3149 O O . HIS A 1 417 ? 20.131 3.143 -5.250 1.00 19.85 397 HIS A O 1
ATOM 3156 N N . VAL A 1 418 ? 18.195 2.062 -5.622 1.00 20.26 398 VAL A N 1
ATOM 3157 C CA . VAL A 1 418 ? 17.431 3.277 -5.431 1.00 21.17 398 VAL A CA 1
ATOM 3158 C C . VAL A 1 418 ? 16.164 2.930 -4.634 1.00 20.63 398 VAL A C 1
ATOM 3159 O O . VAL A 1 418 ? 15.788 1.743 -4.610 1.00 21.58 398 VAL A O 1
ATOM 3163 N N . GLU A 1 419 ? 15.554 3.917 -3.979 1.00 19.52 399 GLU A N 1
ATOM 3164 C CA . GLU A 1 419 ? 14.282 3.770 -3.266 1.00 19.67 399 GLU A CA 1
ATOM 3165 C C . GLU A 1 419 ? 13.132 4.442 -4.015 1.00 19.43 399 GLU A C 1
ATOM 3166 O O . GLU A 1 419 ? 13.107 5.654 -4.150 1.00 22.63 399 GLU A O 1
ATOM 3172 N N . LEU A 1 420 ? 12.135 3.697 -4.437 1.00 16.73 400 LEU A N 1
ATOM 3173 C CA . LEU A 1 420 ? 11.036 4.312 -5.206 1.00 17.02 400 LEU A CA 1
ATOM 3174 C C . LEU A 1 420 ? 9.913 4.604 -4.231 1.00 15.84 400 LEU A C 1
ATOM 3175 O O . LEU A 1 420 ? 9.727 3.859 -3.255 1.00 15.40 400 LEU A O 1
ATOM 3180 N N . VAL A 1 421 ? 9.107 5.637 -4.518 1.00 13.97 401 VAL A N 1
ATOM 3181 C CA . VAL A 1 421 ? 7.927 5.906 -3.695 1.00 13.13 401 VAL A CA 1
ATOM 3182 C C . VAL A 1 421 ? 6.855 6.183 -4.733 1.00 13.57 401 VAL A C 1
ATOM 3183 O O . VAL A 1 421 ? 6.954 7.157 -5.504 1.00 14.39 401 VAL A O 1
ATOM 3187 N N . ALA A 1 422 ? 5.836 5.322 -4.774 1.00 13.29 402 ALA A N 1
ATOM 3188 C CA . ALA A 1 422 ? 4.778 5.485 -5.755 1.00 13.91 402 ALA A CA 1
ATOM 3189 C C . ALA A 1 422 ? 3.409 5.666 -5.103 1.00 14.07 402 ALA A C 1
ATOM 3190 O O . ALA A 1 422 ? 3.061 4.942 -4.160 1.00 15.05 402 ALA A O 1
ATOM 3192 N N . LYS A 1 423 ? 2.650 6.637 -5.608 1.00 14.25 403 LYS A N 1
ATOM 3193 C CA . LYS A 1 423 ? 1.274 6.808 -5.212 1.00 13.64 403 LYS A CA 1
ATOM 3194 C C . LYS A 1 423 ? 0.377 6.160 -6.299 1.00 15.13 403 LYS A C 1
ATOM 3195 O O . LYS A 1 423 ? 0.450 6.545 -7.481 1.00 14.71 403 LYS A O 1
ATOM 3201 N N . LEU A 1 424 ? -0.443 5.218 -5.882 1.00 14.78 404 LEU A N 1
ATOM 3202 C CA . LEU A 1 424 ? -1.293 4.404 -6.771 1.00 17.04 404 LEU A CA 1
ATOM 3203 C C . LEU A 1 424 ? -2.743 4.745 -6.478 1.00 17.70 404 LEU A C 1
ATOM 3204 O O . LEU A 1 424 ? -3.129 4.820 -5.279 1.00 16.58 404 LEU A O 1
ATOM 3209 N N . VAL A 1 425 ? -3.542 4.961 -7.532 1.00 18.11 405 VAL A N 1
ATOM 3210 C CA . VAL A 1 425 ? -4.971 5.250 -7.333 1.00 20.51 405 VAL A CA 1
ATOM 3211 C C . VAL A 1 425 ? -5.861 4.421 -8.287 1.00 22.49 405 VAL A C 1
ATOM 3212 O O . VAL A 1 425 ? -5.405 3.774 -9.272 1.00 21.64 405 VAL A O 1
#

Sequence (392 aa):
MRGVIRKLNDDGFGVLKGILVPFSAPGDEIIVERVERVKKRRVASQWKLVRSSPLRVGCTLQHLNYDYQLEFKRKKLKRILGFEVEVVPSPKIFGHRNRIDLAITKDGIGFREKWWKIVDIDECPVFGKTSREAIERLKEFIEEEKISVWNIKKDEGFLRYMVLREGKFTEEVMVNFVTKEGNLPDPTNYFDFDSIYWSVNRSKSDVSYGDIERFWGKEFIRERLDDVDYLIHPNSFFQTNSYQAVNLVRKVSELVEGEKILDMYSGVGTFGIYLAKRGFNVKGFDSNEFAIEMARRNVEINNVDAEFEVASDREVSVKGFDTVIVDPPRAGLHPRLVKRLNREKPGVIVYVSCNPETFARDVKMLDYRIDEIVALDMFPHTPHVELVAKLV

InterPro domains:
  IPR010280 (Uracil-5)-methyltransferase family [PF05958] (232-399)
  IPR010280 (Uracil-5)-methyltransferase family [PS51687] (68-405)
  IPR010280 (Uracil-5)-methyltransferase family [PTHR11061] (4-404)
  IPR012340 Nucleic acid-binding, OB-fold [G3DSA:2.40.50.140] (1-57)
  IPR029063 S-adenosyl-L-methionine-dependent methyltransferase superfamily [G3DSA:3.40.50.150] (69-401)
  IPR029063 S-adenosyl-L-methionine-dependent methyltransferase superfamily [SSF53335] (56-404)
  IPR030390 RNA methyltransferase TrmA, active site [PS01230] (340-371)
  IPR030391 RNA methyltransferase TrmA, conserved site [PS01231] (389-399)
  IPR048845 tRNA (uracil(54)-C(5))/23S rRNA (uracil(747)-C(5))-methyltransferase, TRAM domain [PF21579] (1-55)